Protein AF-0000000072272319 (afdb_homodimer)

Sequence (706 aa):
MRTISFFNNKGGVGKTTLSTNVAHYFALQGKRVLYVDCDPQCNATQLMLTEEQTESIYLDGLNDEVAERNSLAKTVYAIFVPLREGESQIAAEITPMRSERFGVDVLPGHPALSQIEDLMSDSWQSALGRQTGPFRRIHWAGQLAHAMERDDRYDVIFFDVGPSLGPFNRTVLLGCDAFVTPTATDLFSFHAFGNLARWFDAWVTQYAEIHEGNMAEWKKYSADVEAKTRPLRLGGFDGEGLRYLGYTTLEYVKRRANGQEQLVGAFERFRGRFAAEAERISNSLSKHSNSTLLGHVPHMHSMPATAQDVHAPIMELSSSDRVRGAQINQRNAYAEKINSVAANVYKALFPNEMRTISFFNNKGGVGKTTLSTNVAHYFALQGKRVLYVDCDPQCNATQLMLTEEQTESIYLDGLNDEVAERNSLAKTVYAIFVPLREGESQIAAEITPMRSERFGVDVLPGHPALSQIEDLMSDSWQSALGRQTGPFRRIHWAGQLAHAMERDDRYDVIFFDVGPSLGPFNRTVLLGCDAFVTPTATDLFSFHAFGNLARWFDAWVTQYAEIHEGNMAEWKKYSADVEAKTRPLRLGGFDGEGLRYLGYTTLEYVKRRANGQEQLVGAFERFRGRFAAEAERISNSLSKHSNSTLLGHVPHMHSMPATAQDVHAPIMELSSSDRVRGAQINQRNAYAEKINSVAANVYKALFPNE

Secondary structure (DSSP, 8-state):
-EEEEE--SSSSSSHHHHHHHHHHHHHHTT--EEEEE--TT-HHHHHHS-HHHHHHHHS-SSSHHHHHHHHHHTSGGGGGHHHHTT-SS-------EEETTTTEEEE---GGGGGHHHHHHHHHHHHHTT-HHHHHHTTHHHHHHHHHHHTT--SEEEEE--S--SHHHHHHHHT-SEEEEEE-SSHHHHHHHHHHHHHHHHHHHHHHHHHHHHHHHHHHH-S-HHHHHGGGTTTTTSSS--EEEEEEEEE-----BTTB----HHHHHHHHHHHHHHHHHHHHS-S-----EEEEEE--TTHHHHHHHHT--GGG--GGGT--THHHHHHHHHHHHHHHHHHHHHHHH-TT-/-EEEEE--SSSSSSHHHHHHHHHHHHHHTT--EEEEE--TT-HHHHHHS-HHHHHHHHS-SSSHHHHHHHHHHTSGGGGGHHHHTT-SS-------EEETTTTEEEE---GGGGGHHHHHHHHHHHHHTT-HHHHHHTTHHHHHHHHHHHTT--SEEEEE--S--SHHHHHHHHT-SEEEEEE-SSHHHHHHHHHHHHHHHHHHHHHHHHHHHHHHHHHHH-S-HHHHHGGGTTTTTSSS--EEEEEEEEE-----BTTB----HHHHHHHHHHHHHHHHHHHHS-S-----EEEEEE--TTHHHHHHHHT--GGG--GGGT--THHHHHHHHHHHHHHHHHHHHHHHH-TT-

Solvent-accessible surface area (backbone atoms only — not comparable to full-atom values): 35708 Å² total; per-residue (Å²): 100,46,29,34,31,39,50,41,58,49,70,92,33,44,41,62,64,49,47,55,40,34,49,26,51,43,24,76,74,68,42,42,38,37,38,36,28,66,18,39,70,26,60,56,34,54,27,44,40,50,72,68,55,47,42,61,40,56,56,39,52,95,45,72,68,51,5,50,56,44,23,40,62,53,20,49,52,34,34,46,50,41,40,75,72,69,41,45,52,59,45,73,85,74,70,60,42,78,18,74,71,40,52,31,33,32,29,33,30,40,47,66,49,58,60,46,34,58,55,33,41,50,21,49,56,40,13,63,69,41,34,58,51,31,45,39,43,46,25,44,42,10,34,43,51,39,50,37,41,75,66,65,68,39,45,34,39,39,45,40,53,55,34,61,83,47,48,43,52,51,25,48,51,64,32,16,32,31,35,35,29,44,26,44,54,46,73,66,44,48,49,25,43,46,46,47,26,54,48,46,47,53,46,47,55,52,47,51,53,25,51,53,41,25,52,54,50,42,58,72,76,42,92,54,54,62,75,66,41,56,48,35,30,72,30,36,80,80,59,64,31,47,32,59,63,28,28,34,36,39,38,73,81,54,74,65,58,95,80,45,74,51,73,60,72,66,34,66,69,39,52,70,52,50,55,54,34,48,49,47,38,36,65,54,33,58,82,71,75,80,72,46,73,53,41,62,36,69,64,59,81,67,48,63,58,53,21,36,74,67,24,37,39,66,69,70,63,38,62,92,70,76,38,51,75,70,47,45,58,49,36,52,54,52,33,52,37,47,48,51,31,33,50,50,51,46,42,69,76,38,70,91,105,98,46,30,33,31,39,49,38,59,50,72,92,33,45,41,62,63,48,47,56,42,34,50,25,52,43,24,75,72,68,41,42,38,39,38,35,27,66,20,39,71,27,60,57,35,52,27,45,40,48,71,69,56,47,42,60,38,56,57,38,52,96,44,72,68,50,4,49,54,44,23,40,63,53,21,49,53,34,33,44,49,40,41,75,73,69,41,45,54,60,45,71,83,76,74,58,44,76,17,76,70,38,53,31,33,31,31,31,30,40,48,65,49,58,60,47,35,58,55,32,42,52,22,49,57,40,14,62,69,40,33,59,52,32,44,40,44,44,25,44,42,9,35,46,51,40,50,36,42,74,66,64,68,38,45,33,38,40,45,41,53,56,34,62,84,46,48,43,53,50,25,48,51,63,30,15,32,30,33,33,28,44,27,43,54,46,72,67,42,47,48,25,43,46,46,49,26,54,49,46,46,53,47,48,54,52,46,50,52,26,52,54,42,24,50,54,50,42,58,72,75,41,92,54,55,62,74,67,41,56,46,36,30,70,30,34,80,80,59,65,29,46,30,58,63,28,27,32,36,41,37,75,81,54,72,65,57,94,78,46,73,52,75,61,72,69,34,67,69,38,51,70,54,50,56,53,35,47,48,48,38,33,65,53,34,58,77,70,72,80,72,48,71,53,41,62,35,70,66,58,79,67,48,63,59,54,22,36,74,68,24,37,37,66,69,71,64,39,63,91,71,76,38,52,74,73,48,47,58,50,36,52,54,53,32,52,36,49,47,50,32,33,50,49,53,47,43,70,76,38,70,91,106

Nearest PDB structures (foldseek):
  3pg5-assembly5_C  TM=9.741E-01  e=1.433E-45  Corynebacterium diphtheriae
  3pg5-assembly6_D  TM=9.803E-01  e=2.770E-43  Corynebacterium diphtheriae
  3pg5-assembly6_B  TM=9.829E-01  e=1.284E-42  Corynebacterium diphtheriae
  3pg5-assembly5_A  TM=9.838E-01  e=1.101E-42  Corynebacterium diphtheriae
  5k5z-assembly1_D  TM=5.462E-01  e=2.066E-09  Sulfolobus sp. NOB8H2

InterPro domains:
  IPR025669 AAA domain [PF13614] (1-199)
  IPR027417 P-loop containing nucleoside triphosphate hydrolase [G3DSA:3.40.50.300] (2-313)
  IPR027417 P-loop containing nucleoside triphosphate hydrolase [SSF52540] (1-203)
  IPR050678 DNA Partitioning ATPase [PTHR13696] (1-341)

Structure (mmCIF, N/CA/C/O backbone):
data_AF-0000000072272319-model_v1
#
loop_
_entity.id
_entity.type
_entity.pdbx_description
1 polymer 'AAA domain-containing protein'
#
loop_
_atom_site.group_PDB
_atom_site.id
_atom_site.type_symbol
_atom_site.label_atom_id
_atom_site.label_alt_id
_atom_site.label_comp_id
_atom_site.label_asym_id
_atom_site.label_entity_id
_atom_site.label_seq_id
_atom_site.pdbx_PDB_ins_code
_atom_site.Cartn_x
_atom_site.Cartn_y
_atom_site.Cartn_z
_atom_site.occupancy
_atom_site.B_iso_or_equiv
_atom_site.auth_seq_id
_atom_site.auth_comp_id
_atom_site.auth_asym_id
_atom_site.auth_atom_id
_atom_site.pdbx_PDB_model_num
ATOM 1 N N . MET A 1 1 ? -5.359 29.125 6.457 1 93.06 1 MET A N 1
ATOM 2 C CA . MET A 1 1 ? -4.902 27.75 6.641 1 93.06 1 MET A CA 1
ATOM 3 C C . MET A 1 1 ? -4.852 27 5.305 1 93.06 1 MET A C 1
ATOM 5 O O . MET A 1 1 ? -5.758 27.141 4.48 1 93.06 1 MET A O 1
ATOM 9 N N . ARG A 1 2 ? -3.674 26.391 4.988 1 97.06 2 ARG A N 1
ATOM 10 C CA . ARG A 1 2 ? -3.525 25.594 3.77 1 97.06 2 ARG A CA 1
ATOM 11 C C . ARG A 1 2 ? -3.344 24.125 4.098 1 97.06 2 ARG A C 1
ATOM 13 O O . ARG A 1 2 ? -2.846 23.766 5.168 1 97.06 2 ARG A O 1
ATOM 20 N N . THR A 1 3 ? -3.814 23.281 3.207 1 98.19 3 THR A N 1
ATOM 21 C CA . THR A 1 3 ? -3.646 21.844 3.33 1 98.19 3 THR A CA 1
ATOM 22 C C . THR A 1 3 ? -3.01 21.266 2.068 1 98.19 3 THR A C 1
ATOM 24 O O . THR A 1 3 ? -3.316 21.703 0.957 1 98.19 3 THR A O 1
ATOM 27 N N . ILE A 1 4 ? -2.084 20.312 2.24 1 98.31 4 ILE A N 1
ATOM 28 C CA . ILE A 1 4 ? -1.37 19.766 1.088 1 98.31 4 ILE A CA 1
ATOM 29 C C . ILE A 1 4 ? -1.064 18.297 1.315 1 98.31 4 ILE A C 1
ATOM 31 O O . ILE A 1 4 ? -0.945 17.844 2.459 1 98.31 4 ILE A O 1
ATOM 35 N N . SER A 1 5 ? -1.011 17.547 0.231 1 98.38 5 SER A N 1
ATOM 36 C CA . SER A 1 5 ? -0.61 16.141 0.258 1 98.38 5 SER A CA 1
ATOM 37 C C . SER A 1 5 ? 0.368 15.82 -0.868 1 98.38 5 SER A C 1
ATOM 39 O O . SER A 1 5 ? 0.33 16.453 -1.927 1 98.38 5 SER A O 1
ATOM 41 N N . PHE A 1 6 ? 1.292 14.984 -0.605 1 98.25 6 PHE A N 1
ATOM 42 C CA . PHE A 1 6 ? 2.137 14.367 -1.619 1 98.25 6 PHE A CA 1
ATOM 43 C C . PHE A 1 6 ? 1.634 12.969 -1.969 1 98.25 6 PHE A C 1
ATOM 45 O O . PHE A 1 6 ? 1.724 12.047 -1.152 1 98.25 6 PHE A O 1
ATOM 52 N N . PHE A 1 7 ? 1.111 12.859 -3.223 1 96.88 7 PHE A N 1
ATOM 53 C CA . PHE A 1 7 ? 0.347 11.648 -3.51 1 96.88 7 PHE A CA 1
ATOM 54 C C . PHE A 1 7 ? 0.792 11.031 -4.828 1 96.88 7 PHE A C 1
ATOM 56 O O . PHE A 1 7 ? 1.045 11.742 -5.801 1 96.88 7 PHE A O 1
ATOM 63 N N . ASN A 1 8 ? 0.954 9.805 -4.852 1 95.75 8 ASN A N 1
ATOM 64 C CA . ASN A 1 8 ? 1.195 8.922 -5.984 1 95.75 8 ASN A CA 1
ATOM 65 C C . ASN A 1 8 ? 0.782 7.484 -5.68 1 95.75 8 ASN A C 1
ATOM 67 O O . ASN A 1 8 ? 0.855 7.047 -4.527 1 95.75 8 ASN A O 1
ATOM 71 N N . ASN A 1 9 ? 0.321 6.773 -6.676 1 94.62 9 ASN A N 1
ATOM 72 C CA . ASN A 1 9 ? -0.098 5.395 -6.457 1 94.62 9 ASN A CA 1
ATOM 73 C C . ASN A 1 9 ? 1.071 4.426 -6.602 1 94.62 9 ASN A C 1
ATOM 75 O O . ASN A 1 9 ? 0.876 3.207 -6.602 1 94.62 9 ASN A O 1
ATOM 79 N N . LYS A 1 10 ? 2.164 4.953 -6.773 1 93.5 10 LYS A N 1
ATOM 80 C CA . LYS A 1 10 ? 3.381 4.148 -6.727 1 93.5 10 LYS A CA 1
ATOM 81 C C . LYS A 1 10 ? 4.102 4.312 -5.395 1 93.5 10 LYS A C 1
ATOM 83 O O . LYS A 1 10 ? 4.254 5.43 -4.898 1 93.5 10 LYS A O 1
ATOM 88 N N . GLY A 1 11 ? 4.512 3.158 -4.773 1 89.25 11 GLY A N 1
ATOM 89 C CA . GLY A 1 11 ? 5.293 3.188 -3.549 1 89.25 11 GLY A CA 1
ATOM 90 C C . GLY A 1 11 ? 6.773 3.396 -3.791 1 89.25 11 GLY A C 1
ATOM 91 O O . GLY A 1 11 ? 7.262 3.189 -4.906 1 89.25 11 GLY A O 1
ATOM 92 N N . GLY A 1 12 ? 7.477 3.879 -2.85 1 87.5 12 GLY A N 1
ATOM 93 C CA . GLY A 1 12 ? 8.93 3.943 -2.898 1 87.5 12 GLY A CA 1
ATOM 94 C C . GLY A 1 12 ? 9.445 5.082 -3.756 1 87.5 12 GLY A C 1
ATOM 95 O O . GLY A 1 12 ? 10.617 5.094 -4.141 1 87.5 12 GLY A O 1
ATOM 96 N N . VAL A 1 13 ? 8.609 6.047 -4.031 1 90.31 13 VAL A N 1
ATOM 97 C CA . VAL A 1 13 ? 9.016 7.102 -4.949 1 90.31 13 VAL A CA 1
ATOM 98 C C . VAL A 1 13 ? 9.398 8.359 -4.164 1 90.31 13 VAL A C 1
ATOM 100 O O . VAL A 1 13 ? 9.617 9.422 -4.746 1 90.31 13 VAL A O 1
ATOM 103 N N . GLY A 1 14 ? 9.32 8.312 -2.828 1 91.81 14 GLY A N 1
ATOM 104 C CA . GLY A 1 14 ? 9.836 9.398 -2.014 1 91.81 14 GLY A CA 1
ATOM 105 C C . GLY A 1 14 ? 8.742 10.297 -1.452 1 91.81 14 GLY A C 1
ATOM 106 O O . GLY A 1 14 ? 9.008 11.43 -1.062 1 91.81 14 GLY A O 1
ATOM 107 N N . LYS A 1 15 ? 7.52 9.844 -1.415 1 95.81 15 LYS A N 1
ATOM 108 C CA . LYS A 1 15 ? 6.398 10.641 -0.927 1 95.81 15 LYS A CA 1
ATOM 109 C C . LYS A 1 15 ? 6.633 11.102 0.507 1 95.81 15 LYS A C 1
ATOM 111 O O . LYS A 1 15 ? 6.586 12.305 0.793 1 95.81 15 LYS A O 1
ATOM 116 N N . THR A 1 16 ? 6.926 10.156 1.412 1 96.88 16 THR A N 1
ATOM 117 C CA . THR A 1 16 ? 7.07 10.453 2.834 1 96.88 16 THR A CA 1
ATOM 118 C C . THR A 1 16 ? 8.344 11.25 3.094 1 96.88 16 THR A C 1
ATOM 120 O O . THR A 1 16 ? 8.32 12.266 3.801 1 96.88 16 THR A O 1
ATOM 123 N N . THR A 1 17 ? 9.438 10.82 2.436 1 96.06 17 THR A N 1
ATOM 124 C CA . THR A 1 17 ? 10.703 11.508 2.621 1 96.06 17 THR A CA 1
ATOM 125 C C . THR A 1 17 ? 10.602 12.961 2.164 1 96.06 17 THR A C 1
ATOM 127 O O . THR A 1 17 ? 10.977 13.875 2.9 1 96.06 17 THR A O 1
ATOM 130 N N . LEU A 1 18 ? 10.055 13.125 0.986 1 97.38 18 LEU A N 1
ATOM 131 C CA . LEU A 1 18 ? 9.969 14.477 0.442 1 97.38 18 LEU A CA 1
ATOM 132 C C . LEU A 1 18 ? 8.977 15.32 1.235 1 97.38 18 LEU A C 1
ATOM 134 O O . LEU A 1 18 ? 9.281 16.453 1.604 1 97.38 18 LEU A O 1
ATOM 138 N N . SER A 1 19 ? 7.82 14.828 1.537 1 98.56 19 SER A N 1
ATOM 139 C CA . SER A 1 19 ? 6.785 15.602 2.215 1 98.56 19 SER A CA 1
ATOM 140 C C . SER A 1 19 ? 7.238 16.031 3.607 1 98.56 19 SER A C 1
ATOM 142 O O . SER A 1 19 ? 6.977 17.156 4.035 1 98.56 19 SER A O 1
ATOM 144 N N . THR A 1 20 ? 7.953 15.148 4.355 1 98.75 20 THR A N 1
ATOM 145 C CA . THR A 1 20 ? 8.406 15.492 5.699 1 98.75 20 THR A CA 1
ATOM 146 C C . THR A 1 20 ? 9.492 16.562 5.641 1 98.75 20 THR A C 1
ATOM 148 O O . THR A 1 20 ? 9.531 17.453 6.488 1 98.75 20 THR A O 1
ATOM 151 N N . ASN A 1 21 ? 10.344 16.469 4.645 1 98.62 21 ASN A N 1
ATOM 152 C CA . ASN A 1 21 ? 11.383 17.469 4.508 1 98.62 21 ASN A CA 1
ATOM 153 C C . ASN A 1 21 ? 10.82 18.812 4.031 1 98.62 21 ASN A C 1
ATOM 155 O O . ASN A 1 21 ? 11.305 19.875 4.426 1 98.62 21 ASN A O 1
ATOM 159 N N . VAL A 1 22 ? 9.812 18.766 3.197 1 98.75 22 VAL A N 1
ATOM 160 C CA . VAL A 1 22 ? 9.133 19.984 2.783 1 98.75 22 VAL A CA 1
ATOM 161 C C . VAL A 1 22 ? 8.422 20.609 3.979 1 98.75 22 VAL A C 1
ATOM 163 O O . VAL A 1 22 ? 8.445 21.828 4.156 1 98.75 22 VAL A O 1
ATOM 166 N N . ALA A 1 23 ? 7.805 19.812 4.812 1 98.88 23 ALA A N 1
ATOM 167 C CA . ALA A 1 23 ? 7.172 20.297 6.035 1 98.88 23 ALA A CA 1
ATOM 168 C C . ALA A 1 23 ? 8.188 21 6.934 1 98.88 23 ALA A C 1
ATOM 170 O O . ALA A 1 23 ? 7.891 22.047 7.512 1 98.88 23 ALA A O 1
ATOM 171 N N . HIS A 1 24 ? 9.344 20.406 7.043 1 98.88 24 HIS A N 1
ATOM 172 C CA . HIS A 1 24 ? 10.422 21.016 7.805 1 98.88 24 HIS A CA 1
ATOM 173 C C . HIS A 1 24 ? 10.805 22.375 7.227 1 98.88 24 HIS A C 1
ATOM 175 O O . HIS A 1 24 ? 11 23.344 7.969 1 98.88 24 HIS A O 1
ATOM 181 N N . TYR A 1 25 ? 10.914 22.422 5.934 1 98.69 25 TYR A N 1
ATOM 182 C CA . TYR A 1 25 ? 11.219 23.688 5.266 1 98.69 25 TYR A CA 1
ATOM 183 C C . TYR A 1 25 ? 10.172 24.75 5.602 1 98.69 25 TYR A C 1
ATOM 185 O O . TYR A 1 25 ? 10.516 25.891 5.891 1 98.69 25 TYR A O 1
ATOM 193 N N . PHE A 1 26 ? 8.922 24.406 5.586 1 98.81 26 PHE A N 1
ATOM 194 C CA . PHE A 1 26 ? 7.848 25.328 5.918 1 98.81 26 PHE A CA 1
ATOM 195 C C . PHE A 1 26 ? 7.992 25.844 7.348 1 98.81 26 PHE A C 1
ATOM 197 O O . PHE A 1 26 ? 7.785 27.016 7.621 1 98.81 26 PHE A O 1
ATOM 204 N N . ALA A 1 27 ? 8.344 24.922 8.242 1 98.75 27 ALA A N 1
ATOM 205 C CA . ALA A 1 27 ? 8.57 25.297 9.633 1 98.75 27 ALA A CA 1
ATOM 206 C C . ALA A 1 27 ? 9.703 26.312 9.75 1 98.75 27 ALA A C 1
ATOM 208 O O . ALA A 1 27 ? 9.609 27.281 10.523 1 98.75 27 ALA A O 1
ATOM 209 N N . LEU A 1 28 ? 10.75 26.125 9 1 98.12 28 LEU A N 1
ATOM 210 C CA . LEU A 1 28 ? 11.883 27.047 9 1 98.12 28 LEU A CA 1
ATOM 211 C C . LEU A 1 28 ? 11.469 28.422 8.477 1 98.12 28 LEU A C 1
ATOM 213 O O . LEU A 1 28 ? 12.078 29.438 8.828 1 98.12 28 LEU A O 1
ATOM 217 N N . GLN A 1 29 ? 10.469 28.438 7.617 1 97.81 29 GLN A N 1
ATOM 218 C CA . GLN A 1 29 ? 9.953 29.688 7.09 1 97.81 29 GLN A CA 1
ATOM 219 C C . GLN A 1 29 ? 9.016 30.359 8.086 1 97.81 29 GLN A C 1
ATOM 221 O O . GLN A 1 29 ? 8.383 31.375 7.762 1 97.81 29 GLN A O 1
ATOM 226 N N . GLY A 1 30 ? 8.75 29.734 9.234 1 97.81 30 GLY A N 1
ATOM 227 C CA . GLY A 1 30 ? 7.973 30.344 10.305 1 97.81 30 GLY A CA 1
ATOM 228 C C . GLY A 1 30 ? 6.535 29.859 10.336 1 97.81 30 GLY A C 1
ATOM 229 O O . GLY A 1 30 ? 5.719 30.375 11.102 1 97.81 30 GLY A O 1
ATOM 230 N N . LYS A 1 31 ? 6.215 28.891 9.586 1 98.62 31 LYS A N 1
ATOM 231 C CA . LYS A 1 31 ? 4.848 28.391 9.57 1 98.62 31 LYS A CA 1
ATOM 232 C C . LYS A 1 31 ? 4.617 27.406 10.719 1 98.62 31 LYS A C 1
ATOM 234 O O . LYS A 1 31 ? 5.5 26.609 11.047 1 98.62 31 LYS A O 1
ATOM 239 N N . ARG A 1 32 ? 3.453 27.547 11.336 1 98.69 32 ARG A N 1
ATOM 240 C CA . ARG A 1 32 ? 2.99 26.516 12.25 1 98.69 32 ARG A CA 1
ATOM 241 C C . ARG A 1 32 ? 2.4 25.328 11.492 1 98.69 32 ARG A C 1
ATOM 243 O O . ARG A 1 32 ? 1.335 25.453 10.883 1 98.69 32 ARG A O 1
ATOM 250 N N . VAL A 1 33 ? 3.117 24.156 11.555 1 98.88 33 VAL A N 1
ATOM 251 C CA . VAL A 1 33 ? 2.807 23.047 10.672 1 98.88 33 VAL A CA 1
ATOM 252 C C . VAL A 1 33 ? 2.25 21.875 11.492 1 98.88 33 VAL A C 1
ATOM 254 O O . VAL A 1 33 ? 2.84 21.484 12.508 1 98.88 33 VAL A O 1
ATOM 257 N N . LEU A 1 34 ? 1.098 21.359 11.094 1 98.88 34 LEU A N 1
ATOM 258 C CA . LEU A 1 34 ? 0.587 20.062 11.555 1 98.88 34 LEU A CA 1
ATOM 259 C C . LEU A 1 34 ? 0.799 18.984 10.492 1 98.88 34 LEU A C 1
ATOM 261 O O . LEU A 1 34 ? 0.384 19.156 9.344 1 98.88 34 LEU A O 1
ATOM 265 N N . TYR A 1 35 ? 1.531 17.969 10.812 1 98.94 35 TYR A N 1
ATOM 266 C CA . TYR A 1 35 ? 1.748 16.812 9.93 1 98.94 35 TYR A CA 1
ATOM 267 C C . TYR A 1 35 ? 0.886 15.633 10.352 1 98.94 35 TYR A C 1
ATOM 269 O O . TYR A 1 35 ? 1.073 15.078 11.438 1 98.94 35 TYR A O 1
ATOM 277 N N . VAL A 1 36 ? -0.037 15.25 9.5 1 98.88 36 VAL A N 1
ATOM 278 C CA . VAL A 1 36 ? -0.991 14.188 9.805 1 98.88 36 VAL A CA 1
ATOM 279 C C . VAL A 1 36 ? -0.614 12.922 9.047 1 98.88 36 VAL A C 1
ATOM 281 O O . VAL A 1 36 ? -0.661 12.891 7.812 1 98.88 36 VAL A O 1
ATOM 284 N N . ASP A 1 37 ? -0.288 11.859 9.781 1 98.62 37 ASP A N 1
ATOM 285 C CA . ASP A 1 37 ? 0.087 10.578 9.18 1 98.62 37 ASP A CA 1
ATOM 286 C C . ASP A 1 37 ? -1.142 9.703 8.938 1 98.62 37 ASP A C 1
ATOM 288 O O . ASP A 1 37 ? -1.582 8.984 9.836 1 98.62 37 ASP A O 1
ATOM 292 N N . CYS A 1 38 ? -1.594 9.727 7.652 1 97.94 38 CYS A N 1
ATOM 293 C CA . CYS A 1 38 ? -2.799 8.984 7.289 1 97.94 38 CYS A CA 1
ATOM 294 C C . CYS A 1 38 ? -2.447 7.66 6.625 1 97.94 38 CYS A C 1
ATOM 296 O O . CYS A 1 38 ? -3.322 6.98 6.086 1 97.94 38 CYS A O 1
ATOM 298 N N . ASP A 1 39 ? -1.214 7.301 6.605 1 96.69 39 ASP A N 1
ATOM 299 C CA . ASP A 1 39 ? -0.772 6.027 6.039 1 96.69 39 ASP A CA 1
ATOM 300 C C . ASP A 1 39 ? -0.734 4.938 7.109 1 96.69 39 ASP A C 1
ATOM 302 O O . ASP A 1 39 ? 0.031 5.027 8.07 1 96.69 39 ASP A O 1
ATOM 306 N N . PRO A 1 40 ? -1.452 3.838 6.875 1 94.88 40 PRO A N 1
ATOM 307 C CA . PRO A 1 40 ? -1.441 2.752 7.859 1 94.88 40 PRO A CA 1
ATOM 308 C C . PRO A 1 40 ? -0.042 2.191 8.102 1 94.88 40 PRO A C 1
ATOM 310 O O . PRO A 1 40 ? 0.19 1.512 9.102 1 94.88 40 PRO A O 1
ATOM 313 N N . GLN A 1 41 ? 0.9 2.471 7.23 1 94.56 41 GLN A N 1
ATOM 314 C CA . GLN A 1 41 ? 2.273 2.01 7.41 1 94.56 41 GLN A CA 1
ATOM 315 C C . GLN A 1 41 ? 3.004 2.854 8.453 1 94.56 41 GLN A C 1
ATOM 317 O O . GLN A 1 41 ? 4.02 2.424 9 1 94.56 41 GLN A O 1
ATOM 322 N N . CYS A 1 42 ? 2.604 4.043 8.758 1 96.56 42 CYS A N 1
ATOM 323 C CA . CYS A 1 42 ? 3.092 4.941 9.797 1 96.56 42 CYS A CA 1
ATOM 324 C C . CYS A 1 42 ? 4.555 5.297 9.57 1 96.56 42 CYS A C 1
ATOM 326 O O . CYS A 1 42 ? 5.324 5.426 10.523 1 96.56 42 CYS A O 1
ATOM 328 N N . ASN A 1 43 ? 4.957 5.422 8.312 1 95.62 43 ASN A N 1
ATOM 329 C CA . ASN A 1 43 ? 6.359 5.727 8.031 1 95.62 43 ASN A CA 1
ATOM 330 C C . ASN A 1 43 ? 6.734 7.121 8.516 1 95.62 43 ASN A C 1
ATOM 332 O O . ASN A 1 43 ? 7.816 7.316 9.078 1 95.62 43 ASN A O 1
ATOM 336 N N . ALA A 1 44 ? 5.855 8.062 8.328 1 98.25 44 ALA A N 1
ATOM 337 C CA . ALA A 1 44 ? 6.141 9.43 8.773 1 98.25 44 ALA A CA 1
ATOM 338 C C . ALA A 1 44 ? 6.25 9.5 10.289 1 98.25 44 ALA A C 1
ATOM 340 O O . ALA A 1 44 ? 7.133 10.172 10.828 1 98.25 44 ALA A O 1
ATOM 341 N N . THR A 1 45 ? 5.344 8.797 10.961 1 98 45 THR A N 1
ATOM 342 C CA . THR A 1 45 ? 5.375 8.734 12.422 1 98 45 THR A CA 1
ATOM 343 C C . THR A 1 45 ? 6.715 8.18 12.906 1 98 45 THR A C 1
ATOM 345 O O . THR A 1 45 ? 7.344 8.766 13.789 1 98 45 THR A O 1
ATOM 348 N N . GLN A 1 46 ? 7.148 7.129 12.273 1 95.12 46 GLN A N 1
ATOM 349 C CA . GLN A 1 46 ? 8.391 6.473 12.656 1 95.12 46 GLN A CA 1
ATOM 350 C C . GLN A 1 46 ? 9.594 7.367 12.367 1 95.12 46 GLN A C 1
ATOM 352 O O . GLN A 1 46 ? 10.602 7.324 13.078 1 95.12 46 GLN A O 1
ATOM 357 N N . LEU A 1 47 ? 9.484 8.141 11.359 1 97.19 47 LEU A N 1
ATOM 358 C CA . LEU A 1 47 ? 10.57 9.023 10.961 1 97.19 47 LEU A CA 1
ATOM 359 C C . LEU A 1 47 ? 10.641 10.242 11.875 1 97.19 47 LEU A C 1
ATOM 361 O O . LEU A 1 47 ? 11.734 10.656 12.273 1 97.19 47 LEU A O 1
ATOM 365 N N . MET A 1 48 ? 9.516 10.766 12.305 1 98.56 48 MET A N 1
ATOM 366 C CA . MET A 1 48 ? 9.492 12.094 12.906 1 98.56 48 MET A CA 1
ATOM 367 C C . MET A 1 48 ? 9.484 12 14.43 1 98.56 48 MET A C 1
ATOM 369 O O . MET A 1 48 ? 9.844 12.953 15.117 1 98.56 48 MET A O 1
ATOM 373 N N . LEU A 1 49 ? 9.008 10.898 14.969 1 97.88 49 LEU A N 1
ATOM 374 C CA . LEU A 1 49 ? 8.883 10.789 16.422 1 97.88 49 LEU A CA 1
ATOM 375 C C . LEU A 1 49 ? 9.977 9.898 17 1 97.88 49 LEU A C 1
ATOM 377 O O . LEU A 1 49 ? 10.336 8.883 16.406 1 97.88 49 LEU A O 1
ATOM 381 N N . THR A 1 50 ? 10.445 10.242 18.172 1 95.94 50 THR A N 1
ATOM 382 C CA . THR A 1 50 ? 11.477 9.469 18.859 1 95.94 50 THR A CA 1
ATOM 383 C C . THR A 1 50 ? 10.906 8.156 19.375 1 95.94 50 THR A C 1
ATOM 385 O O . THR A 1 50 ? 9.688 7.973 19.422 1 95.94 50 THR A O 1
ATOM 388 N N . GLU A 1 51 ? 11.805 7.316 19.734 1 89.56 51 GLU A N 1
ATOM 389 C CA . GLU A 1 51 ? 11.398 6.035 20.297 1 89.56 51 GLU A CA 1
ATOM 390 C C . GLU A 1 51 ? 10.602 6.23 21.594 1 89.56 51 GLU A C 1
ATOM 392 O O . GLU A 1 51 ? 9.617 5.523 21.828 1 89.56 51 GLU A O 1
ATOM 397 N N . GLU A 1 52 ? 11.016 7.148 22.375 1 92.56 52 GLU A N 1
ATOM 398 C CA . GLU A 1 52 ? 10.32 7.441 23.625 1 92.56 52 GLU A CA 1
ATOM 399 C C . GLU A 1 52 ? 8.906 7.938 23.359 1 92.56 52 GLU A C 1
ATOM 401 O O . GLU A 1 52 ? 7.961 7.508 24.031 1 92.56 52 GLU A O 1
ATOM 406 N N . GLN A 1 53 ? 8.82 8.812 22.422 1 95.44 53 GLN A N 1
ATOM 407 C CA . GLN A 1 53 ? 7.5 9.328 22.062 1 95.44 53 GLN A CA 1
ATOM 408 C C . GLN A 1 53 ? 6.602 8.211 21.531 1 95.44 53 GLN A C 1
ATOM 410 O O . GLN A 1 53 ? 5.434 8.109 21.922 1 95.44 53 GLN A O 1
ATOM 415 N N . THR A 1 54 ? 7.16 7.426 20.688 1 93.31 54 THR A N 1
ATOM 416 C CA . THR A 1 54 ? 6.402 6.324 20.109 1 93.31 54 THR A CA 1
ATOM 417 C C . THR A 1 54 ? 5.938 5.355 21.203 1 93.31 54 THR A C 1
ATOM 419 O O . THR A 1 54 ? 4.793 4.902 21.188 1 93.31 54 THR A O 1
ATOM 422 N N . GLU A 1 55 ? 6.758 5.062 22.125 1 89.5 55 GLU A N 1
ATOM 423 C CA . GLU A 1 55 ? 6.395 4.168 23.219 1 89.5 55 GLU A CA 1
ATOM 424 C C . GLU A 1 55 ? 5.277 4.766 24.062 1 89.5 55 GLU A C 1
ATOM 426 O O . GLU A 1 55 ? 4.379 4.047 24.516 1 89.5 55 GLU A O 1
ATOM 431 N N . SER A 1 56 ? 5.336 6.008 24.25 1 93.44 56 SER A N 1
ATOM 432 C CA . SER A 1 56 ? 4.328 6.676 25.062 1 93.44 56 SER A CA 1
ATOM 433 C C . SER A 1 56 ? 2.961 6.652 24.391 1 93.44 56 SER A C 1
ATOM 435 O O . SER A 1 56 ? 1.931 6.727 25.062 1 93.44 56 SER A O 1
ATOM 437 N N . ILE A 1 57 ? 2.98 6.551 23.125 1 94.19 57 ILE A N 1
ATOM 438 C CA . ILE A 1 57 ? 1.736 6.531 22.359 1 94.19 57 ILE A CA 1
ATOM 439 C C . ILE A 1 57 ? 1.215 5.098 22.266 1 94.19 57 ILE A C 1
ATOM 441 O O . ILE A 1 57 ? 0.048 4.836 22.562 1 94.19 57 ILE A O 1
ATOM 445 N N . TYR A 1 58 ? 2.084 4.16 22 1 91.44 58 TYR A N 1
ATOM 446 C CA . TYR A 1 58 ? 1.62 2.863 21.531 1 91.44 58 TYR A CA 1
ATOM 447 C C . TYR A 1 58 ? 1.713 1.813 22.625 1 91.44 58 TYR A C 1
ATOM 449 O O . TYR A 1 58 ? 1.114 0.741 22.516 1 91.44 58 TYR A O 1
ATOM 457 N N . LEU A 1 59 ? 2.439 2.059 23.672 1 87.12 59 LEU A N 1
ATOM 458 C CA . LEU A 1 59 ? 2.619 1.069 24.734 1 87.12 59 LEU A CA 1
ATOM 459 C C . LEU A 1 59 ? 2.047 1.575 26.047 1 87.12 59 LEU A C 1
ATOM 461 O O . LEU A 1 59 ? 2.326 1.01 27.109 1 87.12 59 LEU A O 1
ATOM 465 N N . ASP A 1 60 ? 1.299 2.564 25.922 1 85.56 60 ASP A N 1
ATOM 466 C CA . ASP A 1 60 ? 0.733 3.154 27.125 1 85.56 60 ASP A CA 1
ATOM 467 C C . ASP A 1 60 ? -0.442 2.328 27.641 1 85.56 60 ASP A C 1
ATOM 469 O O . ASP A 1 60 ? -1.561 2.447 27.141 1 85.56 60 ASP A O 1
ATOM 473 N N . GLY A 1 61 ? -0.246 1.543 28.609 1 81.12 61 GLY A N 1
ATOM 474 C CA . GLY A 1 61 ? -1.325 0.77 29.203 1 81.12 61 GLY A CA 1
ATOM 475 C C . GLY A 1 61 ? -0.834 -0.392 30.047 1 81.12 61 GLY A C 1
ATOM 476 O O . GLY A 1 61 ? 0.301 -0.844 29.891 1 81.12 61 GLY A O 1
ATOM 477 N N . LEU A 1 62 ? -1.726 -0.923 30.891 1 77 62 LEU A N 1
ATOM 478 C CA . LEU A 1 62 ? -1.418 -1.984 31.844 1 77 62 LEU A CA 1
ATOM 479 C C . LEU A 1 62 ? -1.331 -3.336 31.141 1 77 62 LEU A C 1
ATOM 481 O O . LEU A 1 62 ? -0.724 -4.273 31.672 1 77 62 LEU A O 1
ATOM 485 N N . ASN A 1 63 ? -2.012 -3.416 30.109 1 79.81 63 ASN A N 1
ATOM 486 C CA . ASN A 1 63 ? -1.971 -4.602 29.25 1 79.81 63 ASN A CA 1
ATOM 487 C C . ASN A 1 63 ? -2.137 -4.246 27.781 1 79.81 63 ASN A C 1
ATOM 489 O O . ASN A 1 63 ? -2.332 -3.078 27.438 1 79.81 63 ASN A O 1
ATOM 493 N N . ASP A 1 64 ? -2.02 -5.176 26.938 1 77.38 64 ASP A N 1
ATOM 494 C CA . ASP A 1 64 ? -1.984 -4.949 25.5 1 77.38 64 ASP A CA 1
ATOM 495 C C . ASP A 1 64 ? -3.311 -4.379 25 1 77.38 64 ASP A C 1
ATOM 497 O O . ASP A 1 64 ? -3.33 -3.531 24.094 1 77.38 64 ASP A O 1
ATOM 501 N N . GLU A 1 65 ? -4.352 -4.789 25.594 1 82 65 GLU A N 1
ATOM 502 C CA . GLU A 1 65 ? -5.664 -4.328 25.172 1 82 65 GLU A CA 1
ATOM 503 C C . GLU A 1 65 ? -5.867 -2.85 25.5 1 82 65 GLU A C 1
ATOM 505 O O . GLU A 1 65 ? -6.336 -2.08 24.656 1 82 65 GLU A O 1
ATOM 510 N N . VAL A 1 66 ? -5.516 -2.502 26.688 1 86.94 66 VAL A N 1
ATOM 511 C CA . VAL A 1 66 ? -5.641 -1.114 27.125 1 86.94 66 VAL A CA 1
ATOM 512 C C . VAL A 1 66 ? -4.676 -0.236 26.328 1 86.94 66 VAL A C 1
ATOM 514 O O . VAL A 1 66 ? -5.031 0.87 25.922 1 86.94 66 VAL A O 1
ATOM 517 N N . ALA A 1 67 ? -3.508 -0.771 26.109 1 85.31 67 ALA A N 1
ATOM 518 C CA . ALA A 1 67 ? -2.514 -0.033 25.328 1 85.31 67 ALA A CA 1
ATOM 519 C C . ALA A 1 67 ? -3.014 0.232 23.922 1 85.31 67 ALA A C 1
ATOM 521 O O . ALA A 1 67 ? -2.799 1.316 23.375 1 85.31 67 ALA A O 1
ATOM 522 N N . GLU A 1 68 ? -3.672 -0.691 23.375 1 86.06 68 GLU A N 1
ATOM 523 C CA . GLU A 1 68 ? -4.219 -0.535 22.031 1 86.06 68 GLU A CA 1
ATOM 524 C C . GLU A 1 68 ? -5.289 0.552 22 1 86.06 68 GLU A C 1
ATOM 526 O O . GLU A 1 68 ? -5.27 1.419 21.125 1 86.06 68 GLU A O 1
ATOM 531 N N . ARG A 1 69 ? -6.133 0.52 22.938 1 88.94 69 ARG A N 1
ATOM 532 C CA . ARG A 1 69 ? -7.199 1.517 23 1 88.94 69 ARG A CA 1
ATOM 533 C C . ARG A 1 69 ? -6.625 2.914 23.219 1 88.94 69 ARG A C 1
ATOM 535 O O . ARG A 1 69 ? -7.07 3.875 22.578 1 88.94 69 ARG A O 1
ATOM 542 N N . ASN A 1 70 ? -5.699 2.967 24.078 1 91.75 70 ASN A N 1
ATOM 543 C CA . ASN A 1 70 ? -5.059 4.246 24.359 1 91.75 70 ASN A CA 1
ATOM 544 C C . ASN A 1 70 ? -4.336 4.785 23.125 1 91.75 70 ASN A C 1
ATOM 546 O O . ASN A 1 70 ? -4.344 5.988 22.875 1 91.75 70 ASN A O 1
ATOM 550 N N . SER A 1 71 ? -3.709 3.883 22.406 1 92.62 71 SER A N 1
ATOM 551 C CA . SER A 1 71 ? -2.979 4.309 21.219 1 92.62 71 SER A CA 1
ATOM 552 C C . SER A 1 71 ? -3.924 4.859 20.156 1 92.62 71 SER A C 1
ATOM 554 O O . SER A 1 71 ? -3.59 5.82 19.453 1 92.62 71 SER A O 1
ATOM 556 N N . LEU A 1 72 ? -5.094 4.301 20.062 1 93.19 72 LEU A N 1
ATOM 557 C CA . LEU A 1 72 ? -6.086 4.797 19.109 1 93.19 72 LEU A CA 1
ATOM 558 C C . LEU A 1 72 ? -6.512 6.219 19.469 1 93.19 72 LEU A C 1
ATOM 560 O O . LEU A 1 72 ? -6.684 7.059 18.578 1 93.19 72 LEU A O 1
ATOM 564 N N . ALA A 1 73 ? -6.543 6.52 20.719 1 93.5 73 ALA A N 1
ATOM 565 C CA . ALA A 1 73 ? -6.996 7.82 21.203 1 93.5 73 ALA A CA 1
ATOM 566 C C . ALA A 1 73 ? -5.914 8.883 21.016 1 93.5 73 ALA A C 1
ATOM 568 O O . ALA A 1 73 ? -6.203 10.078 21 1 93.5 73 ALA A O 1
ATOM 569 N N . LYS A 1 74 ? -4.707 8.445 20.844 1 95.44 74 LYS A N 1
ATOM 570 C CA . LYS A 1 74 ? -3.584 9.383 20.812 1 95.44 74 LYS A CA 1
ATOM 571 C C . LYS A 1 74 ? -3.1 9.594 19.375 1 95.44 74 LYS A C 1
ATOM 573 O O . LYS A 1 74 ? -2.117 10.297 19.141 1 95.44 74 LYS A O 1
ATOM 578 N N . THR A 1 75 ? -3.781 8.984 18.422 1 97.31 75 THR A N 1
ATOM 579 C CA . THR A 1 75 ? -3.342 9.031 17.031 1 97.31 75 THR A CA 1
ATOM 580 C C . THR A 1 75 ? -4.441 9.602 16.125 1 97.31 75 THR A C 1
ATOM 582 O O . THR A 1 75 ? -5.504 9.992 16.625 1 97.31 75 THR A O 1
ATOM 585 N N . VAL A 1 76 ? -4.148 9.672 14.859 1 97.56 76 VAL A N 1
ATOM 586 C CA . VAL A 1 76 ? -5.09 10.195 13.875 1 97.56 76 VAL A CA 1
ATOM 587 C C . VAL A 1 76 ? -6.383 9.383 13.914 1 97.56 76 VAL A C 1
ATOM 589 O O . VAL A 1 76 ? -7.457 9.898 13.594 1 97.56 76 VAL A O 1
ATOM 592 N N . TYR A 1 77 ? -6.266 8.188 14.406 1 96.69 77 TYR A N 1
ATOM 593 C CA . TYR A 1 77 ? -7.441 7.324 14.453 1 96.69 77 TYR A CA 1
ATOM 594 C C . TYR A 1 77 ? -8.539 7.938 15.312 1 96.69 77 TYR A C 1
ATOM 596 O O . TYR A 1 77 ? -9.727 7.723 15.062 1 96.69 77 TYR A O 1
ATOM 604 N N . ALA A 1 78 ? -8.203 8.711 16.281 1 96.31 78 ALA A N 1
ATOM 605 C CA . ALA A 1 78 ? -9.148 9.305 17.219 1 96.31 78 ALA A CA 1
ATOM 606 C C . ALA A 1 78 ? -10.172 10.172 16.5 1 96.31 78 ALA A C 1
ATOM 608 O O . ALA A 1 78 ? -11.328 10.258 16.922 1 96.31 78 ALA A O 1
ATOM 609 N N . ILE A 1 79 ? -9.758 10.734 15.391 1 96.75 79 ILE A N 1
ATOM 610 C CA . ILE A 1 79 ? -10.609 11.617 14.602 1 96.75 79 ILE A CA 1
ATOM 611 C C . ILE A 1 79 ? -11.797 10.836 14.055 1 96.75 79 ILE A C 1
ATOM 613 O O . ILE A 1 79 ? -12.883 11.391 13.867 1 96.75 79 ILE A O 1
ATOM 617 N N . PHE A 1 80 ? -11.617 9.539 13.898 1 96.81 80 PHE A N 1
ATOM 618 C CA . PHE A 1 80 ? -12.602 8.742 13.172 1 96.81 80 PHE A CA 1
ATOM 619 C C . PHE A 1 80 ? -13.508 7.992 14.141 1 96.81 80 PHE A C 1
ATOM 621 O O . PHE A 1 80 ? -14.508 7.398 13.727 1 96.81 80 PHE A O 1
ATOM 628 N N . VAL A 1 81 ? -13.211 8.039 15.414 1 94.94 81 VAL A N 1
ATOM 629 C CA . VAL A 1 81 ? -13.961 7.254 16.391 1 94.94 81 VAL A CA 1
ATOM 630 C C . VAL A 1 81 ? -15.438 7.645 16.359 1 94.94 81 VAL A C 1
ATOM 632 O O . VAL A 1 81 ? -16.312 6.785 16.219 1 94.94 81 VAL A O 1
ATOM 635 N N . PRO A 1 82 ? -15.797 8.914 16.375 1 95.81 82 PRO A N 1
ATOM 636 C CA . PRO A 1 82 ? -17.219 9.266 16.266 1 95.81 82 PRO A CA 1
ATOM 637 C C . PRO A 1 82 ? -17.844 8.82 14.953 1 95.81 82 PRO A C 1
ATOM 639 O O . PRO A 1 82 ? -19.016 8.453 14.922 1 95.81 82 PRO A O 1
ATOM 642 N N . LEU A 1 83 ? -17.094 8.859 13.859 1 95.38 83 LEU A N 1
ATOM 643 C CA . LEU A 1 83 ? -17.625 8.445 12.57 1 95.38 83 LEU A CA 1
ATOM 644 C C . LEU A 1 83 ? -17.953 6.961 12.57 1 95.38 83 LEU A C 1
ATOM 646 O O . LEU A 1 83 ? -18.953 6.543 11.977 1 95.38 83 LEU A O 1
ATOM 650 N N . ARG A 1 84 ? -17.094 6.223 13.234 1 91.56 84 ARG A N 1
ATOM 651 C CA . ARG A 1 84 ? -17.328 4.785 13.336 1 91.56 84 ARG A CA 1
ATOM 652 C C . ARG A 1 84 ? -18.562 4.488 14.18 1 91.56 84 ARG A C 1
ATOM 654 O O . ARG A 1 84 ? -19.188 3.439 14.023 1 91.56 84 ARG A O 1
ATOM 661 N N . GLU A 1 85 ? -18.922 5.414 15.055 1 92.62 85 GLU A N 1
ATOM 662 C CA . GLU A 1 85 ? -20.078 5.262 15.93 1 92.62 85 GLU A CA 1
ATOM 663 C C . GLU A 1 85 ? -21.344 5.785 15.258 1 92.62 85 GLU A C 1
ATOM 665 O O . GLU A 1 85 ? -22.406 5.84 15.883 1 92.62 85 GLU A O 1
ATOM 670 N N . GLY A 1 86 ? -21.203 6.23 14.031 1 91.62 86 GLY A N 1
ATOM 671 C CA . GLY A 1 86 ? -22.359 6.629 13.258 1 91.62 86 GLY A CA 1
ATOM 672 C C . GLY A 1 86 ? -22.547 8.133 13.195 1 91.62 86 GLY A C 1
ATOM 673 O O . GLY A 1 86 ? -23.484 8.617 12.539 1 91.62 86 GLY A O 1
ATOM 674 N N . GLU A 1 87 ? -21.625 8.852 13.844 1 93.69 87 GLU A N 1
ATOM 675 C CA . GLU A 1 87 ? -21.703 10.312 13.797 1 93.69 87 GLU A CA 1
ATOM 676 C C . GLU A 1 87 ? -21.219 10.844 12.453 1 93.69 87 GLU A C 1
ATOM 678 O O . GLU A 1 87 ? -20.562 10.125 11.688 1 93.69 87 GLU A O 1
ATOM 683 N N . SER A 1 88 ? -21.594 12.086 12.164 1 93.88 88 SER A N 1
ATOM 684 C CA . SER A 1 88 ? -21.203 12.688 10.898 1 93.88 88 SER A CA 1
ATOM 685 C C . SER A 1 88 ? -20.109 13.727 11.109 1 93.88 88 SER A C 1
ATOM 687 O O . SER A 1 88 ? -19.641 14.352 10.148 1 93.88 88 SER A O 1
ATOM 689 N N . GLN A 1 89 ? -19.703 13.906 12.375 1 94.25 89 GLN A N 1
ATOM 690 C CA . GLN A 1 89 ? -18.641 14.852 12.719 1 94.25 89 GLN A CA 1
ATOM 691 C C . GLN A 1 89 ? -17.453 14.141 13.375 1 94.25 89 GLN A C 1
ATOM 693 O O . GLN A 1 89 ? -17.641 13.188 14.133 1 94.25 89 GLN A O 1
ATOM 698 N N . ILE A 1 90 ? -16.281 14.688 13.086 1 96.56 90 ILE A N 1
ATOM 699 C CA . ILE A 1 90 ? -15.078 14.078 13.633 1 96.56 90 ILE A CA 1
ATOM 700 C C . ILE A 1 90 ? -14.844 14.57 15.062 1 96.56 90 ILE A C 1
ATOM 702 O O . ILE A 1 90 ? -15.477 15.539 15.492 1 96.56 90 ILE A O 1
ATOM 706 N N . ALA A 1 91 ? -13.984 13.852 15.797 1 94.38 91 ALA A N 1
ATOM 707 C CA . ALA A 1 91 ? -13.398 14.398 17.016 1 94.38 91 ALA A CA 1
ATOM 708 C C . ALA A 1 91 ? -12.281 15.383 16.703 1 94.38 91 ALA A C 1
ATOM 710 O O . ALA A 1 91 ? -11.141 14.984 16.438 1 94.38 91 ALA A O 1
ATOM 711 N N . ALA A 1 92 ? -12.547 16.656 16.812 1 91.69 92 ALA A N 1
ATOM 712 C CA . ALA A 1 92 ? -11.602 17.656 16.344 1 91.69 92 ALA A CA 1
ATOM 713 C C . ALA A 1 92 ? -10.586 18.016 17.422 1 91.69 92 ALA A C 1
ATOM 715 O O . ALA A 1 92 ? -9.586 18.688 17.156 1 91.69 92 ALA A O 1
ATOM 716 N N . GLU A 1 93 ? -10.797 17.562 18.609 1 94 93 GLU A N 1
ATOM 717 C CA . GLU A 1 93 ? -9.812 17.766 19.672 1 94 93 GLU A CA 1
ATOM 718 C C . GLU A 1 93 ? -8.656 16.781 19.547 1 94 93 GLU A C 1
ATOM 720 O O . GLU A 1 93 ? -8.75 15.648 20.016 1 94 93 GLU A O 1
ATOM 725 N N . ILE A 1 94 ? -7.578 17.281 18.969 1 95.44 94 ILE A N 1
ATOM 726 C CA . ILE A 1 94 ? -6.441 16.406 18.719 1 95.44 94 ILE A CA 1
ATOM 727 C C . ILE A 1 94 ? -5.309 16.75 19.688 1 95.44 94 ILE A C 1
ATOM 729 O O . ILE A 1 94 ? -5.238 17.875 20.188 1 95.44 94 ILE A O 1
ATOM 733 N N . THR A 1 95 ? -4.43 15.781 19.969 1 94.25 95 THR A N 1
ATOM 734 C CA . THR A 1 95 ? -3.244 15.945 20.797 1 94.25 95 THR A CA 1
ATOM 735 C C . THR A 1 95 ? -1.986 15.531 20.047 1 94.25 95 THR A C 1
ATOM 737 O O . THR A 1 95 ? -1.401 14.477 20.328 1 94.25 95 THR A O 1
ATOM 740 N N . PRO A 1 96 ? -1.486 16.422 19.156 1 97.56 96 PRO A N 1
ATOM 741 C CA . PRO A 1 96 ? -0.289 16.094 18.375 1 97.56 96 PRO A CA 1
ATOM 742 C C . PRO A 1 96 ? 0.98 16.062 19.219 1 97.56 96 PRO A C 1
ATOM 744 O O . PRO A 1 96 ? 0.987 16.578 20.344 1 97.56 96 PRO A O 1
ATOM 747 N N . MET A 1 97 ? 1.975 15.43 18.75 1 97.69 97 MET A N 1
ATOM 748 C CA . MET A 1 97 ? 3.295 15.398 19.375 1 97.69 97 MET A CA 1
ATOM 749 C C . MET A 1 97 ? 4.281 16.281 18.609 1 97.69 97 MET A C 1
ATOM 751 O O . MET A 1 97 ? 4.27 16.312 17.375 1 97.69 97 MET A O 1
ATOM 755 N N . ARG A 1 98 ? 5.109 16.891 19.391 1 98.44 98 ARG A N 1
ATOM 756 C CA . ARG A 1 98 ? 6.098 17.781 18.766 1 98.44 98 ARG A CA 1
ATOM 757 C C . ARG A 1 98 ? 7.301 16.984 18.266 1 98.44 98 ARG A C 1
ATOM 759 O O . ARG A 1 98 ? 7.906 16.219 19.031 1 98.44 98 ARG A O 1
ATOM 766 N N . SER A 1 99 ? 7.562 17.062 16.969 1 98.62 99 SER A N 1
ATOM 767 C CA . SER A 1 99 ? 8.852 16.609 16.438 1 98.62 99 SER A CA 1
ATOM 768 C C . SER A 1 99 ? 9.891 17.719 16.516 1 98.62 99 SER A C 1
ATOM 770 O O . SER A 1 99 ? 9.883 18.641 15.695 1 98.62 99 SER A O 1
ATOM 772 N N . GLU A 1 100 ? 10.805 17.594 17.406 1 97.19 100 GLU A N 1
ATOM 773 C CA . GLU A 1 100 ? 11.719 18.688 17.703 1 97.19 100 GLU A CA 1
ATOM 774 C C . GLU A 1 100 ? 12.641 18.969 16.516 1 97.19 100 GLU A C 1
ATOM 776 O O . GLU A 1 100 ? 12.797 20.125 16.109 1 97.19 100 GLU A O 1
ATOM 781 N N . ARG A 1 101 ? 13.156 18 15.953 1 97.69 101 ARG A N 1
ATOM 782 C CA . ARG A 1 101 ? 14.164 18.234 14.914 1 97.69 101 ARG A CA 1
ATOM 783 C C . ARG A 1 101 ? 13.508 18.688 13.609 1 97.69 101 ARG A C 1
ATOM 785 O O . ARG A 1 101 ? 14.125 19.391 12.82 1 97.69 101 ARG A O 1
ATOM 792 N N . PHE A 1 102 ? 12.281 18.297 13.398 1 98.69 102 PHE A N 1
ATOM 793 C CA . PHE A 1 102 ? 11.578 18.719 12.203 1 98.69 102 PHE A CA 1
ATOM 794 C C . PHE A 1 102 ? 10.914 20.078 12.422 1 98.69 102 PHE A C 1
ATOM 796 O O . PHE A 1 102 ? 10.555 20.766 11.461 1 98.69 102 PHE A O 1
ATOM 803 N N . GLY A 1 103 ? 10.656 20.438 13.633 1 98.62 103 GLY A N 1
ATOM 804 C CA . GLY A 1 103 ? 9.992 21.688 13.961 1 98.62 103 GLY A CA 1
ATOM 805 C C . GLY A 1 103 ? 8.516 21.703 13.609 1 98.62 103 GLY A C 1
ATOM 806 O O . GLY A 1 103 ? 7.969 22.734 13.234 1 98.62 103 GLY A O 1
ATOM 807 N N . VAL A 1 104 ? 7.859 20.5 13.664 1 98.75 104 VAL A N 1
ATOM 808 C CA . VAL A 1 104 ? 6.449 20.391 13.305 1 98.75 104 VAL A CA 1
ATOM 809 C C . VAL A 1 104 ? 5.707 19.594 14.367 1 98.75 104 VAL A C 1
ATOM 811 O O . VAL A 1 104 ? 6.324 18.859 15.148 1 98.75 104 VAL A O 1
ATOM 814 N N . ASP A 1 105 ? 4.418 19.812 14.469 1 98.88 105 ASP A N 1
ATOM 815 C CA . ASP A 1 105 ? 3.559 18.938 15.258 1 98.88 105 ASP A CA 1
ATOM 816 C C . ASP A 1 105 ? 3.068 17.75 14.43 1 98.88 105 ASP A C 1
ATOM 818 O O . ASP A 1 105 ? 2.699 17.922 13.258 1 98.88 105 ASP A O 1
ATOM 822 N N . VAL A 1 106 ? 3.131 16.578 15.055 1 98.88 106 VAL A N 1
ATOM 823 C CA . VAL A 1 106 ? 2.789 15.359 14.336 1 98.88 106 VAL A CA 1
ATOM 824 C C . VAL A 1 106 ? 1.558 14.719 14.969 1 98.88 106 VAL A C 1
ATOM 826 O O . VAL A 1 106 ? 1.51 14.516 16.188 1 98.88 106 VAL A O 1
ATOM 829 N N . LEU A 1 107 ? 0.545 14.586 14.203 1 98.69 107 LEU A N 1
ATOM 830 C CA . LEU A 1 107 ? -0.525 13.664 14.562 1 98.69 107 LEU A CA 1
ATOM 831 C C . LEU A 1 107 ? -0.218 12.258 14.055 1 98.69 107 LEU A C 1
ATOM 833 O O . LEU A 1 107 ? -0.376 11.969 12.867 1 98.69 107 LEU A O 1
ATOM 837 N N . PRO A 1 108 ? 0.212 11.344 14.984 1 98.44 108 PRO A N 1
ATOM 838 C CA . PRO A 1 108 ? 0.764 10.047 14.578 1 98.44 108 PRO A CA 1
ATOM 839 C C . PRO A 1 108 ? -0.274 9.148 13.914 1 98.44 108 PRO A C 1
ATOM 841 O O . PRO A 1 108 ? -1.471 9.273 14.188 1 98.44 108 PRO A O 1
ATOM 844 N N . GLY A 1 109 ? 0.254 8.305 13.023 1 97.62 109 GLY A N 1
ATOM 845 C CA . GLY A 1 109 ? -0.594 7.305 12.391 1 97.62 109 GLY A CA 1
ATOM 846 C C . GLY A 1 109 ? -0.813 6.082 13.258 1 97.62 109 GLY A C 1
ATOM 847 O O . GLY A 1 109 ? -0.288 6 14.375 1 97.62 109 GLY A O 1
ATOM 848 N N . HIS A 1 110 ? -1.602 5.238 12.75 1 96.31 110 HIS A N 1
ATOM 849 C CA . HIS A 1 110 ? -1.869 3.957 13.391 1 96.31 110 HIS A CA 1
ATOM 850 C C . HIS A 1 110 ? -2.168 2.877 12.359 1 96.31 110 HIS A C 1
ATOM 852 O O . HIS A 1 110 ? -2.891 3.121 11.391 1 96.31 110 HIS A O 1
ATOM 858 N N . PRO A 1 111 ? -1.619 1.649 12.594 1 93 111 PRO A N 1
ATOM 859 C CA . PRO A 1 111 ? -1.899 0.57 11.648 1 93 111 PRO A CA 1
ATOM 860 C C . PRO A 1 111 ? -3.391 0.271 11.516 1 93 111 PRO A C 1
ATOM 862 O O . PRO A 1 111 ? -3.846 -0.186 10.461 1 93 111 PRO A O 1
ATOM 865 N N . ALA A 1 112 ? -4.164 0.612 12.461 1 92.69 112 ALA A N 1
ATOM 866 C CA . ALA A 1 112 ? -5.602 0.359 12.469 1 92.69 112 ALA A CA 1
ATOM 867 C C . ALA A 1 112 ? -6.316 1.242 11.445 1 92.69 112 ALA A C 1
ATOM 869 O O . ALA A 1 112 ? -7.488 1.021 11.141 1 92.69 112 ALA A O 1
ATOM 870 N N . LEU A 1 113 ? -5.625 2.191 10.844 1 94.5 113 LEU A N 1
ATOM 871 C CA . LEU A 1 113 ? -6.211 3.037 9.812 1 94.5 113 LEU A CA 1
ATOM 872 C C . LEU A 1 113 ? -6.645 2.205 8.609 1 94.5 113 LEU A C 1
ATOM 874 O O . LEU A 1 113 ? -7.457 2.654 7.797 1 94.5 113 LEU A O 1
ATOM 878 N N . SER A 1 114 ? -6.086 1.033 8.492 1 89 114 SER A N 1
ATOM 879 C CA . SER A 1 114 ? -6.48 0.126 7.422 1 89 114 SER A CA 1
ATOM 880 C C . SER A 1 114 ? -7.973 -0.186 7.477 1 89 114 SER A C 1
ATOM 882 O O . SER A 1 114 ? -8.594 -0.465 6.449 1 89 114 SER A O 1
ATOM 884 N N . GLN A 1 115 ? -8.562 -0.08 8.625 1 86 115 GLN A N 1
ATOM 885 C CA . GLN A 1 115 ? -9.977 -0.383 8.82 1 86 115 GLN A CA 1
ATOM 886 C C . GLN A 1 115 ? -10.852 0.808 8.438 1 86 115 GLN A C 1
ATOM 888 O O . GLN A 1 115 ? -12.062 0.66 8.234 1 86 115 GLN A O 1
ATOM 893 N N . ILE A 1 116 ? -10.234 1.947 8.375 1 91 116 ILE A N 1
ATOM 894 C CA . ILE A 1 116 ? -10.977 3.15 8.023 1 91 116 ILE A CA 1
ATOM 895 C C . ILE A 1 116 ? -11.344 3.117 6.543 1 91 116 ILE A C 1
ATOM 897 O O . ILE A 1 116 ? -12.297 3.775 6.117 1 91 116 ILE A O 1
ATOM 901 N N . GLU A 1 117 ? -10.641 2.295 5.809 1 85.56 117 GLU A N 1
ATOM 902 C CA . GLU A 1 117 ? -10.922 2.119 4.387 1 85.56 117 GLU A CA 1
ATOM 903 C C . GLU A 1 117 ? -12.352 1.645 4.16 1 85.56 117 GLU A C 1
ATOM 905 O O . GLU A 1 117 ? -13.047 2.146 3.277 1 85.56 117 GLU A O 1
ATOM 910 N N . ASP A 1 118 ? -12.766 0.716 4.938 1 83.38 118 ASP A N 1
ATOM 911 C CA . ASP A 1 118 ? -14.125 0.193 4.801 1 83.38 118 ASP A CA 1
ATOM 912 C C . ASP A 1 118 ? -15.164 1.259 5.145 1 83.38 118 ASP A C 1
ATOM 914 O O . ASP A 1 118 ? -16.188 1.371 4.477 1 83.38 118 ASP A O 1
ATOM 918 N N . LEU A 1 119 ? -14.859 1.988 6.176 1 90.25 119 LEU A N 1
ATOM 919 C CA . LEU A 1 119 ? -15.758 3.057 6.59 1 90.25 119 LEU A CA 1
ATOM 920 C C . LEU A 1 119 ? -15.914 4.102 5.488 1 90.25 119 LEU A C 1
ATOM 922 O O . LEU A 1 119 ? -17.031 4.523 5.176 1 90.25 119 LEU A O 1
ATOM 926 N N . MET A 1 120 ? -14.836 4.461 4.867 1 93.31 120 MET A N 1
ATOM 927 C CA . MET A 1 120 ? -14.859 5.5 3.838 1 93.31 120 MET A CA 1
ATOM 928 C C . MET A 1 120 ? -15.492 4.969 2.553 1 93.31 120 MET A C 1
ATOM 930 O O . MET A 1 120 ? -16.156 5.715 1.831 1 93.31 120 MET A O 1
ATOM 934 N N . SER A 1 121 ? -15.227 3.729 2.305 1 88.62 121 SER A N 1
ATOM 935 C CA . SER A 1 121 ? -15.867 3.107 1.149 1 88.62 121 SER A CA 1
ATOM 936 C C . SER A 1 121 ? -17.391 3.139 1.275 1 88.62 121 SER A C 1
ATOM 938 O O . SER A 1 121 ? -18.078 3.551 0.346 1 88.62 121 SER A O 1
ATOM 940 N N . ASP A 1 122 ? -17.875 2.785 2.426 1 89 122 ASP A N 1
ATOM 941 C CA . ASP A 1 122 ? -19.312 2.787 2.691 1 89 122 ASP A CA 1
ATOM 942 C C . ASP A 1 122 ? -19.875 4.203 2.629 1 89 122 ASP A C 1
ATOM 944 O O . ASP A 1 122 ? -20.938 4.426 2.055 1 89 122 ASP A O 1
ATOM 948 N N . SER A 1 123 ? -19.172 5.098 3.219 1 94.56 123 SER A N 1
ATOM 949 C CA . SER A 1 123 ? -19.641 6.484 3.248 1 94.56 123 SER A CA 1
ATOM 950 C C . SER A 1 123 ? -19.672 7.082 1.846 1 94.56 123 SER A C 1
ATOM 952 O O . SER A 1 123 ? -20.578 7.844 1.513 1 94.56 123 SER A O 1
ATOM 954 N N . TRP A 1 124 ? -18.719 6.711 1.062 1 93.19 124 TRP A N 1
ATOM 955 C CA . TRP A 1 124 ? -18.641 7.207 -0.309 1 93.19 124 TRP A CA 1
ATOM 956 C C . TRP A 1 124 ? -19.844 6.727 -1.123 1 93.19 124 TRP A C 1
ATOM 958 O O . TRP A 1 124 ? -20.484 7.516 -1.815 1 93.19 124 TRP A O 1
ATOM 968 N N . GLN A 1 125 ? -20.141 5.492 -0.984 1 89.44 125 GLN A N 1
ATOM 969 C CA . GLN A 1 125 ? -21.266 4.918 -1.712 1 89.44 125 GLN A CA 1
ATOM 970 C C . GLN A 1 125 ? -22.594 5.52 -1.237 1 89.44 125 GLN A C 1
ATOM 972 O O . GLN A 1 125 ? -23.469 5.832 -2.049 1 89.44 125 GLN A O 1
ATOM 977 N N . SER A 1 126 ? -22.719 5.699 0.035 1 93.88 126 SER A N 1
ATOM 978 C CA . SER A 1 126 ? -23.922 6.273 0.602 1 93.88 126 SER A CA 1
ATOM 979 C C . SER A 1 126 ? -24.078 7.738 0.201 1 93.88 126 SER A C 1
ATOM 981 O O . SER A 1 126 ? -25.203 8.211 -0.01 1 93.88 126 SER A O 1
ATOM 983 N N . ALA A 1 127 ? -22.984 8.375 0.121 1 95.06 127 ALA A N 1
ATOM 984 C CA . ALA A 1 127 ? -23.016 9.766 -0.332 1 95.06 127 ALA A CA 1
ATOM 985 C C . ALA A 1 127 ? -23.469 9.859 -1.785 1 95.06 127 ALA A C 1
ATOM 987 O O . ALA A 1 127 ? -24.172 10.805 -2.168 1 95.06 127 ALA A O 1
ATOM 988 N N . LEU A 1 128 ? -23.078 8.914 -2.559 1 92.88 128 LEU A N 1
ATOM 989 C CA . LEU A 1 128 ? -23.562 8.836 -3.934 1 92.88 128 LEU A CA 1
ATOM 990 C C . LEU A 1 128 ? -25.078 8.664 -3.973 1 92.88 128 LEU A C 1
ATOM 992 O O . LEU A 1 128 ? -25.734 9.133 -4.902 1 92.88 128 LEU A O 1
ATOM 996 N N . GLY A 1 129 ? -25.609 8.078 -2.922 1 93.44 129 GLY A N 1
ATOM 997 C CA . GLY A 1 129 ? -27.047 7.91 -2.77 1 93.44 129 GLY A CA 1
ATOM 998 C C . GLY A 1 129 ? -27.719 9.117 -2.162 1 93.44 129 GLY A C 1
ATOM 999 O O . GLY A 1 129 ? -28.859 9.031 -1.687 1 93.44 129 GLY A O 1
ATOM 1000 N N . ARG A 1 130 ? -27.031 10.18 -1.996 1 94.31 130 ARG A N 1
ATOM 1001 C CA . ARG A 1 130 ? -27.547 11.469 -1.56 1 94.31 130 ARG A CA 1
ATOM 1002 C C . ARG A 1 130 ? -27.906 11.445 -0.08 1 94.31 130 ARG A C 1
ATOM 1004 O O . ARG A 1 130 ? -28.953 11.969 0.317 1 94.31 130 ARG A O 1
ATOM 1011 N N . GLN A 1 131 ? -27.094 10.766 0.647 1 94.75 131 GLN A N 1
ATOM 1012 C CA . GLN A 1 131 ? -27.219 10.789 2.102 1 94.75 131 GLN A CA 1
ATOM 1013 C C . GLN A 1 131 ? -26.266 11.797 2.723 1 94.75 131 GLN A C 1
ATOM 1015 O O . GLN A 1 131 ? -25.047 11.594 2.717 1 94.75 131 GLN A O 1
ATOM 1020 N N . THR A 1 132 ? -26.766 12.797 3.375 1 93.62 132 THR A N 1
ATOM 1021 C CA . THR A 1 132 ? -25.969 13.961 3.775 1 93.62 132 THR A CA 1
ATOM 1022 C C . THR A 1 132 ? -25.062 13.617 4.953 1 93.62 132 THR A C 1
ATOM 1024 O O . THR A 1 132 ? -24.031 14.258 5.152 1 93.62 132 THR A O 1
ATOM 1027 N N . GLY A 1 133 ? -25.438 12.633 5.816 1 94.19 133 GLY A N 1
ATOM 1028 C CA . GLY A 1 133 ? -24.562 12.18 6.883 1 94.19 133 GLY A CA 1
ATOM 1029 C C . GLY A 1 133 ? -23.25 11.633 6.379 1 94.19 133 GLY A C 1
ATOM 1030 O O . GLY A 1 133 ? -22.188 12.18 6.688 1 94.19 133 GLY A O 1
ATOM 1031 N N . PRO A 1 134 ? -23.391 10.609 5.496 1 96.19 134 PRO A N 1
ATOM 1032 C CA . PRO A 1 134 ? -22.188 10.062 4.863 1 96.19 134 PRO A CA 1
ATOM 1033 C C . PRO A 1 134 ? -21.406 11.102 4.055 1 96.19 134 PRO A C 1
ATOM 1035 O O . PRO A 1 134 ? -20.188 11.062 4.004 1 96.19 134 PRO A O 1
ATOM 1038 N N . PHE A 1 135 ? -22.125 12.039 3.52 1 96.56 135 PHE A N 1
ATOM 1039 C CA . PHE A 1 135 ? -21.469 13.125 2.791 1 96.56 135 PHE A CA 1
ATOM 1040 C C . PHE A 1 135 ? -20.578 13.938 3.715 1 96.56 135 PHE A C 1
ATOM 1042 O O . PHE A 1 135 ? -19.469 14.32 3.33 1 96.56 135 PHE A O 1
ATOM 1049 N N . ARG A 1 136 ? -21.016 14.172 4.906 1 96.06 136 ARG A N 1
ATOM 1050 C CA . ARG A 1 136 ? -20.219 14.891 5.891 1 96.06 136 ARG A CA 1
ATOM 1051 C C . ARG A 1 136 ? -19.031 14.039 6.352 1 96.06 136 ARG A C 1
ATOM 1053 O O . ARG A 1 136 ? -17.938 14.555 6.586 1 96.06 136 ARG A O 1
ATOM 1060 N N . ARG A 1 137 ? -19.234 12.75 6.398 1 97 137 ARG A N 1
ATOM 1061 C CA . ARG A 1 137 ? -18.188 11.844 6.863 1 97 137 ARG A CA 1
ATOM 1062 C C . ARG A 1 137 ? -17 11.844 5.902 1 97 137 ARG A C 1
ATOM 1064 O O . ARG A 1 137 ? -15.844 11.852 6.336 1 97 137 ARG A O 1
ATOM 1071 N N . ILE A 1 138 ? -17.281 11.828 4.598 1 96.81 138 ILE A N 1
ATOM 1072 C CA . ILE A 1 138 ? -16.188 11.727 3.631 1 96.81 138 ILE A CA 1
ATOM 1073 C C . ILE A 1 138 ? -15.414 13.039 3.584 1 96.81 138 ILE A C 1
ATOM 1075 O O . ILE A 1 138 ? -14.344 13.117 2.969 1 96.81 138 ILE A O 1
ATOM 1079 N N . HIS A 1 139 ? -15.883 14.102 4.262 1 97.5 139 HIS A N 1
ATOM 1080 C CA . HIS A 1 139 ? -15.203 15.391 4.312 1 97.5 139 HIS A CA 1
ATOM 1081 C C . HIS A 1 139 ? -14.508 15.594 5.656 1 97.5 139 HIS A C 1
ATOM 1083 O O . HIS A 1 139 ? -14.359 16.734 6.121 1 97.5 139 HIS A O 1
ATOM 1089 N N . TRP A 1 140 ? -14.062 14.516 6.262 1 97.75 140 TRP A N 1
ATOM 1090 C CA . TRP A 1 140 ? -13.438 14.547 7.578 1 97.75 140 TRP A CA 1
ATOM 1091 C C . TRP A 1 140 ? -12.188 15.422 7.566 1 97.75 140 TRP A C 1
ATOM 1093 O O . TRP A 1 140 ? -11.922 16.141 8.531 1 97.75 140 TRP A O 1
ATOM 1103 N N . ALA A 1 141 ? -11.375 15.383 6.527 1 97.88 141 ALA A N 1
ATOM 1104 C CA . ALA A 1 141 ? -10.148 16.172 6.461 1 97.88 141 ALA A CA 1
ATOM 1105 C C . ALA A 1 141 ? -10.445 17.656 6.422 1 97.88 141 ALA A C 1
ATOM 1107 O O . ALA A 1 141 ? -9.727 18.469 7.016 1 97.88 141 ALA A O 1
ATOM 1108 N N . GLY A 1 142 ? -11.492 18.016 5.68 1 97.19 142 GLY A N 1
ATOM 1109 C CA . GLY A 1 142 ? -11.961 19.391 5.703 1 97.19 142 GLY A CA 1
ATOM 1110 C C . GLY A 1 142 ? -12.414 19.844 7.074 1 97.19 142 GLY A C 1
ATOM 1111 O O . GLY A 1 142 ? -12.164 20.984 7.473 1 97.19 142 GLY A O 1
ATOM 1112 N N . GLN A 1 143 ? -13.086 18.953 7.762 1 97.44 143 GLN A N 1
ATOM 1113 C CA . GLN A 1 143 ? -13.523 19.234 9.125 1 97.44 143 GLN A CA 1
ATOM 1114 C C . GLN A 1 143 ? -12.336 19.5 10.039 1 97.44 143 GLN A C 1
ATOM 1116 O O . GLN A 1 143 ? -12.359 20.422 10.859 1 97.44 143 GLN A O 1
ATOM 1121 N N . LEU A 1 144 ? -11.305 18.688 9.898 1 97.94 144 LEU A N 1
ATOM 1122 C CA . LEU A 1 144 ? -10.102 18.891 10.703 1 97.94 144 LEU A CA 1
ATOM 1123 C C . LEU A 1 144 ? -9.453 20.234 10.398 1 97.94 144 LEU A C 1
ATOM 1125 O O . LEU A 1 144 ? -9.117 20.984 11.32 1 97.94 144 LEU A O 1
ATOM 1129 N N . ALA A 1 145 ? -9.305 20.516 9.125 1 97.44 145 ALA A N 1
ATOM 1130 C CA . ALA A 1 145 ? -8.695 21.781 8.711 1 97.44 145 ALA A CA 1
ATOM 1131 C C . ALA A 1 145 ? -9.484 22.969 9.242 1 97.44 145 ALA A C 1
ATOM 1133 O O . ALA A 1 145 ? -8.898 23.938 9.742 1 97.44 145 ALA A O 1
ATOM 1134 N N . HIS A 1 146 ? -10.758 22.875 9.156 1 96.31 146 HIS A N 1
ATOM 1135 C CA . HIS A 1 146 ? -11.625 23.938 9.633 1 96.31 146 HIS A CA 1
ATOM 1136 C C . HIS A 1 146 ? -11.461 24.141 11.141 1 96.31 146 HIS A C 1
ATOM 1138 O O . HIS A 1 146 ? -11.359 25.281 11.602 1 96.31 146 HIS A O 1
ATOM 1144 N N . ALA A 1 147 ? -11.453 23.094 11.844 1 96.75 147 ALA A N 1
ATOM 1145 C CA . ALA A 1 147 ? -11.305 23.188 13.289 1 96.75 147 ALA A CA 1
ATOM 1146 C C . ALA A 1 147 ? -9.977 23.828 13.672 1 96.75 147 ALA A C 1
ATOM 1148 O O . ALA A 1 147 ? -9.93 24.672 14.57 1 96.75 147 ALA A O 1
ATOM 1149 N N . MET A 1 148 ? -8.922 23.391 13.008 1 97.19 148 MET A N 1
ATOM 1150 C CA . MET A 1 148 ? -7.605 23.953 13.297 1 97.19 148 MET A CA 1
ATOM 1151 C C . MET A 1 148 ? -7.559 25.438 12.922 1 97.19 148 MET A C 1
ATOM 1153 O O . MET A 1 148 ? -6.914 26.234 13.609 1 97.19 148 MET A O 1
ATOM 1157 N N . GLU A 1 149 ? -8.172 25.781 11.836 1 95.31 149 GLU A N 1
ATOM 1158 C CA . GLU A 1 149 ? -8.227 27.172 11.375 1 95.31 149 GLU A CA 1
ATOM 1159 C C . GLU A 1 149 ? -9.023 28.047 12.344 1 95.31 149 GLU A C 1
ATOM 1161 O O . GLU A 1 149 ? -8.594 29.141 12.695 1 95.31 149 GLU A O 1
ATOM 1166 N N . ARG A 1 150 ? -10.148 27.562 12.734 1 94 150 ARG A N 1
ATOM 1167 C CA . ARG A 1 150 ? -11.008 28.297 13.664 1 94 150 ARG A CA 1
ATOM 1168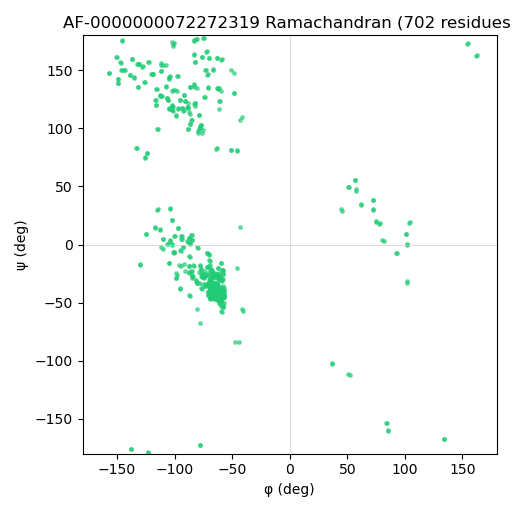 C C . ARG A 1 150 ? -10.281 28.609 14.961 1 94 150 ARG A C 1
ATOM 1170 O O . ARG A 1 150 ? -10.406 29.703 15.5 1 94 150 ARG A O 1
ATOM 1177 N N . ASP A 1 151 ? -9.539 27.656 15.383 1 96.06 151 ASP A N 1
ATOM 1178 C CA . ASP A 1 151 ? -8.82 27.812 16.641 1 96.06 151 ASP A CA 1
ATOM 1179 C C . ASP A 1 151 ? -7.469 28.5 16.422 1 96.06 151 ASP A C 1
ATOM 1181 O O . ASP A 1 151 ? -6.699 28.688 17.375 1 96.06 151 ASP A O 1
ATOM 1185 N N . ASP A 1 152 ? -7.148 28.844 15.242 1 97.25 152 ASP A N 1
ATOM 1186 C CA . ASP A 1 152 ? -5.898 29.5 14.859 1 97.25 152 ASP A CA 1
ATOM 1187 C C . ASP A 1 152 ? -4.695 28.734 15.398 1 97.25 152 ASP A C 1
ATOM 1189 O O . ASP A 1 152 ? -3.803 29.312 16.016 1 97.25 152 ASP A O 1
ATOM 1193 N N . ARG A 1 153 ? -4.664 27.453 15.172 1 97.38 153 ARG A N 1
ATOM 1194 C CA . ARG A 1 153 ? -3.641 26.594 15.758 1 97.38 153 ARG A CA 1
ATOM 1195 C C . ARG A 1 153 ? -2.479 26.391 14.789 1 97.38 153 ARG A C 1
ATOM 1197 O O . ARG A 1 153 ? -1.328 26.25 15.211 1 97.38 153 ARG A O 1
ATOM 1204 N N . TYR A 1 154 ? -2.775 26.266 13.531 1 98.31 154 TYR A N 1
ATOM 1205 C CA . TYR A 1 154 ? -1.767 25.969 12.523 1 98.31 154 TYR A CA 1
ATOM 1206 C C . TYR A 1 154 ? -1.967 26.828 11.281 1 98.31 154 TYR A C 1
ATOM 1208 O O . TYR A 1 154 ? -3.057 27.359 11.055 1 98.31 154 TYR A O 1
ATOM 1216 N N . ASP A 1 155 ? -0.907 26.969 10.461 1 98.06 155 ASP A N 1
ATOM 1217 C CA . ASP A 1 155 ? -0.954 27.672 9.188 1 98.06 155 ASP A CA 1
ATOM 1218 C C . ASP A 1 155 ? -1.099 26.703 8.023 1 98.06 155 ASP A C 1
ATOM 1220 O O . ASP A 1 155 ? -1.627 27.047 6.969 1 98.06 155 ASP A O 1
ATOM 1224 N N . VAL A 1 156 ? -0.584 25.516 8.25 1 98.56 156 VAL A N 1
ATOM 1225 C CA . VAL A 1 156 ? -0.605 24.531 7.172 1 98.56 156 VAL A CA 1
ATOM 1226 C C . VAL A 1 156 ? -0.719 23.125 7.754 1 98.56 156 VAL A C 1
ATOM 1228 O O . VAL A 1 156 ? -0.139 22.828 8.805 1 98.56 156 VAL A O 1
ATOM 1231 N N . ILE A 1 157 ? -1.501 22.25 7.055 1 98.75 157 ILE A N 1
ATOM 1232 C CA . ILE A 1 157 ? -1.604 20.844 7.391 1 98.75 157 ILE A CA 1
ATOM 1233 C C . ILE A 1 157 ? -1.065 20 6.238 1 98.75 157 ILE A C 1
ATOM 1235 O O . ILE A 1 157 ? -1.434 20.203 5.078 1 98.75 157 ILE A O 1
ATOM 1239 N N . PHE A 1 158 ? -0.096 19.141 6.539 1 98.94 158 PHE A N 1
ATOM 1240 C CA . PHE A 1 158 ? 0.356 18.094 5.617 1 98.94 158 PHE A CA 1
ATOM 1241 C C . PHE A 1 158 ? -0.344 16.781 5.906 1 98.94 158 PHE A C 1
ATOM 1243 O O . PHE A 1 158 ? -0.32 16.297 7.035 1 98.94 158 PHE A O 1
ATOM 1250 N N . PHE A 1 159 ? -0.993 16.219 4.914 1 98.81 159 PHE A N 1
ATOM 1251 C CA . PHE A 1 159 ? -1.557 14.875 5.023 1 98.81 159 PHE A CA 1
ATOM 1252 C C . PHE A 1 159 ? -0.69 13.859 4.289 1 98.81 159 PHE A C 1
ATOM 1254 O O . PHE A 1 159 ? -0.543 13.93 3.066 1 98.81 159 PHE A O 1
ATOM 1261 N N . ASP A 1 160 ? -0.127 12.914 5.02 1 98.38 160 ASP A N 1
ATOM 1262 C CA . ASP A 1 160 ? 0.643 11.836 4.406 1 98.38 160 ASP A CA 1
ATOM 1263 C C . ASP A 1 160 ? -0.241 10.625 4.117 1 98.38 160 ASP A C 1
ATOM 1265 O O . ASP A 1 160 ? -0.947 10.141 5.004 1 98.38 160 ASP A O 1
ATOM 1269 N N . VAL A 1 161 ? -0.188 10.148 2.9 1 96.94 161 VAL A N 1
ATOM 1270 C CA . VAL A 1 161 ? -1.046 9.039 2.5 1 96.94 161 VAL A CA 1
ATOM 1271 C C . VAL A 1 161 ? -0.213 7.965 1.802 1 96.94 161 VAL A C 1
ATOM 1273 O O . VAL A 1 161 ? 0.871 8.25 1.288 1 96.94 161 VAL A O 1
ATOM 1276 N N . GLY A 1 162 ? -0.707 6.719 1.828 1 94.38 162 GLY A N 1
ATOM 1277 C CA . GLY A 1 162 ? -0.063 5.633 1.108 1 94.38 162 GLY A CA 1
ATOM 1278 C C . GLY A 1 162 ? -0.36 5.645 -0.38 1 94.38 162 GLY A C 1
ATOM 1279 O O . GLY A 1 162 ? -0.952 6.594 -0.893 1 94.38 162 GLY A O 1
ATOM 1280 N N . PRO A 1 163 ? 0.046 4.641 -1.062 1 93.19 163 PRO A N 1
ATOM 1281 C CA . PRO A 1 163 ? -0.081 4.598 -2.521 1 93.19 163 PRO A CA 1
ATOM 1282 C C . PRO A 1 163 ? -1.447 4.094 -2.98 1 93.19 163 PRO A C 1
ATOM 1284 O O . PRO A 1 163 ? -1.706 4.012 -4.184 1 93.19 163 PRO A O 1
ATOM 1287 N N . SER A 1 164 ? -2.295 3.865 -2.119 1 89.94 164 SER A N 1
ATOM 1288 C CA . SER A 1 164 ? -3.59 3.285 -2.465 1 89.94 164 SER A CA 1
ATOM 1289 C C . SER A 1 164 ? -4.465 4.293 -3.205 1 89.94 164 SER A C 1
ATOM 1291 O O . SER A 1 164 ? -4.395 5.492 -2.941 1 89.94 164 SER A O 1
ATOM 1293 N N . LEU A 1 165 ? -5.281 3.775 -4.133 1 90.62 165 LEU A N 1
ATOM 1294 C CA . LEU A 1 165 ? -6.277 4.609 -4.797 1 90.62 165 LEU A CA 1
ATOM 1295 C C . LEU A 1 165 ? -7.668 4.359 -4.219 1 90.62 165 LEU A C 1
ATOM 1297 O O . LEU A 1 165 ? -8.672 4.609 -4.887 1 90.62 165 LEU A O 1
ATOM 1301 N N . GLY A 1 166 ? -7.668 3.836 -3.041 1 86.44 166 GLY A N 1
ATOM 1302 C CA . GLY A 1 166 ? -8.922 3.502 -2.377 1 86.44 166 GLY A CA 1
ATOM 1303 C C . GLY A 1 166 ? -9.656 4.719 -1.846 1 86.44 166 GLY A C 1
ATOM 1304 O O . GLY A 1 166 ? -9.164 5.844 -1.957 1 86.44 166 GLY A O 1
ATOM 1305 N N . PRO A 1 167 ? -10.789 4.492 -1.297 1 88.69 167 PRO A N 1
ATOM 1306 C CA . PRO A 1 167 ? -11.656 5.598 -0.875 1 88.69 167 PRO A CA 1
ATOM 1307 C C . PRO A 1 167 ? -11.031 6.449 0.227 1 88.69 167 PRO A C 1
ATOM 1309 O O . PRO A 1 167 ? -11.234 7.664 0.266 1 88.69 167 PRO A O 1
ATOM 1312 N N . PHE A 1 168 ? -10.305 5.84 1.088 1 93.12 168 PHE A N 1
ATOM 1313 C CA . PHE A 1 168 ? -9.727 6.602 2.189 1 93.12 168 PHE A CA 1
ATOM 1314 C C . PHE A 1 168 ? -8.844 7.727 1.666 1 93.12 168 PHE A C 1
ATOM 1316 O O . PHE A 1 168 ? -9.016 8.891 2.051 1 93.12 168 PHE A O 1
ATOM 1323 N N . ASN A 1 169 ? -7.945 7.406 0.763 1 94.31 169 ASN A N 1
ATOM 1324 C CA . ASN A 1 169 ? -7.062 8.422 0.201 1 94.31 169 ASN A CA 1
ATOM 1325 C C . ASN A 1 169 ? -7.844 9.477 -0.572 1 94.31 169 ASN A C 1
ATOM 1327 O O . ASN A 1 169 ? -7.484 10.656 -0.555 1 94.31 169 ASN A O 1
ATOM 1331 N N . ARG A 1 170 ? -8.891 9.086 -1.172 1 93.12 170 ARG A N 1
ATOM 1332 C CA . ARG A 1 170 ? -9.75 10.031 -1.867 1 93.12 170 ARG A CA 1
ATOM 1333 C C . ARG A 1 170 ? -10.289 11.094 -0.907 1 93.12 170 ARG A C 1
ATOM 1335 O O . ARG A 1 170 ? -10.312 12.281 -1.232 1 93.12 170 ARG A O 1
ATOM 1342 N N . THR A 1 171 ? -10.672 10.625 0.22 1 96.19 171 THR A N 1
ATOM 1343 C CA . THR A 1 171 ? -11.305 11.523 1.176 1 96.19 171 THR A CA 1
ATOM 1344 C C . THR A 1 171 ? -10.266 12.453 1.807 1 96.19 171 THR A C 1
ATOM 1346 O O . THR A 1 171 ? -10.594 13.57 2.207 1 96.19 171 THR A O 1
ATOM 1349 N N . VAL A 1 172 ? -9.023 12.031 1.89 1 97.19 172 VAL A N 1
ATOM 1350 C CA . VAL A 1 172 ? -7.961 12.922 2.334 1 97.19 172 VAL A CA 1
ATOM 1351 C C . VAL A 1 172 ? -7.781 14.055 1.324 1 97.19 172 VAL A C 1
ATOM 1353 O O . VAL A 1 172 ? -7.762 15.227 1.698 1 97.19 172 VAL A O 1
ATOM 1356 N N . LEU A 1 173 ? -7.746 13.672 0.092 1 95.38 173 LEU A N 1
ATOM 1357 C CA . LEU A 1 173 ? -7.492 14.641 -0.968 1 95.38 173 LEU A CA 1
ATOM 1358 C C . LEU A 1 173 ? -8.648 15.625 -1.088 1 95.38 173 LEU A C 1
ATOM 1360 O O . LEU A 1 173 ? -8.445 16.781 -1.467 1 95.38 173 LEU A O 1
ATOM 1364 N N . LEU A 1 174 ? -9.828 15.195 -0.722 1 94.75 174 LEU A N 1
ATOM 1365 C CA . LEU A 1 174 ? -10.984 16.078 -0.729 1 94.75 174 LEU A CA 1
ATOM 1366 C C . LEU A 1 174 ? -10.781 17.25 0.224 1 94.75 174 LEU A C 1
ATOM 1368 O O . LEU A 1 174 ? -11.344 18.328 0.018 1 94.75 174 LEU A O 1
ATOM 1372 N N . GLY A 1 175 ? -10.016 17.016 1.268 1 95.5 175 GLY A N 1
ATOM 1373 C CA . GLY A 1 175 ? -9.781 18.047 2.264 1 95.5 175 GLY A CA 1
ATOM 1374 C C . GLY A 1 175 ? -8.516 18.844 2.008 1 95.5 175 GLY A C 1
ATOM 1375 O O . GLY A 1 175 ? -8.156 19.719 2.801 1 95.5 175 GLY A O 1
ATOM 1376 N N . CYS A 1 176 ? -7.863 18.578 0.908 1 96.5 176 CYS A N 1
ATOM 1377 C CA . CYS A 1 176 ? -6.617 19.266 0.594 1 96.5 176 CYS A CA 1
ATOM 1378 C C . CYS A 1 176 ? -6.863 20.438 -0.36 1 96.5 176 CYS A C 1
ATOM 1380 O O . CYS A 1 176 ? -7.719 20.344 -1.243 1 96.5 176 CYS A O 1
ATOM 1382 N N . ASP A 1 177 ? -6.086 21.469 -0.151 1 95.94 177 ASP A N 1
ATOM 1383 C CA . ASP A 1 177 ? -6.082 22.594 -1.086 1 95.94 177 ASP A CA 1
ATOM 1384 C C . ASP A 1 177 ? -5.219 22.281 -2.309 1 95.94 177 ASP A C 1
ATOM 1386 O O . ASP A 1 177 ? -5.488 22.781 -3.404 1 95.94 177 ASP A O 1
ATOM 1390 N N . ALA A 1 178 ? -4.176 21.531 -2.08 1 94.94 178 ALA A N 1
ATOM 1391 C CA . ALA A 1 178 ? -3.248 21.219 -3.164 1 94.94 178 ALA A CA 1
ATOM 1392 C C . ALA A 1 178 ? -2.588 19.859 -2.947 1 94.94 178 ALA A C 1
ATOM 1394 O O . ALA A 1 178 ? -2.611 19.312 -1.838 1 94.94 178 ALA A O 1
ATOM 1395 N N . PHE A 1 179 ? -2.037 19.312 -4.074 1 95.75 179 PHE A N 1
ATOM 1396 C CA . PHE A 1 179 ? -1.208 18.125 -3.918 1 95.75 179 PHE A CA 1
ATOM 1397 C C . PHE A 1 179 ? -0.086 18.109 -4.949 1 95.75 179 PHE A C 1
ATOM 1399 O O . PHE A 1 179 ? -0.141 18.828 -5.945 1 95.75 179 PHE A O 1
ATOM 1406 N N . VAL A 1 180 ? 0.98 17.391 -4.613 1 96.44 180 VAL A N 1
ATOM 1407 C CA . VAL A 1 180 ? 2.172 17.172 -5.43 1 96.44 180 VAL A CA 1
ATOM 1408 C C . VAL A 1 180 ? 2.35 15.68 -5.699 1 96.44 180 VAL A C 1
ATOM 1410 O O . VAL A 1 180 ? 2.021 14.844 -4.852 1 96.44 180 VAL A O 1
ATOM 1413 N N . THR A 1 181 ? 2.877 15.367 -6.883 1 96.38 181 THR A N 1
ATOM 1414 C CA . THR A 1 181 ? 3.092 13.961 -7.199 1 96.38 181 THR A CA 1
ATOM 1415 C C . THR A 1 181 ? 4.582 13.656 -7.34 1 96.38 181 THR A C 1
ATOM 1417 O O . THR A 1 181 ? 5.164 13.875 -8.406 1 96.38 181 THR A O 1
ATOM 1420 N N . PRO A 1 182 ? 5.172 13.117 -6.316 1 96.19 182 PRO A N 1
ATOM 1421 C CA . PRO A 1 182 ? 6.523 12.586 -6.496 1 96.19 182 PRO A CA 1
ATOM 1422 C C . PRO A 1 182 ? 6.547 11.312 -7.34 1 96.19 182 PRO A C 1
ATOM 1424 O O . PRO A 1 182 ? 5.715 10.422 -7.141 1 96.19 182 PRO A O 1
ATOM 1427 N N . THR A 1 183 ? 7.512 11.227 -8.312 1 93.12 183 THR A N 1
ATOM 1428 C CA . THR A 1 183 ? 7.566 10.047 -9.172 1 93.12 183 THR A CA 1
ATOM 1429 C C . THR A 1 183 ? 9.008 9.672 -9.492 1 93.12 183 THR A C 1
ATOM 1431 O O . THR A 1 183 ? 9.891 10.539 -9.492 1 93.12 183 THR A O 1
ATOM 1434 N N . ALA A 1 184 ? 9.164 8.383 -9.688 1 89.62 184 ALA A N 1
ATOM 1435 C CA . ALA A 1 184 ? 10.398 7.949 -10.344 1 89.62 184 ALA A CA 1
ATOM 1436 C C . ALA A 1 184 ? 10.281 8.07 -11.859 1 89.62 184 ALA A C 1
ATOM 1438 O O . ALA A 1 184 ? 9.273 8.562 -12.375 1 89.62 184 ALA A O 1
ATOM 1439 N N . THR A 1 185 ? 11.336 7.797 -12.57 1 83.5 185 THR A N 1
ATOM 1440 C CA . THR A 1 185 ? 11.336 8.023 -14.016 1 83.5 185 THR A CA 1
ATOM 1441 C C . THR A 1 185 ? 11.469 6.711 -14.773 1 83.5 185 THR A C 1
ATOM 1443 O O . THR A 1 185 ? 11.984 6.684 -15.891 1 83.5 185 THR A O 1
ATOM 1446 N N . ASP A 1 186 ? 10.969 5.688 -14.141 1 82.88 186 ASP A N 1
ATOM 1447 C CA . ASP A 1 186 ? 11.008 4.387 -14.797 1 82.88 186 ASP A CA 1
ATOM 1448 C C . ASP A 1 186 ? 9.656 4.039 -15.414 1 82.88 186 ASP A C 1
ATOM 1450 O O . ASP A 1 186 ? 8.68 4.773 -15.242 1 82.88 186 ASP A O 1
ATOM 1454 N N . LEU A 1 187 ? 9.664 2.949 -16.141 1 83 187 LEU A N 1
ATOM 1455 C CA . LEU A 1 187 ? 8.5 2.51 -16.906 1 83 187 LEU A CA 1
ATOM 1456 C C . LEU A 1 187 ? 7.297 2.293 -16 1 83 187 LEU A C 1
ATOM 1458 O O . LEU A 1 187 ? 6.18 2.699 -16.328 1 83 187 LEU A O 1
ATOM 1462 N N . PHE A 1 188 ? 7.445 1.652 -14.883 1 86.5 188 PHE A N 1
ATOM 1463 C CA . PHE A 1 188 ? 6.344 1.348 -13.969 1 86.5 188 PHE A CA 1
ATOM 1464 C C . PHE A 1 188 ? 5.805 2.621 -13.336 1 86.5 188 PHE A C 1
ATOM 1466 O O . PHE A 1 188 ? 4.598 2.744 -13.109 1 86.5 188 PHE A O 1
ATOM 1473 N N . SER A 1 189 ? 6.707 3.523 -13.023 1 89.94 189 SER A N 1
ATOM 1474 C CA . SER A 1 189 ? 6.273 4.824 -12.523 1 89.94 189 SER A CA 1
ATOM 1475 C C . SER A 1 189 ? 5.453 5.57 -13.57 1 89.94 189 SER A C 1
ATOM 1477 O O . SER A 1 189 ? 4.488 6.262 -13.234 1 89.94 189 SER A O 1
ATOM 1479 N N . PHE A 1 190 ? 5.871 5.398 -14.805 1 87.62 190 PHE A N 1
ATOM 1480 C CA . PHE A 1 190 ? 5.105 6.027 -15.875 1 87.62 190 PHE A CA 1
ATOM 1481 C C . PHE A 1 190 ? 3.695 5.453 -15.938 1 87.62 190 PHE A C 1
ATOM 1483 O O . PHE A 1 190 ? 2.719 6.199 -16.031 1 87.62 190 PHE A O 1
ATOM 1490 N N . HIS A 1 191 ? 3.539 4.168 -15.883 1 88.5 191 HIS A N 1
ATOM 1491 C CA . HIS A 1 191 ? 2.227 3.531 -15.914 1 88.5 191 HIS A CA 1
ATOM 1492 C C . HIS A 1 191 ? 1.402 3.908 -14.688 1 88.5 191 HIS A C 1
ATOM 1494 O O . HIS A 1 191 ? 0.191 4.117 -14.789 1 88.5 191 HIS A O 1
ATOM 1500 N N . ALA A 1 192 ? 2.078 3.984 -13.594 1 91.81 192 ALA A N 1
ATOM 1501 C CA . ALA A 1 192 ? 1.393 4.406 -12.375 1 91.81 192 ALA A CA 1
ATOM 1502 C C . ALA A 1 192 ? 0.868 5.832 -12.508 1 91.81 192 ALA A C 1
ATOM 1504 O O . ALA A 1 192 ? -0.231 6.145 -12.039 1 91.81 192 ALA A O 1
ATOM 1505 N N . PHE A 1 193 ? 1.671 6.625 -13.141 1 92 193 PHE A N 1
ATOM 1506 C CA . PHE A 1 193 ? 1.274 8.008 -13.359 1 92 193 PHE A CA 1
ATOM 1507 C C . PHE A 1 193 ? 0.054 8.086 -14.266 1 92 193 PHE A C 1
ATOM 1509 O O . PHE A 1 193 ? -0.863 8.875 -14.023 1 92 193 PHE A O 1
ATOM 1516 N N . GLY A 1 194 ? 0.084 7.336 -15.32 1 90.12 194 GLY A N 1
ATOM 1517 C CA . GLY A 1 194 ? -1.08 7.262 -16.188 1 90.12 194 GLY A CA 1
ATOM 1518 C C . GLY A 1 194 ? -2.328 6.777 -15.477 1 90.12 194 GLY A C 1
ATOM 1519 O O . GLY A 1 194 ? -3.418 7.309 -15.688 1 90.12 194 GLY A O 1
ATOM 1520 N N . ASN A 1 195 ? -2.137 5.805 -14.672 1 90.88 195 ASN A N 1
ATOM 1521 C CA . ASN A 1 195 ? -3.236 5.293 -13.859 1 90.88 195 ASN A CA 1
ATOM 1522 C C . ASN A 1 195 ? -3.805 6.367 -12.938 1 90.88 195 ASN A C 1
ATOM 1524 O O . ASN A 1 195 ? -5.02 6.457 -12.758 1 90.88 195 ASN A O 1
ATOM 1528 N N . LEU A 1 196 ? -2.951 7.086 -12.375 1 93.75 196 LEU A N 1
ATOM 1529 C CA . LEU A 1 196 ? -3.352 8.18 -11.5 1 93.75 196 LEU A CA 1
ATOM 1530 C C . LEU A 1 196 ? -4.199 9.203 -12.25 1 93.75 196 LEU A C 1
ATOM 1532 O O . LEU A 1 196 ? -5.227 9.656 -11.742 1 93.75 196 LEU A O 1
ATOM 1536 N N . ALA A 1 197 ? -3.791 9.531 -13.414 1 92.25 197 ALA A N 1
ATOM 1537 C CA . ALA A 1 197 ? -4.523 10.484 -14.234 1 92.25 197 ALA A CA 1
ATOM 1538 C C . ALA A 1 197 ? -5.934 9.984 -14.539 1 92.25 197 ALA A C 1
ATOM 1540 O O . ALA A 1 197 ? -6.906 10.734 -14.414 1 92.25 197 ALA A O 1
ATOM 1541 N N . ARG A 1 198 ? -6.012 8.766 -14.898 1 90.06 198 ARG A N 1
ATOM 1542 C CA . ARG A 1 198 ? -7.316 8.172 -15.18 1 90.06 198 ARG A CA 1
ATOM 1543 C C . ARG A 1 198 ? -8.18 8.133 -13.922 1 90.06 198 ARG A C 1
ATOM 1545 O O . ARG A 1 198 ? -9.391 8.352 -13.992 1 90.06 198 ARG A O 1
ATOM 1552 N N . TRP A 1 199 ? -7.543 7.844 -12.875 1 91.56 199 TRP A N 1
ATOM 1553 C CA . TRP A 1 199 ? -8.227 7.785 -11.594 1 91.56 199 TRP A CA 1
ATOM 1554 C C . TRP A 1 199 ? -8.828 9.141 -11.227 1 91.56 199 TRP A C 1
ATOM 1556 O O . TRP A 1 199 ? -9.977 9.219 -10.797 1 91.56 199 TRP A O 1
ATOM 1566 N N . PHE A 1 200 ? -8.109 10.188 -11.422 1 93 200 PHE A N 1
ATOM 1567 C CA . PHE A 1 200 ? -8.594 11.523 -11.102 1 93 200 PHE A CA 1
ATOM 1568 C C . PHE A 1 200 ? -9.766 11.898 -12.008 1 93 200 PHE A C 1
ATOM 1570 O O . PHE A 1 200 ? -10.703 12.562 -11.57 1 93 200 PHE A O 1
ATOM 1577 N N . ASP A 1 201 ? -9.727 11.461 -13.258 1 91.44 201 ASP A N 1
ATOM 1578 C CA . ASP A 1 201 ? -10.828 11.727 -14.18 1 91.44 201 ASP A CA 1
ATOM 1579 C C . ASP A 1 201 ? -12.141 11.133 -13.656 1 91.44 201 ASP A C 1
ATOM 1581 O O . ASP A 1 201 ? -13.156 11.82 -13.602 1 91.44 201 ASP A O 1
ATOM 1585 N N . ALA A 1 202 ? -12.008 9.961 -13.258 1 89.56 202 ALA A N 1
ATOM 1586 C CA . ALA A 1 202 ? -13.195 9.266 -12.75 1 89.56 202 ALA A CA 1
ATOM 1587 C C . ALA A 1 202 ? -13.648 9.844 -11.422 1 89.56 202 ALA A C 1
ATOM 1589 O O . ALA A 1 202 ? -14.852 10.023 -11.188 1 89.56 202 ALA A O 1
ATOM 1590 N N . TRP A 1 203 ? -12.742 10.156 -10.625 1 89.94 203 TRP A N 1
ATOM 1591 C CA . TRP A 1 203 ? -13.016 10.656 -9.289 1 89.94 203 TRP A CA 1
ATOM 1592 C C . TRP A 1 203 ? -13.711 12.008 -9.344 1 89.94 203 TRP A C 1
ATOM 1594 O O . TRP A 1 203 ? -14.672 12.25 -8.609 1 89.94 203 TRP A O 1
ATOM 1604 N N . VAL A 1 204 ? -13.234 12.883 -10.172 1 90.81 204 VAL A N 1
ATOM 1605 C CA . VAL A 1 204 ? -13.781 14.234 -10.273 1 90.81 204 VAL A CA 1
ATOM 1606 C C . VAL A 1 204 ? -15.234 14.156 -10.742 1 90.81 204 VAL A C 1
ATOM 1608 O O . VAL A 1 204 ? -16.109 14.852 -10.203 1 90.81 204 VAL A O 1
ATOM 1611 N N . THR A 1 205 ? -15.508 13.281 -11.641 1 92.12 205 THR A N 1
ATOM 1612 C CA . THR A 1 205 ? -16.859 13.109 -12.156 1 92.12 205 THR A CA 1
ATOM 1613 C C . THR A 1 205 ? -17.781 12.562 -11.07 1 92.12 205 THR A C 1
ATOM 1615 O O . THR A 1 205 ? -18.875 13.094 -10.859 1 92.12 205 THR A O 1
ATOM 1618 N N . GLN A 1 206 ? -17.297 11.609 -10.43 1 92.44 206 GLN A N 1
ATOM 1619 C CA . GLN A 1 206 ? -18.109 10.984 -9.383 1 92.44 206 GLN A CA 1
ATOM 1620 C C . GLN A 1 206 ? -18.375 11.961 -8.234 1 92.44 206 GLN A C 1
ATOM 1622 O O . GLN A 1 206 ? -19.484 12.031 -7.723 1 92.44 206 GLN A O 1
ATOM 1627 N N . TYR A 1 207 ? -17.344 12.672 -7.855 1 94 207 TYR A N 1
ATOM 1628 C CA . TYR A 1 207 ? -17.516 13.609 -6.746 1 94 207 TYR A CA 1
ATOM 1629 C C . TYR A 1 207 ? -18.469 14.734 -7.117 1 94 207 TYR A C 1
ATOM 1631 O O . TYR A 1 207 ? -19.234 15.211 -6.277 1 94 207 TYR A O 1
ATOM 1639 N N . ALA A 1 208 ? -18.422 15.188 -8.344 1 93.5 208 ALA A N 1
ATOM 1640 C CA . ALA A 1 208 ? -19.359 16.219 -8.789 1 93.5 208 ALA A CA 1
ATOM 1641 C C . ALA A 1 208 ? -20.797 15.75 -8.586 1 93.5 208 ALA A C 1
ATOM 1643 O O . ALA A 1 208 ? -21.641 16.516 -8.125 1 93.5 208 ALA A O 1
ATOM 1644 N N . GLU A 1 209 ? -21.016 14.531 -8.867 1 95.5 209 GLU A N 1
ATOM 1645 C CA . GLU A 1 209 ? -22.344 13.953 -8.672 1 95.5 209 GLU A CA 1
ATOM 1646 C C . GLU A 1 209 ? -22.703 13.906 -7.188 1 95.5 209 GLU A C 1
ATOM 1648 O O . GLU A 1 209 ? -23.828 14.242 -6.809 1 95.5 209 GLU A O 1
ATOM 1653 N N . ILE A 1 210 ? -21.781 13.492 -6.41 1 96.06 210 ILE A N 1
ATOM 1654 C CA . ILE A 1 210 ? -22 13.406 -4.969 1 96.06 210 ILE A CA 1
ATOM 1655 C C . ILE A 1 210 ? -22.312 14.781 -4.406 1 96.06 210 ILE A C 1
ATOM 1657 O O . ILE A 1 210 ? -23.297 14.953 -3.67 1 96.06 210 ILE A O 1
ATOM 1661 N N . HIS A 1 211 ? -21.5 15.711 -4.773 1 94.94 211 HIS A N 1
ATOM 1662 C CA . HIS A 1 211 ? -21.641 17.078 -4.273 1 94.94 211 HIS A CA 1
ATOM 1663 C C . HIS A 1 211 ? -22.984 17.672 -4.672 1 94.94 211 HIS A C 1
ATOM 1665 O O . HIS A 1 211 ? -23.734 18.172 -3.822 1 94.94 211 HIS A O 1
ATOM 1671 N N . GLU A 1 212 ? -23.328 17.578 -5.934 1 95.38 212 GLU A N 1
ATOM 1672 C CA . GLU A 1 212 ? -24.562 18.141 -6.441 1 95.38 212 GLU A CA 1
ATOM 1673 C C . GLU A 1 212 ? -25.781 17.469 -5.797 1 95.38 212 GLU A C 1
ATOM 1675 O O . GLU A 1 212 ? -26.719 18.156 -5.371 1 95.38 212 GLU A O 1
ATOM 1680 N N . GLY A 1 213 ? -25.688 16.234 -5.695 1 96 213 GLY A N 1
ATOM 1681 C CA . GLY A 1 213 ? -26.797 15.484 -5.125 1 96 213 GLY A CA 1
ATOM 1682 C C . GLY A 1 213 ? -27.047 15.797 -3.66 1 96 213 GLY A C 1
ATOM 1683 O O . GLY A 1 213 ? -28.188 16.016 -3.25 1 96 213 GLY A O 1
ATOM 1684 N N . ASN A 1 214 ? -26.031 15.828 -2.904 1 95.19 214 ASN A N 1
ATOM 1685 C CA . ASN A 1 214 ? -26.172 16.062 -1.469 1 95.19 214 ASN A CA 1
ATOM 1686 C C . ASN A 1 214 ? -26.531 17.516 -1.162 1 95.19 214 ASN A C 1
ATOM 1688 O O . ASN A 1 214 ? -27.312 17.781 -0.241 1 95.19 214 ASN A O 1
ATOM 1692 N N . MET A 1 215 ? -26.016 18.406 -1.941 1 94.19 215 MET A N 1
ATOM 1693 C CA . MET A 1 215 ? -26.406 19.797 -1.777 1 94.19 215 MET A CA 1
ATOM 1694 C C . MET A 1 215 ? -27.891 20 -2.074 1 94.19 215 MET A C 1
ATOM 1696 O O . MET A 1 215 ? -28.578 20.734 -1.361 1 94.19 215 MET A O 1
ATOM 1700 N N . ALA A 1 216 ? -28.328 19.359 -3.105 1 94.25 216 ALA A N 1
ATOM 1701 C CA . ALA A 1 216 ? -29.734 19.438 -3.453 1 94.25 216 ALA A CA 1
ATOM 1702 C C . ALA A 1 216 ? -30.609 18.859 -2.34 1 94.25 216 ALA A C 1
ATOM 1704 O O . ALA A 1 216 ? -31.656 19.422 -2.008 1 94.25 216 ALA A O 1
ATOM 1705 N N . GLU A 1 217 ? -30.141 17.797 -1.859 1 92.69 217 GLU A N 1
ATOM 1706 C CA . GLU A 1 217 ? -30.875 17.172 -0.77 1 92.69 217 GLU A CA 1
ATOM 1707 C C . GLU A 1 217 ? -30.922 18.062 0.46 1 92.69 217 GLU A C 1
ATOM 1709 O O . GLU A 1 217 ? -31.969 18.203 1.095 1 92.69 217 GLU A O 1
ATOM 1714 N N . TRP A 1 218 ? -29.812 18.641 0.812 1 91.06 218 TRP A N 1
ATOM 1715 C CA . TRP A 1 218 ? -29.719 19.531 1.969 1 91.06 218 TRP A CA 1
ATOM 1716 C C . TRP A 1 218 ? -30.656 20.719 1.812 1 91.06 218 TRP A C 1
ATOM 1718 O O . TRP A 1 218 ? -31.281 21.156 2.779 1 91.06 218 TRP A O 1
ATOM 1728 N N . LYS A 1 219 ? -30.781 21.203 0.661 1 90.75 219 LYS A N 1
ATOM 1729 C CA . LYS A 1 219 ? -31.594 22.391 0.393 1 90.75 219 LYS A CA 1
ATOM 1730 C C . LYS A 1 219 ? -33.062 22.109 0.577 1 90.75 219 LYS A C 1
ATOM 1732 O O . LYS A 1 219 ? -33.875 23.016 0.828 1 90.75 219 LYS A O 1
ATOM 1737 N N . LYS A 1 220 ? -33.375 20.891 0.475 1 91.44 220 LYS A N 1
ATOM 1738 C CA . LYS A 1 220 ? -34.781 20.516 0.614 1 91.44 220 LYS A CA 1
ATOM 1739 C C . LYS A 1 220 ? -35.25 20.703 2.049 1 91.44 220 LYS A C 1
ATOM 1741 O O . LYS A 1 220 ? -36.438 20.953 2.283 1 91.44 220 LYS A O 1
ATOM 1746 N N . TYR A 1 221 ? -34.375 20.562 2.988 1 87.31 221 TYR A N 1
ATOM 1747 C CA . TYR A 1 221 ? -34.906 20.484 4.348 1 87.31 221 TYR A CA 1
ATOM 1748 C C . TYR A 1 221 ? -34.188 21.453 5.273 1 87.31 221 TYR A C 1
ATOM 1750 O O . TYR A 1 221 ? -34.625 21.703 6.395 1 87.31 221 TYR A O 1
ATOM 1758 N N . SER A 1 222 ? -33.031 21.906 4.82 1 86 222 SER A N 1
ATOM 1759 C CA . SER A 1 222 ? -32.281 22.766 5.711 1 86 222 SER A CA 1
ATOM 1760 C C . SER A 1 222 ? -32.469 24.234 5.371 1 86 222 SER A C 1
ATOM 1762 O O . SER A 1 222 ? -32.438 24.625 4.199 1 86 222 SER A O 1
ATOM 1764 N N . ALA A 1 223 ? -32.719 25 6.379 1 86.38 223 ALA A N 1
ATOM 1765 C CA . ALA A 1 223 ? -32.906 26.438 6.211 1 86.38 223 ALA A CA 1
ATOM 1766 C C . ALA A 1 223 ? -31.562 27.156 6.055 1 86.38 223 ALA A C 1
ATOM 1768 O O . ALA A 1 223 ? -31.5 28.25 5.492 1 86.38 223 ALA A O 1
ATOM 1769 N N . ASP A 1 224 ? -30.531 26.531 6.562 1 89.31 224 ASP A N 1
ATOM 1770 C CA . ASP A 1 224 ? -29.203 27.141 6.508 1 89.31 224 ASP A CA 1
ATOM 1771 C C . ASP A 1 224 ? -28.156 26.141 6.039 1 89.31 224 ASP A C 1
ATOM 1773 O O . ASP A 1 224 ? -27.375 25.641 6.844 1 89.31 224 ASP A O 1
ATOM 1777 N N . VAL A 1 225 ? -28.047 25.984 4.824 1 87.56 225 VAL A N 1
ATOM 1778 C CA . VAL A 1 225 ? -27.141 25.031 4.203 1 87.56 225 VAL A CA 1
ATOM 1779 C C . VAL A 1 225 ? -25.688 25.469 4.398 1 87.56 225 VAL A C 1
ATOM 1781 O O . VAL A 1 225 ? -24.797 24.641 4.605 1 87.56 225 VAL A O 1
ATOM 1784 N N . GLU A 1 226 ? -25.516 26.75 4.469 1 85.62 226 GLU A N 1
ATOM 1785 C CA . GLU A 1 226 ? -24.172 27.297 4.617 1 85.62 226 GLU A CA 1
ATOM 1786 C C . GLU A 1 226 ? -23.594 26.953 5.984 1 85.62 226 GLU A C 1
ATOM 1788 O O . GLU A 1 226 ? -22.406 26.609 6.09 1 85.62 226 GLU A O 1
ATOM 1793 N N . ALA A 1 227 ? -24.375 27.062 6.949 1 86.5 227 ALA A N 1
ATOM 1794 C CA . ALA A 1 227 ? -23.922 26.734 8.297 1 86.5 227 ALA A CA 1
ATOM 1795 C C . ALA A 1 227 ? -23.5 25.281 8.398 1 86.5 227 ALA A C 1
ATOM 1797 O O . ALA A 1 227 ? -22.578 24.938 9.133 1 86.5 227 ALA A O 1
ATOM 1798 N N . LYS A 1 228 ? -24.094 24.453 7.59 1 85 228 LYS A N 1
ATOM 1799 C CA . LYS A 1 228 ? -23.828 23.031 7.625 1 85 228 LYS A CA 1
ATOM 1800 C C . LYS A 1 228 ? -22.594 22.672 6.797 1 85 228 LYS A C 1
ATOM 1802 O O . LYS A 1 228 ? -21.875 21.734 7.117 1 85 228 LYS A O 1
ATOM 1807 N N . THR A 1 229 ? -22.344 23.453 5.801 1 89.75 229 THR A N 1
ATOM 1808 C CA . THR A 1 229 ? -21.297 23.094 4.863 1 89.75 229 THR A CA 1
ATOM 1809 C C . THR A 1 229 ? -19.969 23.766 5.238 1 89.75 229 THR A C 1
ATOM 1811 O O . THR A 1 229 ? -18.906 23.328 4.82 1 89.75 229 THR A O 1
ATOM 1814 N N . ARG A 1 230 ? -20.031 24.781 6.039 1 88.88 230 ARG A N 1
ATOM 1815 C CA . ARG A 1 230 ? -18.844 25.547 6.398 1 88.88 230 ARG A CA 1
ATOM 1816 C C . ARG A 1 230 ? -17.781 24.656 7.02 1 88.88 230 ARG A C 1
ATOM 1818 O O . ARG A 1 230 ? -16.609 24.719 6.629 1 88.88 230 ARG A O 1
ATOM 1825 N N . PRO A 1 231 ? -18.172 23.766 7.891 1 91.38 231 PRO A N 1
ATOM 1826 C CA . PRO A 1 231 ? -17.156 22.938 8.531 1 91.38 231 PRO A CA 1
ATOM 1827 C C . PRO A 1 231 ? -16.531 21.938 7.566 1 91.38 231 PRO A C 1
ATOM 1829 O O . PRO A 1 231 ? -15.477 21.359 7.867 1 91.38 231 PRO A O 1
ATOM 1832 N N . LEU A 1 232 ? -17.125 21.75 6.441 1 93.81 232 LEU A N 1
ATOM 1833 C CA . LEU A 1 232 ? -16.656 20.734 5.496 1 93.81 232 LEU A CA 1
ATOM 1834 C C . LEU A 1 232 ? -15.594 21.312 4.574 1 93.81 232 LEU A C 1
ATOM 1836 O O . LEU A 1 232 ? -14.883 20.562 3.893 1 93.81 232 LEU A O 1
ATOM 1840 N N . ARG A 1 233 ? -15.547 22.625 4.508 1 91.62 233 ARG A N 1
ATOM 1841 C CA . ARG A 1 233 ? -14.555 23.312 3.688 1 91.62 233 ARG A CA 1
ATOM 1842 C C . ARG A 1 233 ? -14.648 22.891 2.229 1 91.62 233 ARG A C 1
ATOM 1844 O O . ARG A 1 233 ? -13.648 22.516 1.62 1 91.62 233 ARG A O 1
ATOM 1851 N N . LEU A 1 234 ? -15.891 22.891 1.836 1 90.56 234 LEU A N 1
ATOM 1852 C CA . LEU A 1 234 ? -16.125 22.5 0.45 1 90.56 234 LEU A CA 1
ATOM 1853 C C . LEU A 1 234 ? -15.414 23.438 -0.51 1 90.56 234 LEU A C 1
ATOM 1855 O O . LEU A 1 234 ? -15.5 24.656 -0.37 1 90.56 234 LEU A O 1
ATOM 1859 N N . GLY A 1 235 ? -14.617 23.047 -1.327 1 84.44 235 GLY A N 1
ATOM 1860 C CA . GLY A 1 235 ? -13.906 23.859 -2.297 1 84.44 235 GLY A CA 1
ATOM 1861 C C . GLY A 1 235 ? -12.547 24.312 -1.8 1 84.44 235 GLY A C 1
ATOM 1862 O O . GLY A 1 235 ? -11.82 25 -2.521 1 84.44 235 GLY A O 1
ATOM 1863 N N . GLY A 1 236 ? -12.266 24.062 -0.561 1 86 236 GLY A N 1
ATOM 1864 C CA . GLY A 1 236 ? -10.953 24.391 -0.021 1 86 236 GLY A CA 1
ATOM 1865 C C . GLY A 1 236 ? -10.836 25.828 0.423 1 86 236 GLY A C 1
ATOM 1866 O O . GLY A 1 236 ? -11.828 26.469 0.79 1 86 236 GLY A O 1
ATOM 1867 N N . PHE A 1 237 ? -9.586 26.328 0.385 1 83.19 237 PHE A N 1
ATOM 1868 C CA . PHE A 1 237 ? -9.273 27.625 0.979 1 83.19 237 PHE A CA 1
ATOM 1869 C C . PHE A 1 237 ? -9.789 28.766 0.104 1 83.19 237 PHE A C 1
ATOM 1871 O O . PHE A 1 237 ? -10.164 29.812 0.61 1 83.19 237 PHE A O 1
ATOM 1878 N N . ASP A 1 238 ? -9.922 28.484 -1.203 1 80.56 238 ASP A N 1
ATOM 1879 C CA . ASP A 1 238 ? -10.297 29.594 -2.078 1 80.56 238 ASP A CA 1
ATOM 1880 C C . ASP A 1 238 ? -11.547 29.266 -2.881 1 80.56 238 ASP A C 1
ATOM 1882 O O . ASP A 1 238 ? -11.883 29.969 -3.84 1 80.56 238 ASP A O 1
ATOM 1886 N N . GLY A 1 239 ? -12.125 28.188 -2.516 1 83.25 239 GLY A N 1
ATOM 1887 C CA . GLY A 1 239 ? -13.367 27.828 -3.176 1 83.25 239 GLY A CA 1
ATOM 1888 C C . GLY A 1 239 ? -13.156 27.141 -4.508 1 83.25 239 GLY A C 1
ATOM 1889 O O . GLY A 1 239 ? -14.117 26.781 -5.199 1 83.25 239 GLY A O 1
ATOM 1890 N N . GLU A 1 240 ? -11.898 26.891 -4.895 1 82.69 240 GLU A N 1
ATOM 1891 C CA . GLU A 1 240 ? -11.602 26.328 -6.207 1 82.69 240 GLU A CA 1
ATOM 1892 C C . GLU A 1 240 ? -11.336 24.828 -6.117 1 82.69 240 GLU A C 1
ATOM 1894 O O . GLU A 1 240 ? -11.227 24.141 -7.137 1 82.69 240 GLU A O 1
ATOM 1899 N N . GLY A 1 241 ? -11.281 24.359 -4.918 1 87.25 241 GLY A N 1
ATOM 1900 C CA . GLY A 1 241 ? -11.102 22.922 -4.758 1 87.25 241 GLY A CA 1
ATOM 1901 C C . GLY A 1 241 ? -9.641 22.5 -4.812 1 87.25 241 GLY A C 1
ATOM 1902 O O . GLY A 1 241 ? -8.742 23.328 -4.594 1 87.25 241 GLY A O 1
ATOM 1903 N N . LEU A 1 242 ? -9.383 21.281 -5.078 1 92.06 242 LEU A N 1
ATOM 1904 C CA . LEU A 1 242 ? -8.062 20.672 -5.051 1 92.06 242 LEU A CA 1
ATOM 1905 C C . LEU A 1 242 ? -7.238 21.109 -6.258 1 92.06 242 LEU A C 1
ATOM 1907 O O . LEU A 1 242 ? -7.676 20.953 -7.402 1 92.06 242 LEU A O 1
ATOM 1911 N N . ARG A 1 243 ? -6.082 21.609 -5.953 1 91.94 243 ARG A N 1
ATOM 1912 C CA . ARG A 1 243 ? -5.176 22.047 -7.012 1 91.94 243 ARG A CA 1
ATOM 1913 C C . ARG A 1 243 ? -4 21.094 -7.152 1 91.94 243 ARG A C 1
ATOM 1915 O O . ARG A 1 243 ? -3.434 20.641 -6.156 1 91.94 243 ARG A O 1
ATOM 1922 N N . TYR A 1 244 ? -3.744 20.828 -8.422 1 94.25 244 TYR A N 1
ATOM 1923 C CA . TYR A 1 244 ? -2.535 20.062 -8.703 1 94.25 244 TYR A CA 1
ATOM 1924 C C . TYR A 1 244 ? -1.337 20.984 -8.891 1 94.25 244 TYR A C 1
ATOM 1926 O O . TYR A 1 244 ? -1.302 21.781 -9.828 1 94.25 244 TYR A O 1
ATOM 1934 N N . LEU A 1 245 ? -0.3 20.875 -8.031 1 93.88 245 LEU A N 1
ATOM 1935 C CA . LEU A 1 245 ? 0.837 21.781 -8.102 1 93.88 245 LEU A CA 1
ATOM 1936 C C . LEU A 1 245 ? 1.866 21.297 -9.117 1 93.88 245 LEU A C 1
ATOM 1938 O O . LEU A 1 245 ? 2.666 22.078 -9.625 1 93.88 245 LEU A O 1
ATOM 1942 N N . GLY A 1 246 ? 1.889 20 -9.328 1 94.19 246 GLY A N 1
ATOM 1943 C CA . GLY A 1 246 ? 2.857 19.406 -10.242 1 94.19 246 GLY A CA 1
ATOM 1944 C C . GLY A 1 246 ? 3.525 18.172 -9.68 1 94.19 246 GLY A C 1
ATOM 1945 O O . GLY A 1 246 ? 3.016 17.547 -8.742 1 94.19 246 GLY A O 1
ATOM 1946 N N . TYR A 1 247 ? 4.645 17.734 -10.398 1 94.62 247 TYR A N 1
ATOM 1947 C CA . TYR A 1 247 ? 5.312 16.5 -9.992 1 94.62 247 TYR A CA 1
ATOM 1948 C C . TYR A 1 247 ? 6.805 16.734 -9.797 1 94.62 247 TYR A C 1
ATOM 1950 O O . TYR A 1 247 ? 7.348 17.75 -10.242 1 94.62 247 TYR A O 1
ATOM 1958 N N . THR A 1 248 ? 7.387 15.945 -8.977 1 94.88 248 THR A N 1
ATOM 1959 C CA . THR A 1 248 ? 8.836 15.875 -8.812 1 94.88 248 THR A CA 1
ATOM 1960 C C . THR A 1 248 ? 9.367 14.531 -9.32 1 94.88 248 THR A C 1
ATOM 1962 O O . THR A 1 248 ? 8.625 13.555 -9.414 1 94.88 248 THR A O 1
ATOM 1965 N N . THR A 1 249 ? 10.641 14.523 -9.711 1 90.94 249 THR A N 1
ATOM 1966 C CA . THR A 1 249 ? 11.242 13.273 -10.156 1 90.94 249 THR A CA 1
ATOM 1967 C C . THR A 1 249 ? 12.367 12.852 -9.219 1 90.94 249 THR A C 1
ATOM 1969 O O . THR A 1 249 ? 13.125 13.688 -8.734 1 90.94 249 THR A O 1
ATOM 1972 N N . LEU A 1 250 ? 12.25 11.586 -8.93 1 87.12 250 LEU A N 1
ATOM 1973 C CA . LEU A 1 250 ? 13.359 10.977 -8.211 1 87.12 250 LEU A CA 1
ATOM 1974 C C . LEU A 1 250 ? 14.422 10.469 -9.188 1 87.12 250 LEU A C 1
ATOM 1976 O O . LEU A 1 250 ? 14.148 9.586 -10 1 87.12 250 LEU A O 1
ATOM 1980 N N . GLU A 1 251 ? 15.602 11.047 -9.188 1 76.06 251 GLU A N 1
ATOM 1981 C CA . GLU A 1 251 ? 16.594 10.742 -10.211 1 76.06 251 GLU A CA 1
ATOM 1982 C C . GLU A 1 251 ? 17.797 10.008 -9.609 1 76.06 251 GLU A C 1
ATOM 1984 O O . GLU A 1 251 ? 18.219 10.305 -8.484 1 76.06 251 GLU A O 1
ATOM 1989 N N . TYR A 1 252 ? 18.094 8.836 -10.328 1 62.69 252 TYR A N 1
ATOM 1990 C CA . TYR A 1 252 ? 19.359 8.195 -9.992 1 62.69 252 TYR A CA 1
ATOM 1991 C C . TYR A 1 252 ? 20.516 8.906 -10.664 1 62.69 252 TYR A C 1
ATOM 1993 O O . TYR A 1 252 ? 20.484 9.18 -11.867 1 62.69 252 TYR A O 1
ATOM 2001 N N . VAL A 1 253 ? 21.172 9.758 -9.992 1 50.91 253 VAL A N 1
ATOM 2002 C CA . VAL A 1 253 ? 22.312 10.43 -10.609 1 50.91 253 VAL A CA 1
ATOM 2003 C C . VAL A 1 253 ? 23.391 9.414 -10.938 1 50.91 253 VAL A C 1
ATOM 2005 O O . VAL A 1 253 ? 23.938 8.758 -10.039 1 50.91 253 VAL A O 1
ATOM 2008 N N . LYS A 1 254 ? 23.359 8.625 -12.109 1 49.25 254 LYS A N 1
ATOM 2009 C CA . LYS A 1 254 ? 24.516 7.809 -12.469 1 49.25 254 LYS A CA 1
ATOM 2010 C C . LYS A 1 254 ? 25.766 8.68 -12.672 1 49.25 254 LYS A C 1
ATOM 2012 O O . LYS A 1 254 ? 25.641 9.859 -12.992 1 49.25 254 LYS A O 1
ATOM 2017 N N . ARG A 1 255 ? 26.859 7.973 -12.555 1 46.56 255 ARG A N 1
ATOM 2018 C CA . ARG A 1 255 ? 28.234 8.484 -12.633 1 46.56 255 ARG A CA 1
ATOM 2019 C C . ARG A 1 255 ? 28.406 9.383 -13.852 1 46.56 255 ARG A C 1
ATOM 2021 O O . ARG A 1 255 ? 27.844 9.109 -14.922 1 46.56 255 ARG A O 1
ATOM 2028 N N . ARG A 1 256 ? 28.953 10.484 -13.57 1 39.66 256 ARG A N 1
ATOM 2029 C CA . ARG A 1 256 ? 29.469 11.445 -14.555 1 39.66 256 ARG A CA 1
ATOM 2030 C C . ARG A 1 256 ? 30.391 10.773 -15.555 1 39.66 256 ARG A C 1
ATOM 2032 O O . ARG A 1 256 ? 31.375 10.133 -15.164 1 39.66 256 ARG A O 1
ATOM 2039 N N . ALA A 1 257 ? 29.828 10.133 -16.562 1 37.38 257 ALA A N 1
ATOM 2040 C CA . ALA A 1 257 ? 30.828 9.852 -17.578 1 37.38 257 ALA A CA 1
ATOM 2041 C C . ALA A 1 257 ? 31.094 11.07 -18.453 1 37.38 257 ALA A C 1
ATOM 2043 O O . ALA A 1 257 ? 30.156 11.664 -19 1 37.38 257 ALA A O 1
ATOM 2044 N N . ASN A 1 258 ? 32.312 11.555 -18.844 1 42.88 258 ASN A N 1
ATOM 2045 C CA . ASN A 1 258 ? 32.969 12.641 -19.531 1 42.88 258 ASN A CA 1
ATOM 2046 C C . ASN A 1 258 ? 32.438 14.008 -19.109 1 42.88 258 ASN A C 1
ATOM 2048 O O . ASN A 1 258 ? 32.312 14.914 -19.938 1 42.88 258 ASN A O 1
ATOM 2052 N N . GLY A 1 259 ? 31.969 14.242 -17.984 1 40.62 259 GLY A N 1
ATOM 2053 C CA . GLY A 1 259 ? 31.594 15.531 -17.438 1 40.62 259 GLY A CA 1
ATOM 2054 C C . GLY A 1 259 ? 30.094 15.789 -17.469 1 40.62 259 GLY A C 1
ATOM 2055 O O . GLY A 1 259 ? 29.625 16.797 -16.938 1 40.62 259 GLY A O 1
ATOM 2056 N N . GLN A 1 260 ? 29.391 15.211 -18.516 1 39.12 260 GLN A N 1
ATOM 2057 C CA . GLN A 1 260 ? 27.969 15.516 -18.672 1 39.12 260 GLN A CA 1
ATOM 2058 C C . GLN A 1 260 ? 27.094 14.484 -17.969 1 39.12 260 GLN A C 1
ATOM 2060 O O . GLN A 1 260 ? 27.391 13.281 -18 1 39.12 260 GLN A O 1
ATOM 2065 N N . GLU A 1 261 ? 26.359 14.883 -17.031 1 41.28 261 GLU A N 1
ATOM 2066 C CA . GLU A 1 261 ? 25.328 14.102 -16.344 1 41.28 261 GLU A CA 1
ATOM 2067 C C . GLU A 1 261 ? 24.453 13.344 -17.344 1 41.28 261 GLU A C 1
ATOM 2069 O O . GLU A 1 261 ? 23.906 13.93 -18.266 1 41.28 261 GLU A O 1
ATOM 2074 N N . GLN A 1 262 ? 24.859 12.188 -17.859 1 39.56 262 GLN A N 1
ATOM 2075 C CA . GLN A 1 262 ? 24 11.477 -18.781 1 39.56 262 GLN A CA 1
ATOM 2076 C C . GLN A 1 262 ? 22.859 10.773 -18.047 1 39.56 262 GLN A C 1
ATOM 2078 O O . GLN A 1 262 ? 23.094 10.031 -17.094 1 39.56 262 GLN A O 1
ATOM 2083 N N . LEU A 1 263 ? 21.75 11.336 -17.953 1 43.72 263 LEU A N 1
ATOM 2084 C CA . LEU A 1 263 ? 20.531 10.641 -17.562 1 43.72 263 LEU A CA 1
ATOM 2085 C C . LEU A 1 263 ? 20.453 9.273 -18.234 1 43.72 263 LEU A C 1
ATOM 2087 O O . LEU A 1 263 ? 20.766 9.133 -19.406 1 43.72 263 LEU A O 1
ATOM 2091 N N . VAL A 1 264 ? 20.562 8.25 -17.719 1 46.31 264 VAL A N 1
ATOM 2092 C CA . VAL A 1 264 ? 20.516 6.934 -18.344 1 46.31 264 VAL A CA 1
ATOM 2093 C C . VAL A 1 264 ? 19.266 6.824 -19.219 1 46.31 264 VAL A C 1
ATOM 2095 O O . VAL A 1 264 ? 18.281 7.551 -19 1 46.31 264 VAL A O 1
ATOM 2098 N N . GLY A 1 265 ? 19.281 6.016 -20.344 1 44.06 265 GLY A N 1
ATOM 2099 C CA . GLY A 1 265 ? 18.484 5.734 -21.531 1 44.06 265 GLY A CA 1
ATOM 2100 C C . GLY A 1 265 ? 17 5.695 -21.25 1 44.06 265 GLY A C 1
ATOM 2101 O O . GLY A 1 265 ? 16.203 6.336 -21.953 1 44.06 265 GLY A O 1
ATOM 2102 N N . ALA A 1 266 ? 16.531 4.914 -20.391 1 50.22 266 ALA A N 1
ATOM 2103 C CA . ALA A 1 266 ? 15.094 4.711 -20.281 1 50.22 266 ALA A CA 1
ATOM 2104 C C . ALA A 1 266 ? 14.398 5.969 -19.781 1 50.22 266 ALA A C 1
ATOM 2106 O O . ALA A 1 266 ? 13.289 6.289 -20.219 1 50.22 266 ALA A O 1
ATOM 2107 N N . PHE A 1 267 ? 15.117 6.777 -19 1 53.66 267 PHE A N 1
ATOM 2108 C CA . PHE A 1 267 ? 14.531 7.992 -18.438 1 53.66 267 PHE A CA 1
ATOM 2109 C C . PHE A 1 267 ? 14.234 9 -19.531 1 53.66 267 PHE A C 1
ATOM 2111 O O . PHE A 1 267 ? 13.164 9.625 -19.531 1 53.66 267 PHE A O 1
ATOM 2118 N N . GLU A 1 268 ? 15.117 9.047 -20.406 1 59.12 268 GLU A N 1
ATOM 2119 C CA . GLU A 1 268 ? 14.93 10.062 -21.422 1 59.12 268 GLU A CA 1
ATOM 2120 C C . GLU A 1 268 ? 13.711 9.75 -22.297 1 59.12 268 GLU A C 1
ATOM 2122 O O . GLU A 1 268 ? 13.008 10.664 -22.734 1 59.12 268 GLU A O 1
ATOM 2127 N N . ARG A 1 269 ? 13.5 8.484 -22.25 1 65.12 269 ARG 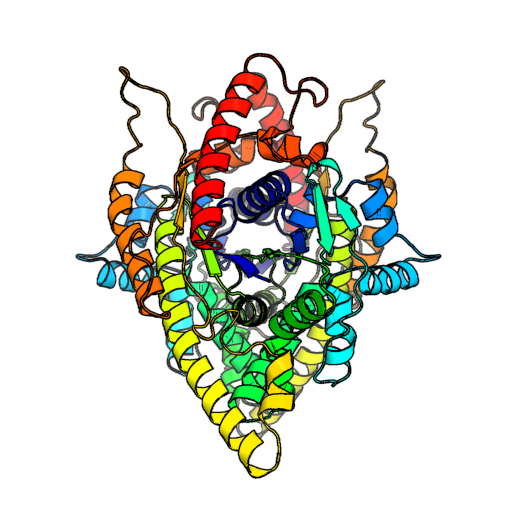A N 1
ATOM 2128 C CA . ARG A 1 269 ? 12.391 8.039 -23.078 1 65.12 269 ARG A CA 1
ATOM 2129 C C . ARG A 1 269 ? 11.055 8.422 -22.453 1 65.12 269 ARG A C 1
ATOM 2131 O O . ARG A 1 269 ? 10.07 8.648 -23.156 1 65.12 269 ARG A O 1
ATOM 2138 N N . PHE A 1 270 ? 11.117 8.617 -21.141 1 74.31 270 PHE A N 1
ATOM 2139 C CA . PHE A 1 270 ? 9.805 8.766 -20.516 1 74.31 270 PHE A CA 1
ATOM 2140 C C . PHE A 1 270 ? 9.609 10.195 -20.016 1 74.31 270 PHE A C 1
ATOM 2142 O O . PHE A 1 270 ? 8.516 10.555 -19.562 1 74.31 270 PHE A O 1
ATOM 2149 N N . ARG A 1 271 ? 10.633 10.984 -20.188 1 71.38 271 ARG A N 1
ATOM 2150 C CA . ARG A 1 271 ? 10.539 12.328 -19.641 1 71.38 271 ARG A CA 1
ATOM 2151 C C . ARG A 1 271 ? 9.344 13.078 -20.219 1 71.38 271 ARG A C 1
ATOM 2153 O O . ARG A 1 271 ? 8.539 13.648 -19.469 1 71.38 271 ARG A O 1
ATOM 2160 N N . GLY A 1 272 ? 9.25 13.133 -21.516 1 76.56 272 GLY A N 1
ATOM 2161 C CA . GLY A 1 272 ? 8.133 13.812 -22.156 1 76.56 272 GLY A CA 1
ATOM 2162 C C . GLY A 1 272 ? 6.789 13.195 -21.828 1 76.56 272 GLY A C 1
ATOM 2163 O O . GLY A 1 272 ? 5.785 13.898 -21.734 1 76.56 272 GLY A O 1
ATOM 2164 N N . ARG A 1 273 ? 6.82 12.031 -21.5 1 82.5 273 ARG A N 1
ATOM 2165 C CA . ARG A 1 273 ? 5.582 11.297 -21.25 1 82.5 273 ARG A CA 1
ATOM 2166 C C . ARG A 1 273 ? 5.023 11.633 -19.875 1 82.5 273 ARG A C 1
ATOM 2168 O O . ARG A 1 273 ? 3.807 11.742 -19.703 1 82.5 273 ARG A O 1
ATOM 2175 N N . PHE A 1 274 ? 5.855 11.891 -18.938 1 87.81 274 PHE A N 1
ATOM 2176 C CA . PHE A 1 274 ? 5.414 12.258 -17.609 1 87.81 274 PHE A CA 1
ATOM 2177 C C . PHE A 1 274 ? 4.715 13.617 -17.625 1 87.81 274 PHE A C 1
ATOM 2179 O O . PHE A 1 274 ? 3.697 13.797 -16.953 1 87.81 274 PHE A O 1
ATOM 2186 N N . ALA A 1 275 ? 5.23 14.555 -18.391 1 88.12 275 ALA A N 1
ATOM 2187 C CA . ALA A 1 275 ? 4.617 15.875 -18.5 1 88.12 275 ALA A CA 1
ATOM 2188 C C . ALA A 1 275 ? 3.201 15.773 -19.062 1 88.12 275 ALA A C 1
ATOM 2190 O O . ALA A 1 275 ? 2.305 16.5 -18.625 1 88.12 275 ALA A O 1
ATOM 2191 N N . ALA A 1 276 ? 3.041 14.898 -19.969 1 88.06 276 ALA A N 1
ATOM 2192 C CA . ALA A 1 276 ? 1.724 14.719 -20.578 1 88.06 276 ALA A CA 1
ATOM 2193 C C . ALA A 1 276 ? 0.719 14.195 -19.562 1 88.06 276 ALA A C 1
ATOM 2195 O O . ALA A 1 276 ? -0.429 14.641 -19.516 1 88.06 276 ALA A O 1
ATOM 2196 N N . GLU A 1 277 ? 1.154 13.242 -18.781 1 90 277 GLU A N 1
ATOM 2197 C CA . GLU A 1 277 ? 0.269 12.695 -17.766 1 90 277 GLU A CA 1
ATOM 2198 C C . GLU A 1 277 ? -0.046 13.734 -16.688 1 90 277 GLU A C 1
ATOM 2200 O O . GLU A 1 277 ? -1.17 13.797 -16.188 1 90 277 GLU A O 1
ATOM 2205 N N . ALA A 1 278 ? 0.957 14.5 -16.344 1 91.75 278 ALA A N 1
ATOM 2206 C CA . ALA A 1 278 ? 0.744 15.578 -15.383 1 91.75 278 ALA A CA 1
ATOM 2207 C C . ALA A 1 278 ? -0.29 16.578 -15.898 1 91.75 278 ALA A C 1
ATOM 2209 O O . ALA A 1 278 ? -1.138 17.047 -15.141 1 91.75 278 ALA A O 1
ATOM 2210 N N . GLU A 1 279 ? -0.244 16.875 -17.125 1 90.75 279 GLU A N 1
ATOM 2211 C CA . GLU A 1 279 ? -1.201 17.781 -17.75 1 90.75 279 GLU A CA 1
ATOM 2212 C C . GLU A 1 279 ? -2.613 17.203 -17.719 1 90.75 279 GLU A C 1
ATOM 2214 O O . GLU A 1 279 ? -3.586 17.938 -17.531 1 90.75 279 GLU A O 1
ATOM 2219 N N . ARG A 1 280 ? -2.697 15.953 -17.891 1 90.38 280 ARG A N 1
ATOM 2220 C CA . ARG A 1 280 ? -4 15.305 -17.828 1 90.38 280 ARG A CA 1
ATOM 2221 C C . ARG A 1 280 ? -4.625 15.438 -16.453 1 90.38 280 ARG A C 1
ATOM 2223 O O . ARG A 1 280 ? -5.824 15.695 -16.328 1 90.38 280 ARG A O 1
ATOM 2230 N N . ILE A 1 281 ? -3.795 15.25 -15.477 1 92.56 281 ILE A N 1
ATOM 2231 C CA . ILE A 1 281 ? -4.277 15.398 -14.109 1 92.56 281 ILE A CA 1
ATOM 2232 C C . ILE A 1 281 ? -4.73 16.844 -13.875 1 92.56 281 ILE A C 1
ATOM 2234 O O . ILE A 1 281 ? -5.816 17.078 -13.336 1 92.56 281 ILE A O 1
ATOM 2238 N N . SER A 1 282 ? -3.91 17.75 -14.281 1 91.25 282 SER A N 1
ATOM 2239 C CA . SER A 1 282 ? -4.23 19.156 -14.117 1 91.25 282 SER A CA 1
ATOM 2240 C C . SER A 1 282 ? -5.543 19.516 -14.812 1 91.25 282 SER A C 1
ATOM 2242 O O . SER A 1 282 ? -6.359 20.266 -14.273 1 91.25 282 SER A O 1
ATOM 2244 N N . ASN A 1 283 ? -5.754 18.938 -15.945 1 88.69 283 ASN A N 1
ATOM 2245 C CA . ASN A 1 283 ? -6.949 19.219 -16.734 1 88.69 283 ASN A CA 1
ATOM 2246 C C . ASN A 1 283 ? -8.203 18.656 -16.078 1 88.69 283 ASN A C 1
ATOM 2248 O O . ASN A 1 283 ? -9.297 19.188 -16.234 1 88.69 283 ASN A O 1
ATOM 2252 N N . SER A 1 284 ? -7.984 17.547 -15.422 1 87.75 284 SER A N 1
ATOM 2253 C CA . SER A 1 284 ? -9.125 16.922 -14.75 1 87.75 284 SER A CA 1
ATOM 2254 C C . SER A 1 284 ? -9.562 17.734 -13.539 1 87.75 284 SER A C 1
ATOM 2256 O O . SER A 1 284 ? -10.719 17.656 -13.117 1 87.75 284 SER A O 1
ATOM 2258 N N . LEU A 1 285 ? -8.555 18.406 -13.078 1 85.88 285 LEU A N 1
ATOM 2259 C CA . LEU A 1 285 ? -8.836 19.203 -11.891 1 85.88 285 LEU A CA 1
ATOM 2260 C C . LEU A 1 285 ? -9.031 20.672 -12.25 1 85.88 285 LEU A C 1
ATOM 2262 O O . LEU A 1 285 ? -8.977 21.047 -13.43 1 85.88 285 LEU A O 1
ATOM 2266 N N . SER A 1 286 ? -9.453 21.516 -11.383 1 64.31 286 SER A N 1
ATOM 2267 C CA . SER A 1 286 ? -9.711 22.922 -11.672 1 64.31 286 SER A CA 1
ATOM 2268 C C . SER A 1 286 ? -8.453 23.625 -12.156 1 64.31 286 SER A C 1
ATOM 2270 O O . SER A 1 286 ? -7.34 23.234 -11.812 1 64.31 286 SER A O 1
ATOM 2272 N N . LYS A 1 287 ? -8.406 24.547 -13.43 1 57.5 287 LYS A N 1
ATOM 2273 C CA . LYS A 1 287 ? -7.711 25.109 -14.578 1 57.5 287 LYS A CA 1
ATOM 2274 C C . LYS A 1 287 ? -6.309 25.578 -14.195 1 57.5 287 LYS A C 1
ATOM 2276 O O . LYS A 1 287 ? -5.566 26.078 -15.039 1 57.5 287 LYS A O 1
ATOM 2281 N N . HIS A 1 288 ? -5.793 25.875 -13.047 1 53.09 288 HIS A N 1
ATOM 2282 C CA . HIS A 1 288 ? -4.832 26.969 -13.156 1 53.09 288 HIS A CA 1
ATOM 2283 C C . HIS A 1 288 ? -3.48 26.469 -13.656 1 53.09 288 HIS A C 1
ATOM 2285 O O . HIS A 1 288 ? -2.611 27.266 -14.016 1 53.09 288 HIS A O 1
ATOM 2291 N N . SER A 1 289 ? -2.777 25.453 -13.016 1 53.53 289 SER A N 1
ATOM 2292 C CA . SER A 1 289 ? -1.353 25.719 -12.828 1 53.53 289 SER A CA 1
ATOM 2293 C C . SER A 1 289 ? -0.543 25.25 -14.031 1 53.53 289 SER A C 1
ATOM 2295 O O . SER A 1 289 ? -0.878 24.234 -14.656 1 53.53 289 SER A O 1
ATOM 2297 N N . ASN A 1 290 ? 0.115 26.188 -14.68 1 52.16 290 ASN A N 1
ATOM 2298 C CA . ASN A 1 290 ? 1.032 26.078 -15.812 1 52.16 290 ASN A CA 1
ATOM 2299 C C . ASN A 1 290 ? 2.016 24.922 -15.625 1 52.16 290 ASN A C 1
ATOM 2301 O O . ASN A 1 290 ? 2.248 24.141 -16.547 1 52.16 290 ASN A O 1
ATOM 2305 N N . SER A 1 291 ? 3.25 25.25 -14.781 1 56.88 291 SER A N 1
ATOM 2306 C CA . SER A 1 291 ? 4.473 24.453 -14.875 1 56.88 291 SER A CA 1
ATOM 2307 C C . SER A 1 291 ? 4.371 23.188 -14.023 1 56.88 291 SER A C 1
ATOM 2309 O O . SER A 1 291 ? 4.066 23.25 -12.836 1 56.88 291 SER A O 1
ATOM 2311 N N . THR A 1 292 ? 4.52 21.891 -14.664 1 76.69 292 THR A N 1
ATOM 2312 C CA . THR A 1 292 ? 4.129 20.609 -14.109 1 76.69 292 THR A CA 1
ATOM 2313 C C . THR A 1 292 ? 5.285 19.969 -13.336 1 76.69 292 THR A C 1
ATOM 2315 O O . THR A 1 292 ? 5.066 19.281 -12.344 1 76.69 292 THR A O 1
ATOM 2318 N N . LEU A 1 293 ? 6.602 20.422 -13.688 1 88.69 293 LEU A N 1
ATOM 2319 C CA . LEU A 1 293 ? 7.711 19.812 -12.969 1 88.69 293 LEU A CA 1
ATOM 2320 C C . LEU A 1 293 ? 8.227 20.734 -11.875 1 88.69 293 LEU A C 1
ATOM 2322 O O . LEU A 1 293 ? 8.758 21.812 -12.156 1 88.69 293 LEU A O 1
ATOM 2326 N N . LEU A 1 294 ? 8.195 20.406 -10.648 1 93.5 294 LEU A N 1
ATOM 2327 C CA . LEU A 1 294 ? 8.547 21.203 -9.477 1 93.5 294 LEU A CA 1
ATOM 2328 C C . LEU A 1 294 ? 10.031 21.094 -9.172 1 93.5 294 LEU A C 1
ATOM 2330 O O . LEU A 1 294 ? 10.594 21.953 -8.484 1 93.5 294 LEU A O 1
ATOM 2334 N N . GLY A 1 295 ? 10.672 20.016 -9.602 1 91.56 295 GLY A N 1
ATOM 2335 C CA . GLY A 1 295 ? 12.094 19.844 -9.398 1 91.56 295 GLY A CA 1
ATOM 2336 C C . GLY A 1 295 ? 12.523 18.375 -9.383 1 91.56 295 GLY A C 1
ATOM 2337 O O . GLY A 1 295 ? 11.688 17.484 -9.508 1 91.56 295 GLY A O 1
ATOM 2338 N N . HIS A 1 296 ? 13.852 18.219 -9.344 1 90.5 296 HIS A N 1
ATOM 2339 C CA . HIS A 1 296 ? 14.461 16.891 -9.297 1 90.5 296 HIS A CA 1
ATOM 2340 C C . HIS A 1 296 ? 15.023 16.594 -7.906 1 90.5 296 HIS A C 1
ATOM 2342 O O . HIS A 1 296 ? 15.75 17.422 -7.336 1 90.5 296 HIS A O 1
ATOM 2348 N N . VAL A 1 297 ? 14.578 15.477 -7.41 1 91.31 297 VAL A N 1
ATOM 2349 C CA . VAL A 1 297 ? 15.094 15.031 -6.125 1 91.31 297 VAL A CA 1
ATOM 2350 C C . VAL A 1 297 ? 16.062 13.859 -6.336 1 91.31 297 VAL A C 1
ATOM 2352 O O . VAL A 1 297 ? 15.719 12.875 -6.992 1 91.31 297 VAL A O 1
ATOM 2355 N N . PRO A 1 298 ? 17.25 14.008 -5.855 1 86.75 298 PRO A N 1
ATOM 2356 C CA . PRO A 1 298 ? 18.203 12.922 -6.066 1 86.75 298 PRO A CA 1
ATOM 2357 C C . PRO A 1 298 ? 17.922 11.695 -5.203 1 86.75 298 PRO A C 1
ATOM 2359 O O . PRO A 1 298 ? 17.328 11.82 -4.125 1 86.75 298 PRO A O 1
ATOM 2362 N N . HIS A 1 299 ? 18.281 10.594 -5.742 1 85.81 299 HIS A N 1
ATOM 2363 C CA . HIS A 1 299 ? 18.312 9.414 -4.879 1 85.81 299 HIS A CA 1
ATOM 2364 C C . HIS A 1 299 ? 19.328 9.586 -3.752 1 85.81 299 HIS A C 1
ATOM 2366 O O . HIS A 1 299 ? 20.469 9.977 -3.992 1 85.81 299 HIS A O 1
ATOM 2372 N N . MET A 1 300 ? 18.953 9.273 -2.572 1 87.88 300 MET A N 1
ATOM 2373 C CA . MET A 1 300 ? 19.781 9.648 -1.421 1 87.88 300 MET A CA 1
ATOM 2374 C C . MET A 1 300 ? 20.375 8.414 -0.759 1 87.88 300 MET A C 1
ATOM 2376 O O . MET A 1 300 ? 20.828 8.477 0.385 1 87.88 300 MET A O 1
ATOM 2380 N N . HIS A 1 301 ? 20.297 7.336 -1.41 1 80.5 301 HIS A N 1
ATOM 2381 C CA . HIS A 1 301 ? 20.922 6.082 -0.999 1 80.5 301 HIS A CA 1
ATOM 2382 C C . HIS A 1 301 ? 20.547 5.73 0.439 1 80.5 301 HIS A C 1
ATOM 2384 O O . HIS A 1 301 ? 19.375 5.59 0.765 1 80.5 301 HIS A O 1
ATOM 2390 N N . SER A 1 302 ? 21.578 5.777 1.396 1 81.38 302 SER A N 1
ATOM 2391 C CA . SER A 1 302 ? 21.344 5.301 2.756 1 81.38 302 SER A CA 1
ATOM 2392 C C . SER A 1 302 ? 20.906 6.438 3.674 1 81.38 302 SER A C 1
ATOM 2394 O O . SER A 1 302 ? 20.547 6.207 4.832 1 81.38 302 SER A O 1
ATOM 2396 N N . MET A 1 303 ? 20.844 7.566 3.203 1 89.38 303 MET A N 1
ATOM 2397 C CA . MET A 1 303 ? 20.656 8.734 4.062 1 89.38 303 MET A CA 1
ATOM 2398 C C . MET A 1 303 ? 19.234 8.742 4.645 1 89.38 303 MET A C 1
ATOM 2400 O O . MET A 1 303 ? 19.047 9.109 5.805 1 89.38 303 MET A O 1
ATOM 2404 N N . PRO A 1 304 ? 18.219 8.383 3.838 1 90.81 304 PRO A N 1
ATOM 2405 C CA . PRO A 1 304 ? 16.875 8.32 4.438 1 90.81 304 PRO A CA 1
ATOM 2406 C C . PRO A 1 304 ? 16.812 7.363 5.625 1 90.81 304 PRO A C 1
ATOM 2408 O O . PRO A 1 304 ? 16.109 7.637 6.602 1 90.81 304 PRO A O 1
ATOM 2411 N N . ALA A 1 305 ? 17.5 6.301 5.52 1 85.56 305 ALA A N 1
ATOM 2412 C CA . ALA A 1 305 ? 17.547 5.359 6.633 1 85.56 305 ALA A CA 1
ATOM 2413 C C . ALA A 1 305 ? 18.219 5.98 7.855 1 85.56 305 ALA A C 1
ATOM 2415 O O . ALA A 1 305 ? 17.75 5.82 8.984 1 85.56 305 ALA A O 1
ATOM 2416 N N . THR A 1 306 ? 19.344 6.668 7.633 1 90.06 306 THR A N 1
ATOM 2417 C CA . THR A 1 306 ? 20.031 7.375 8.711 1 90.06 306 THR A CA 1
ATOM 2418 C C . THR A 1 306 ? 19.125 8.43 9.336 1 90.06 306 THR A C 1
ATOM 2420 O O . THR A 1 306 ? 19.062 8.562 10.555 1 90.06 306 THR A O 1
ATOM 2423 N N . ALA A 1 307 ? 18.422 9.141 8.477 1 95.38 307 ALA A N 1
ATOM 2424 C CA . ALA A 1 307 ? 17.484 10.156 8.945 1 95.38 307 ALA A CA 1
ATOM 2425 C C . ALA A 1 307 ? 16.422 9.539 9.844 1 95.38 307 ALA A C 1
ATOM 2427 O O . ALA A 1 307 ? 16.047 10.125 10.867 1 95.38 307 ALA A O 1
ATOM 2428 N N . GLN A 1 308 ? 15.898 8.445 9.477 1 92.12 308 GLN A N 1
ATOM 2429 C CA . GLN A 1 308 ? 14.883 7.754 10.258 1 92.12 308 GLN A CA 1
ATOM 2430 C C . GLN A 1 308 ? 15.445 7.301 11.602 1 92.12 308 GLN A C 1
ATOM 2432 O O . GLN A 1 308 ? 14.766 7.402 12.633 1 92.12 308 GLN A O 1
ATOM 2437 N N . ASP A 1 309 ? 16.672 6.852 11.641 1 89.56 309 ASP A N 1
ATOM 2438 C CA . ASP A 1 309 ? 17.297 6.344 12.852 1 89.56 309 ASP A CA 1
ATOM 2439 C C . ASP A 1 309 ? 17.422 7.441 13.906 1 89.56 309 ASP A C 1
ATOM 2441 O O . ASP A 1 309 ? 17.297 7.176 15.109 1 89.56 309 ASP A O 1
ATOM 2445 N N . VAL A 1 310 ? 17.656 8.594 13.422 1 94.75 310 VAL A N 1
ATOM 2446 C CA . VAL A 1 310 ? 17.922 9.664 14.375 1 94.75 310 VAL A CA 1
ATOM 2447 C C . VAL A 1 310 ? 16.766 10.648 14.391 1 94.75 310 VAL A C 1
ATOM 2449 O O . VAL A 1 310 ? 16.828 11.695 15.039 1 94.75 310 VAL A O 1
ATOM 2452 N N . HIS A 1 311 ? 15.68 10.391 13.664 1 96.94 311 HIS A N 1
ATOM 2453 C CA . HIS A 1 311 ? 14.445 11.164 13.633 1 96.94 311 HIS A CA 1
ATOM 2454 C C . HIS A 1 311 ? 14.719 12.617 13.258 1 96.94 311 HIS A C 1
ATOM 2456 O O . HIS A 1 311 ? 14.305 13.531 13.977 1 96.94 311 HIS A O 1
ATOM 2462 N N . ALA A 1 312 ? 15.391 12.758 12.055 1 97.81 312 ALA A N 1
ATOM 2463 C CA . ALA A 1 312 ? 15.789 14.094 11.617 1 97.81 312 ALA A CA 1
ATOM 2464 C C . ALA A 1 312 ? 15.555 14.273 10.125 1 97.81 312 ALA A C 1
ATOM 2466 O O . ALA A 1 312 ? 15.586 13.305 9.359 1 97.81 312 ALA A O 1
ATOM 2467 N N . PRO A 1 313 ? 15.18 15.555 9.727 1 98.19 313 PRO A N 1
ATOM 2468 C CA . PRO A 1 313 ? 15.219 15.82 8.289 1 98.19 313 PRO A CA 1
ATOM 2469 C C . PRO A 1 313 ? 16.625 15.711 7.703 1 98.19 313 PRO A C 1
ATOM 2471 O O . PRO A 1 313 ? 17.609 15.859 8.43 1 98.19 313 PRO A O 1
ATOM 2474 N N . ILE A 1 314 ? 16.703 15.547 6.43 1 97.19 314 ILE A N 1
ATOM 2475 C CA . ILE A 1 314 ? 17.953 15.297 5.738 1 97.19 314 ILE A CA 1
ATOM 2476 C C . ILE A 1 314 ? 18.922 16.453 5.996 1 97.19 314 ILE A C 1
ATOM 2478 O O . ILE A 1 314 ? 20.094 16.234 6.324 1 97.19 314 ILE A O 1
ATOM 2482 N N . MET A 1 315 ? 18.484 17.656 5.953 1 96.06 315 MET A N 1
ATOM 2483 C CA . MET A 1 315 ? 19.328 18.844 6.047 1 96.06 315 MET A CA 1
ATOM 2484 C C . MET A 1 315 ? 19.938 18.969 7.434 1 96.06 315 MET A C 1
ATOM 2486 O O . MET A 1 315 ? 20.984 19.609 7.602 1 96.06 315 MET A O 1
ATOM 2490 N N . GLU A 1 316 ? 19.328 18.344 8.422 1 96.31 316 GLU A N 1
ATOM 2491 C CA . GLU A 1 316 ? 19.781 18.516 9.797 1 96.31 316 GLU A CA 1
ATOM 2492 C C . GLU A 1 316 ? 20.75 17.422 10.211 1 96.31 316 GLU A C 1
ATOM 2494 O O . GLU A 1 316 ? 21.297 17.453 11.312 1 96.31 316 GLU A O 1
ATOM 2499 N N . LEU A 1 317 ? 20.938 16.438 9.32 1 95.75 317 LEU A N 1
ATOM 2500 C CA . LEU A 1 317 ? 21.906 15.391 9.641 1 95.75 317 LEU A CA 1
ATOM 2501 C C . LEU A 1 317 ? 23.297 15.969 9.797 1 95.75 317 LEU A C 1
ATOM 2503 O O . LEU A 1 317 ? 23.703 16.828 9.023 1 95.75 317 LEU A O 1
ATOM 2507 N N . SER A 1 318 ? 23.984 15.531 10.852 1 93.75 318 SER A N 1
ATOM 2508 C CA . SER A 1 318 ? 25.297 16.078 11.18 1 93.75 318 SER A CA 1
ATOM 2509 C C . SER A 1 318 ? 26.266 14.969 11.586 1 93.75 318 SER A C 1
ATOM 2511 O O . SER A 1 318 ? 25.906 13.781 11.547 1 93.75 318 SER A O 1
ATOM 2513 N N . SER A 1 319 ? 27.453 15.383 11.984 1 91.94 319 SER A N 1
ATOM 2514 C CA . SER A 1 319 ? 28.484 14.438 12.406 1 91.94 319 SER A CA 1
ATOM 2515 C C . SER A 1 319 ? 28.062 13.688 13.664 1 91.94 319 SER A C 1
ATOM 2517 O O . SER A 1 319 ? 28.438 12.531 13.859 1 91.94 319 SER A O 1
ATOM 2519 N N . SER A 1 320 ? 27.266 14.281 14.422 1 91.31 320 SER A N 1
ATOM 2520 C CA . SER A 1 320 ? 26.781 13.641 15.633 1 91.31 320 SER A CA 1
ATOM 2521 C C . SER A 1 320 ? 25.844 12.484 15.305 1 91.31 320 SER A C 1
ATOM 2523 O O . SER A 1 320 ? 25.578 11.625 16.156 1 91.31 320 SER A O 1
ATOM 2525 N N . ASP A 1 321 ? 25.344 12.484 14.086 1 90.81 321 ASP A N 1
ATOM 2526 C CA . ASP A 1 321 ? 24.453 11.438 13.625 1 90.81 321 ASP A CA 1
ATOM 2527 C C . ASP A 1 321 ? 25.203 10.367 12.844 1 90.81 321 ASP A C 1
ATOM 2529 O O . ASP A 1 321 ? 24.609 9.633 12.047 1 90.81 321 ASP A O 1
ATOM 2533 N N . ARG A 1 322 ? 26.453 10.305 12.883 1 83.56 322 ARG A N 1
ATOM 2534 C CA . ARG A 1 322 ? 27.344 9.328 12.242 1 83.56 322 ARG A CA 1
ATOM 2535 C C . ARG A 1 322 ? 27.453 9.594 10.742 1 83.56 322 ARG A C 1
ATOM 2537 O O . ARG A 1 322 ? 27.672 8.672 9.961 1 83.56 322 ARG A O 1
ATOM 2544 N N . VAL A 1 323 ? 27.109 10.797 10.352 1 86.5 323 VAL A N 1
ATOM 2545 C CA . VAL A 1 323 ? 27.344 11.234 8.984 1 86.5 323 VAL A CA 1
ATOM 2546 C C . VAL A 1 323 ? 28.703 11.922 8.883 1 86.5 323 VAL A C 1
ATOM 2548 O O . VAL A 1 323 ? 28.953 12.922 9.562 1 86.5 323 VAL A O 1
ATOM 2551 N N . ARG A 1 324 ? 29.594 11.281 8.094 1 84.5 324 ARG A N 1
ATOM 2552 C CA . ARG A 1 324 ? 30.969 11.781 8.125 1 84.5 324 ARG A CA 1
ATOM 2553 C C . ARG A 1 324 ? 31.438 12.18 6.734 1 84.5 324 ARG A C 1
ATOM 2555 O O . ARG A 1 324 ? 30.844 11.781 5.73 1 84.5 324 ARG A O 1
ATOM 2562 N N . GLY A 1 325 ? 32.5 13.109 6.715 1 82.5 325 GLY A N 1
ATOM 2563 C CA . GLY A 1 325 ? 33.281 13.57 5.57 1 82.5 325 GLY A CA 1
ATOM 2564 C C . GLY A 1 325 ? 32.438 13.719 4.309 1 82.5 325 GLY A C 1
ATOM 2565 O O . GLY A 1 325 ? 31.641 14.641 4.195 1 82.5 325 GLY A O 1
ATOM 2566 N N . ALA A 1 326 ? 32.625 12.719 3.484 1 86.06 326 ALA A N 1
ATOM 2567 C CA . ALA A 1 326 ? 32 12.703 2.154 1 86.06 326 ALA A CA 1
ATOM 2568 C C . ALA A 1 326 ? 30.484 12.672 2.244 1 86.06 326 ALA A C 1
ATOM 2570 O O . ALA A 1 326 ? 29.797 13.234 1.395 1 86.06 326 ALA A O 1
ATOM 2571 N N . GLN A 1 327 ? 30.031 12.172 3.299 1 89.62 327 GLN A N 1
ATOM 2572 C CA . GLN A 1 327 ? 28.578 12.062 3.477 1 89.62 327 GLN A CA 1
ATOM 2573 C C . GLN A 1 327 ? 27.969 13.422 3.795 1 89.62 327 GLN A C 1
ATOM 2575 O O . GLN A 1 327 ? 26.797 13.672 3.469 1 89.62 327 GLN A O 1
ATOM 2580 N N . ILE A 1 328 ? 28.75 14.266 4.387 1 91.88 328 ILE A N 1
ATOM 2581 C CA . ILE A 1 328 ? 28.25 15.602 4.719 1 91.88 328 ILE A CA 1
ATOM 2582 C C . ILE A 1 328 ? 28.078 16.422 3.439 1 91.88 328 ILE A C 1
ATOM 2584 O O . ILE A 1 328 ? 27.094 17.156 3.297 1 91.88 328 ILE A O 1
ATOM 2588 N N . ASN A 1 329 ? 29.016 16.281 2.561 1 91.75 329 ASN A N 1
ATOM 2589 C CA . ASN A 1 329 ? 28.891 16.969 1.277 1 91.75 329 ASN A CA 1
ATOM 2590 C C . ASN A 1 329 ? 27.688 16.453 0.483 1 91.75 329 ASN A C 1
ATOM 2592 O O . ASN A 1 329 ? 26.984 17.25 -0.147 1 91.75 329 ASN A O 1
ATOM 2596 N N . GLN A 1 330 ? 27.5 15.219 0.534 1 91.69 330 GLN A N 1
ATOM 2597 C CA . GLN A 1 330 ? 26.344 14.633 -0.125 1 91.69 330 GLN A CA 1
ATOM 2598 C C . GLN A 1 330 ? 25.047 15.148 0.498 1 91.69 330 GLN A C 1
ATOM 2600 O O . GLN A 1 330 ? 24.109 15.516 -0.217 1 91.69 330 GLN A O 1
ATOM 2605 N N . ARG A 1 331 ? 25.078 15.133 1.769 1 93.62 331 ARG A N 1
ATOM 2606 C CA . ARG A 1 331 ? 23.922 15.625 2.502 1 93.62 331 ARG A CA 1
ATOM 2607 C C . ARG A 1 331 ? 23.594 17.062 2.107 1 93.62 331 ARG A C 1
ATOM 2609 O O . ARG A 1 331 ? 22.422 17.406 1.89 1 93.62 331 ARG A O 1
ATOM 2616 N N . ASN A 1 332 ? 24.578 17.938 2.023 1 94.56 332 ASN A N 1
ATOM 2617 C CA . ASN A 1 332 ? 24.375 19.328 1.621 1 94.56 332 ASN A CA 1
ATOM 2618 C C . ASN A 1 332 ? 23.781 19.422 0.223 1 94.56 332 ASN A C 1
ATOM 2620 O O . ASN A 1 332 ? 22.875 20.234 -0.016 1 94.56 332 ASN A O 1
ATOM 2624 N N . ALA A 1 333 ? 24.266 18.609 -0.63 1 93 333 ALA A N 1
ATOM 2625 C CA . ALA A 1 333 ? 23.766 18.594 -2 1 93 333 ALA A CA 1
ATOM 2626 C C . ALA A 1 333 ? 22.297 18.141 -2.043 1 93 333 ALA A C 1
ATOM 2628 O O . ALA A 1 333 ? 21.484 18.734 -2.748 1 93 333 ALA A O 1
ATOM 2629 N N . TYR A 1 334 ? 22.016 17.094 -1.283 1 94.25 334 TYR A N 1
ATOM 2630 C CA . TYR A 1 334 ? 20.641 16.609 -1.205 1 94.25 334 TYR A CA 1
ATOM 2631 C C . TYR A 1 334 ? 19.719 17.688 -0.635 1 94.25 334 TYR A C 1
ATOM 2633 O O . TYR A 1 334 ? 18.625 17.922 -1.177 1 94.25 334 TYR A O 1
ATOM 2641 N N . ALA A 1 335 ? 20.188 18.312 0.427 1 95.75 335 ALA A N 1
ATOM 2642 C CA . ALA A 1 335 ? 19.391 19.328 1.1 1 95.75 335 ALA A CA 1
ATOM 2643 C C . ALA A 1 335 ? 19.094 20.5 0.161 1 95.75 335 ALA A C 1
ATOM 2645 O O . ALA A 1 335 ? 17.984 21.047 0.176 1 95.75 335 ALA A O 1
ATOM 2646 N N . GLU A 1 336 ? 20.047 20.828 -0.607 1 96.31 336 GLU A N 1
ATOM 2647 C CA . GLU A 1 336 ? 19.875 21.938 -1.551 1 96.31 336 GLU A CA 1
ATOM 2648 C C . GLU A 1 336 ? 18.766 21.625 -2.559 1 96.31 336 GLU A C 1
ATOM 2650 O O . GLU A 1 336 ? 17.922 22.469 -2.85 1 96.31 336 GLU A O 1
ATOM 2655 N N . LYS A 1 337 ? 18.75 20.484 -3.088 1 95.12 337 LYS A N 1
ATOM 2656 C CA . LYS A 1 337 ? 17.75 20.078 -4.07 1 95.12 337 LYS A CA 1
ATOM 2657 C C . LYS A 1 337 ? 16.375 19.984 -3.436 1 95.12 337 LYS A C 1
ATOM 2659 O O . LYS A 1 337 ? 15.383 20.453 -4.012 1 95.12 337 LYS A O 1
ATOM 2664 N N . ILE A 1 338 ? 16.297 19.438 -2.275 1 96.69 338 ILE A N 1
ATOM 2665 C CA . ILE A 1 338 ? 15.031 19.312 -1.556 1 96.69 338 ILE A CA 1
ATOM 2666 C C . ILE A 1 338 ? 14.484 20.703 -1.244 1 96.69 338 ILE A C 1
ATOM 2668 O O . ILE A 1 338 ? 13.289 20.953 -1.427 1 96.69 338 ILE A O 1
ATOM 2672 N N . ASN A 1 339 ? 15.375 21.578 -0.812 1 97.38 339 ASN A N 1
ATOM 2673 C CA . ASN A 1 339 ? 14.953 22.938 -0.474 1 97.38 339 ASN A CA 1
ATOM 2674 C C . ASN A 1 339 ? 14.453 23.688 -1.702 1 97.38 339 ASN A C 1
ATOM 2676 O O . ASN A 1 339 ? 13.539 24.5 -1.602 1 97.38 339 ASN A O 1
ATOM 2680 N N . SER A 1 340 ? 15.086 23.391 -2.777 1 96.88 340 SER A N 1
ATOM 2681 C CA . SER A 1 340 ? 14.625 24.016 -4.012 1 96.88 340 SER A CA 1
ATOM 2682 C C . SER A 1 340 ? 13.195 23.594 -4.34 1 96.88 340 SER A C 1
ATOM 2684 O O . SER A 1 340 ? 12.352 24.438 -4.676 1 96.88 340 SER A O 1
ATOM 2686 N N . VAL A 1 341 ? 12.906 22.359 -4.238 1 96.62 341 VAL A N 1
ATOM 2687 C CA . VAL A 1 341 ? 11.555 21.844 -4.465 1 96.62 341 VAL A CA 1
ATOM 2688 C C . VAL A 1 341 ? 10.602 22.422 -3.43 1 96.62 341 VAL A C 1
ATOM 2690 O O . VAL A 1 341 ? 9.5 22.859 -3.771 1 96.62 341 VAL A O 1
ATOM 2693 N N . ALA A 1 342 ? 11.031 22.453 -2.186 1 98.19 342 ALA A N 1
ATOM 2694 C CA . ALA A 1 342 ? 10.211 22.969 -1.1 1 98.19 342 ALA A CA 1
ATOM 2695 C C . ALA A 1 342 ? 9.852 24.438 -1.335 1 98.19 342 ALA A C 1
ATOM 2697 O O . ALA A 1 342 ? 8.719 24.844 -1.08 1 98.19 342 ALA A O 1
ATOM 2698 N N . ALA A 1 343 ? 10.812 25.172 -1.802 1 97.62 343 ALA A N 1
ATOM 2699 C CA . ALA A 1 343 ? 10.578 26.594 -2.088 1 97.62 343 ALA A CA 1
ATOM 2700 C C . ALA A 1 343 ? 9.523 26.766 -3.174 1 97.62 343 ALA A C 1
ATOM 2702 O O . ALA A 1 343 ? 8.672 27.656 -3.084 1 97.62 343 ALA A O 1
ATOM 2703 N N . ASN A 1 344 ? 9.609 25.938 -4.184 1 96.12 344 ASN A N 1
ATOM 2704 C CA . ASN A 1 344 ? 8.617 25.984 -5.254 1 96.12 344 ASN A CA 1
ATOM 2705 C C . ASN A 1 344 ? 7.223 25.641 -4.746 1 96.12 344 ASN A C 1
ATOM 2707 O O . ASN A 1 344 ? 6.242 26.297 -5.113 1 96.12 344 ASN A O 1
ATOM 2711 N N . VAL A 1 345 ? 7.105 24.656 -3.893 1 96.88 345 VAL A N 1
ATOM 2712 C CA . VAL A 1 345 ? 5.828 24.25 -3.311 1 96.88 345 VAL A CA 1
ATOM 2713 C C . VAL A 1 345 ? 5.301 25.375 -2.41 1 96.88 345 VAL A C 1
ATOM 2715 O O . VAL A 1 345 ? 4.113 25.703 -2.449 1 96.88 345 VAL A O 1
ATOM 2718 N N . TYR A 1 346 ? 6.215 25.953 -1.647 1 97.5 346 TYR A N 1
ATOM 2719 C CA . TYR A 1 346 ? 5.863 27.047 -0.74 1 97.5 346 TYR A CA 1
ATOM 2720 C C . TYR A 1 346 ? 5.285 28.219 -1.506 1 97.5 346 TYR A C 1
ATOM 2722 O O . TYR A 1 346 ? 4.227 28.75 -1.148 1 97.5 346 TYR A O 1
ATOM 2730 N N . LYS A 1 347 ? 5.93 28.609 -2.557 1 95.19 347 LYS A N 1
ATOM 2731 C CA . LYS A 1 347 ? 5.492 29.75 -3.365 1 95.19 347 LYS A CA 1
ATOM 2732 C C . LYS A 1 347 ? 4.137 29.469 -4.012 1 95.19 347 LYS A C 1
ATOM 2734 O O . LYS A 1 347 ? 3.303 30.375 -4.125 1 95.19 347 LYS A O 1
ATOM 2739 N N . ALA A 1 348 ? 3.961 28.25 -4.395 1 92.06 348 ALA A N 1
ATOM 2740 C CA . ALA A 1 348 ? 2.703 27.891 -5.039 1 92.06 348 ALA A CA 1
ATOM 2741 C C . ALA A 1 348 ? 1.55 27.906 -4.039 1 92.06 348 ALA A C 1
ATOM 2743 O O . ALA A 1 348 ? 0.423 28.266 -4.387 1 92.06 348 ALA A O 1
ATOM 2744 N N . LEU A 1 349 ? 1.834 27.484 -2.797 1 93.25 349 LEU A N 1
ATOM 2745 C CA . LEU A 1 349 ? 0.794 27.375 -1.779 1 93.25 349 LEU A CA 1
ATOM 2746 C C . LEU A 1 349 ? 0.508 28.734 -1.151 1 93.25 349 LEU A C 1
ATOM 2748 O O . LEU A 1 349 ? -0.611 28.984 -0.702 1 93.25 349 LEU A O 1
ATOM 2752 N N . PHE A 1 350 ? 1.59 29.562 -1.115 1 93.56 350 PHE A N 1
ATOM 2753 C CA . PHE A 1 350 ? 1.481 30.891 -0.537 1 93.56 350 PHE A CA 1
ATOM 2754 C C . PHE A 1 350 ? 1.955 31.953 -1.525 1 93.56 350 PHE A C 1
ATOM 2756 O O . PHE A 1 350 ? 2.955 32.625 -1.284 1 93.56 350 PHE A O 1
ATOM 2763 N N . PRO A 1 351 ? 1.184 32.219 -2.494 1 87.06 351 PRO A N 1
ATOM 2764 C CA . PRO A 1 351 ? 1.627 33.125 -3.566 1 87.06 351 PRO A CA 1
ATOM 2765 C C . PRO A 1 351 ? 1.826 34.562 -3.094 1 87.06 351 PRO A C 1
ATOM 2767 O O . PRO A 1 351 ? 2.588 35.312 -3.703 1 87.06 351 PRO A O 1
ATOM 2770 N N . ASN A 1 352 ? 1.189 35.031 -2.057 1 85.38 352 ASN A N 1
ATOM 2771 C CA . ASN A 1 352 ? 1.268 36.438 -1.616 1 85.38 352 ASN A CA 1
ATOM 2772 C C . ASN A 1 352 ? 2.338 36.625 -0.545 1 85.38 352 ASN A C 1
ATOM 2774 O O . ASN A 1 352 ? 2.432 37.688 0.063 1 85.38 352 ASN A O 1
ATOM 2778 N N . GLU A 1 353 ? 3.059 35.688 -0.287 1 83.44 353 GLU A N 1
ATOM 2779 C CA . GLU A 1 353 ? 4.117 35.781 0.714 1 83.44 353 GLU A CA 1
ATOM 2780 C C . GLU A 1 353 ? 5.496 35.656 0.069 1 83.44 353 GLU A C 1
ATOM 2782 O O . GLU A 1 353 ? 5.656 35.031 -0.975 1 83.44 353 GLU A O 1
ATOM 2787 N N . MET B 1 1 ? -2.283 -29.547 -7.18 1 93 1 MET B N 1
ATOM 2788 C CA . MET B 1 1 ? -1.915 -28.141 -7.305 1 93 1 MET B CA 1
ATOM 2789 C C . MET B 1 1 ? -2.09 -27.406 -5.977 1 93 1 MET B C 1
ATOM 2791 O O . MET B 1 1 ? -3.08 -27.625 -5.273 1 93 1 MET B O 1
ATOM 2795 N N . ARG B 1 2 ? -1.01 -26.719 -5.512 1 97.06 2 ARG B N 1
ATOM 2796 C CA . ARG B 1 2 ? -1.076 -25.922 -4.289 1 97.06 2 ARG B CA 1
ATOM 2797 C C . ARG B 1 2 ? -0.966 -24.438 -4.598 1 97.06 2 ARG B C 1
ATOM 2799 O O . ARG B 1 2 ? -0.368 -24.047 -5.602 1 97.06 2 ARG B O 1
ATOM 2806 N N . THR B 1 3 ? -1.599 -23.641 -3.777 1 98.19 3 THR B N 1
ATOM 2807 C CA . THR B 1 3 ? -1.524 -22.188 -3.885 1 98.19 3 THR B CA 1
ATOM 2808 C C . THR B 1 3 ? -1.098 -21.562 -2.557 1 98.19 3 THR B C 1
ATOM 2810 O O . THR B 1 3 ? -1.509 -22.031 -1.49 1 98.19 3 THR B O 1
ATOM 2813 N N . ILE B 1 4 ? -0.235 -20.547 -2.609 1 98.25 4 ILE B N 1
ATOM 2814 C CA . ILE B 1 4 ? 0.285 -19.953 -1.378 1 98.25 4 ILE B CA 1
ATOM 2815 C C . ILE B 1 4 ? 0.503 -18.453 -1.57 1 98.25 4 ILE B C 1
ATOM 2817 O O . ILE B 1 4 ? 0.73 -18 -2.691 1 98.25 4 ILE B O 1
ATOM 2821 N N . SER B 1 5 ? 0.371 -17.719 -0.492 1 98.38 5 SER B N 1
ATOM 2822 C CA . SER B 1 5 ? 0.664 -16.281 -0.476 1 98.38 5 SER B CA 1
ATOM 2823 C C . SER B 1 5 ? 1.466 -15.898 0.763 1 98.38 5 SER B C 1
ATOM 2825 O O . SER B 1 5 ? 1.344 -16.531 1.812 1 98.38 5 SER B O 1
ATOM 2827 N N . PHE B 1 6 ? 2.344 -14.984 0.611 1 98.19 6 PHE B N 1
ATOM 2828 C CA . PHE B 1 6 ? 3.008 -14.312 1.721 1 98.19 6 PHE B CA 1
ATOM 2829 C C . PHE B 1 6 ? 2.357 -12.961 2 1 98.19 6 PHE B C 1
ATOM 2831 O O . PHE B 1 6 ? 2.475 -12.031 1.197 1 98.19 6 PHE B O 1
ATOM 2838 N N . PHE B 1 7 ? 1.679 -12.898 3.174 1 96.94 7 PHE B N 1
ATOM 2839 C CA . PHE B 1 7 ? 0.792 -11.758 3.363 1 96.94 7 PHE B CA 1
ATOM 2840 C C . PHE B 1 7 ? 1.022 -11.117 4.727 1 96.94 7 PHE B C 1
ATOM 2842 O O . PHE B 1 7 ? 1.206 -11.812 5.723 1 96.94 7 PHE B O 1
ATOM 2849 N N . ASN B 1 8 ? 1.087 -9.883 4.762 1 95.88 8 ASN B N 1
ATOM 2850 C CA . ASN B 1 8 ? 1.122 -8.992 5.914 1 95.88 8 ASN B CA 1
ATOM 2851 C C . ASN B 1 8 ? 0.645 -7.586 5.551 1 95.88 8 ASN B C 1
ATOM 2853 O O . ASN B 1 8 ? 0.827 -7.141 4.414 1 95.88 8 ASN B O 1
ATOM 2857 N N . ASN B 1 9 ? 0.014 -6.918 6.48 1 94.75 9 ASN B N 1
ATOM 2858 C CA . ASN B 1 9 ? -0.478 -5.57 6.203 1 94.75 9 ASN B CA 1
ATOM 2859 C C . ASN B 1 9 ? 0.586 -4.516 6.488 1 94.75 9 ASN B C 1
ATOM 2861 O O . ASN B 1 9 ? 0.298 -3.316 6.469 1 94.75 9 ASN B O 1
ATOM 2865 N N . LYS B 1 10 ? 1.689 -4.961 6.793 1 93.5 10 LYS B N 1
ATOM 2866 C CA . LYS B 1 10 ? 2.836 -4.062 6.902 1 93.5 10 LYS B CA 1
ATOM 2867 C C . LYS B 1 10 ? 3.73 -4.164 5.668 1 93.5 10 LYS B C 1
ATOM 2869 O O . LYS B 1 10 ? 4.035 -5.262 5.203 1 93.5 10 LYS B O 1
ATOM 2874 N N . GLY B 1 11 ? 4.113 -2.977 5.102 1 89.31 11 GLY B N 1
ATOM 2875 C CA . GLY B 1 11 ? 5.043 -2.938 3.982 1 89.31 11 GLY B CA 1
ATOM 2876 C C . GLY B 1 11 ? 6.496 -3.033 4.41 1 89.31 11 GLY B C 1
ATOM 2877 O O . GLY B 1 11 ? 6.824 -2.793 5.574 1 89.31 11 GLY B O 1
ATOM 2878 N N . GLY B 1 12 ? 7.348 -3.447 3.564 1 87.56 12 GLY B N 1
ATOM 2879 C CA . GLY B 1 12 ? 8.781 -3.4 3.795 1 87.56 12 GLY B CA 1
ATOM 2880 C C . GLY B 1 12 ? 9.273 -4.5 4.711 1 87.56 12 GLY B C 1
ATOM 2881 O O . GLY B 1 12 ? 10.391 -4.43 5.234 1 87.56 12 GLY B O 1
ATOM 2882 N N . VAL B 1 13 ? 8.492 -5.535 4.891 1 90.38 13 VAL B N 1
ATOM 2883 C CA . VAL B 1 13 ? 8.859 -6.562 5.859 1 90.38 13 VAL B CA 1
ATOM 2884 C C . VAL B 1 13 ? 9.43 -7.777 5.129 1 90.38 13 VAL B C 1
ATOM 2886 O O . VAL B 1 13 ? 9.656 -8.82 5.742 1 90.38 13 VAL B O 1
ATOM 2889 N N . GLY B 1 14 ? 9.508 -7.742 3.797 1 91.75 14 GLY B N 1
ATOM 2890 C CA . GLY B 1 14 ? 10.203 -8.781 3.057 1 91.75 14 GLY B CA 1
ATOM 2891 C C . GLY B 1 14 ? 9.258 -9.758 2.371 1 91.75 14 GLY B C 1
ATOM 2892 O O . GLY B 1 14 ? 9.656 -10.867 2.025 1 91.75 14 GLY B O 1
ATOM 2893 N N . LYS B 1 15 ? 8.023 -9.406 2.174 1 95.75 15 LYS B N 1
ATOM 2894 C CA . LYS B 1 15 ? 7.031 -10.281 1.555 1 95.75 15 LYS B CA 1
ATOM 2895 C C . LYS B 1 15 ? 7.477 -10.719 0.162 1 95.75 15 LYS B C 1
ATOM 2897 O O . LYS B 1 15 ? 7.559 -11.914 -0.122 1 95.75 15 LYS B O 1
ATOM 2902 N N . THR B 1 16 ? 7.812 -9.742 -0.7 1 96.88 16 THR B N 1
ATOM 2903 C CA . THR B 1 16 ? 8.156 -10.016 -2.092 1 96.88 16 THR B CA 1
ATOM 2904 C C . THR B 1 16 ? 9.508 -10.711 -2.188 1 96.88 16 THR B C 1
ATOM 2906 O O . THR B 1 16 ? 9.648 -11.719 -2.887 1 96.88 16 THR B O 1
ATOM 2909 N N . THR B 1 17 ? 10.477 -10.203 -1.398 1 96.06 17 THR B N 1
ATOM 2910 C CA . THR B 1 17 ? 11.805 -10.797 -1.42 1 96.06 17 THR B CA 1
ATOM 2911 C C . THR B 1 17 ? 11.758 -12.258 -0.972 1 96.06 17 THR B C 1
ATOM 2913 O O . THR B 1 17 ? 12.289 -13.133 -1.651 1 96.06 17 THR B O 1
ATOM 2916 N N . LEU B 1 18 ? 11.07 -12.469 0.127 1 97.38 18 LEU B N 1
ATOM 2917 C CA . LEU B 1 18 ? 11.023 -13.828 0.663 1 97.38 18 LEU B CA 1
ATOM 2918 C C . LEU B 1 18 ? 10.203 -14.742 -0.246 1 97.38 18 LEU B C 1
ATOM 2920 O O . LEU B 1 18 ? 10.641 -15.852 -0.57 1 97.38 18 LEU B O 1
ATOM 2924 N N . SER B 1 19 ? 9.055 -14.344 -0.688 1 98.56 19 SER B N 1
ATOM 2925 C CA . SER B 1 19 ? 8.18 -15.188 -1.486 1 98.56 19 SER B CA 1
ATOM 2926 C C . SER B 1 19 ? 8.836 -15.57 -2.811 1 98.56 19 SER B C 1
ATOM 2928 O O . SER B 1 19 ? 8.711 -16.719 -3.264 1 98.56 19 SER B O 1
ATOM 2930 N N . THR B 1 20 ? 9.57 -14.625 -3.465 1 98.75 20 THR B N 1
ATOM 2931 C CA . THR B 1 20 ? 10.211 -14.93 -4.738 1 98.75 20 THR B CA 1
ATOM 2932 C C . THR B 1 20 ? 11.359 -15.922 -4.539 1 98.75 20 THR B C 1
ATOM 2934 O O . THR B 1 20 ? 11.578 -16.797 -5.375 1 98.75 20 THR B O 1
ATOM 2937 N N . ASN B 1 21 ? 12.07 -15.758 -3.445 1 98.62 21 ASN B N 1
ATOM 2938 C CA . ASN B 1 21 ? 13.164 -16.688 -3.18 1 98.62 21 ASN B CA 1
ATOM 2939 C C . ASN B 1 21 ? 12.641 -18.062 -2.771 1 98.62 21 ASN B C 1
ATOM 2941 O O . ASN B 1 21 ? 13.258 -19.078 -3.098 1 98.62 21 ASN B O 1
ATOM 2945 N N . VAL B 1 22 ? 11.539 -18.094 -2.07 1 98.75 22 VAL B N 1
ATOM 2946 C CA . VAL B 1 22 ? 10.914 -19.375 -1.737 1 98.75 22 VAL B CA 1
ATOM 2947 C C . VAL B 1 22 ? 10.406 -20.047 -3.012 1 98.75 22 VAL B C 1
ATOM 2949 O O . VAL B 1 22 ? 10.547 -21.25 -3.176 1 98.75 22 VAL B O 1
ATOM 2952 N N . ALA B 1 23 ? 9.836 -19.281 -3.92 1 98.88 23 ALA B N 1
ATOM 2953 C CA . ALA B 1 23 ? 9.398 -19.812 -5.207 1 98.88 23 ALA B CA 1
ATOM 2954 C C . ALA B 1 23 ? 10.57 -20.438 -5.969 1 98.88 23 ALA B C 1
ATOM 2956 O O . ALA B 1 23 ? 10.43 -21.5 -6.57 1 98.88 23 ALA B O 1
ATOM 2957 N N . HIS B 1 24 ? 11.688 -19.75 -5.934 1 98.88 24 HIS B N 1
ATOM 2958 C CA . HIS B 1 24 ? 12.891 -20.281 -6.555 1 98.88 24 HIS B CA 1
ATOM 2959 C C . HIS B 1 24 ? 13.297 -21.609 -5.926 1 98.88 24 HIS B C 1
ATOM 2961 O O . HIS B 1 24 ? 13.656 -22.547 -6.633 1 98.88 24 HIS B O 1
ATOM 2967 N N . TYR B 1 25 ? 13.25 -21.656 -4.633 1 98.69 25 TYR B N 1
ATOM 296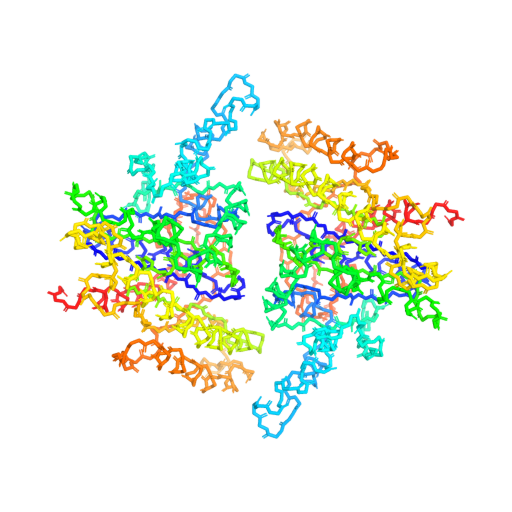8 C CA . TYR B 1 25 ? 13.562 -22.891 -3.924 1 98.69 25 TYR B CA 1
ATOM 2969 C C . TYR B 1 25 ? 12.656 -24.031 -4.383 1 98.69 25 TYR B C 1
ATOM 2971 O O . TYR B 1 25 ? 13.117 -25.141 -4.617 1 98.69 25 TYR B O 1
ATOM 2979 N N . PHE B 1 26 ? 11.375 -23.781 -4.523 1 98.81 26 PHE B N 1
ATOM 2980 C CA . PHE B 1 26 ? 10.43 -24.781 -4.98 1 98.81 26 PHE B CA 1
ATOM 2981 C C . PHE B 1 26 ? 10.789 -25.266 -6.379 1 98.81 26 PHE B C 1
ATOM 2983 O O . PHE B 1 26 ? 10.711 -26.469 -6.668 1 98.81 26 PHE B O 1
ATOM 2990 N N . ALA B 1 27 ? 11.172 -24.312 -7.23 1 98.75 27 ALA B N 1
ATOM 2991 C CA . ALA B 1 27 ? 11.602 -24.688 -8.578 1 98.75 27 ALA B CA 1
ATOM 2992 C C . ALA B 1 27 ? 12.812 -25.609 -8.547 1 98.75 27 ALA B C 1
ATOM 2994 O O . ALA B 1 27 ? 12.891 -26.562 -9.32 1 98.75 27 ALA B O 1
ATOM 2995 N N . LEU B 1 28 ? 13.75 -25.328 -7.664 1 98.12 28 LEU B N 1
ATOM 2996 C CA . LEU B 1 28 ? 14.938 -26.156 -7.52 1 98.12 28 LEU B CA 1
ATOM 2997 C C . LEU B 1 28 ? 14.562 -27.562 -7.047 1 98.12 28 LEU B C 1
ATOM 2999 O O . LEU B 1 28 ? 15.297 -28.516 -7.305 1 98.12 28 LEU B O 1
ATOM 3003 N N . GLN B 1 29 ? 13.469 -27.656 -6.332 1 97.81 29 GLN B N 1
ATOM 3004 C CA . GLN B 1 29 ? 12.992 -28.969 -5.867 1 97.81 29 GLN B CA 1
ATOM 3005 C C . GLN B 1 29 ? 12.234 -29.703 -6.965 1 97.81 29 GLN B C 1
ATOM 3007 O O . GLN B 1 29 ? 11.641 -30.75 -6.723 1 97.81 29 GLN B O 1
ATOM 3012 N N . GLY B 1 30 ? 12.07 -29.078 -8.141 1 97.81 30 GLY B N 1
ATOM 3013 C CA . GLY B 1 30 ? 11.477 -29.75 -9.297 1 97.81 30 GLY B CA 1
ATOM 3014 C C . GLY B 1 30 ? 10.023 -29.375 -9.508 1 97.81 30 GLY B C 1
ATOM 3015 O O . GLY B 1 30 ? 9.352 -29.953 -10.367 1 97.81 30 GLY B O 1
ATOM 3016 N N . LYS B 1 31 ? 9.547 -28.438 -8.812 1 98.62 31 LYS B N 1
ATOM 3017 C CA . LYS B 1 31 ? 8.148 -28.031 -8.969 1 98.62 31 LYS B CA 1
ATOM 3018 C C . LYS B 1 31 ? 7.988 -27.062 -10.141 1 98.62 31 LYS B C 1
ATOM 3020 O O . LYS B 1 31 ? 8.844 -26.203 -10.359 1 98.62 31 LYS B O 1
ATOM 3025 N N . ARG B 1 32 ? 6.926 -27.297 -10.906 1 98.69 32 ARG B N 1
ATOM 3026 C CA . ARG B 1 32 ? 6.504 -26.297 -11.883 1 98.69 32 ARG B CA 1
ATOM 3027 C C . ARG B 1 32 ? 5.738 -25.172 -11.203 1 98.69 32 ARG B C 1
ATOM 3029 O O . ARG B 1 32 ? 4.613 -25.359 -10.734 1 98.69 32 ARG B O 1
ATOM 3036 N N . VAL B 1 33 ? 6.363 -23.953 -11.172 1 98.88 33 VAL B N 1
ATOM 3037 C CA . VAL B 1 33 ? 5.859 -22.859 -10.344 1 98.88 33 VAL B CA 1
ATOM 3038 C C . VAL B 1 33 ? 5.324 -21.734 -11.234 1 98.88 33 VAL B C 1
ATOM 3040 O O . VAL B 1 33 ? 6.004 -21.297 -12.164 1 98.88 33 VAL B O 1
ATOM 3043 N N . LEU B 1 34 ? 4.094 -21.312 -10.984 1 98.88 34 LEU B N 1
ATOM 3044 C CA . LEU B 1 34 ? 3.549 -20.062 -11.516 1 98.88 34 LEU B CA 1
ATOM 3045 C C . LEU B 1 34 ? 3.545 -18.969 -10.445 1 98.88 34 LEU B C 1
ATOM 3047 O O . LEU B 1 34 ? 3.004 -19.172 -9.352 1 98.88 34 LEU B O 1
ATOM 3051 N N . TYR B 1 35 ? 4.234 -17.891 -10.672 1 98.94 35 TYR B N 1
ATOM 3052 C CA . TYR B 1 35 ? 4.25 -16.75 -9.773 1 98.94 35 TYR B CA 1
ATOM 3053 C C . TYR B 1 35 ? 3.365 -15.625 -10.305 1 98.94 35 TYR B C 1
ATOM 3055 O O . TYR B 1 35 ? 3.646 -15.047 -11.359 1 98.94 35 TYR B O 1
ATOM 3063 N N . VAL B 1 36 ? 2.316 -15.312 -9.586 1 98.88 36 VAL B N 1
ATOM 3064 C CA . VAL B 1 36 ? 1.332 -14.32 -10.008 1 98.88 36 VAL B CA 1
ATOM 3065 C C . VAL B 1 36 ? 1.516 -13.031 -9.211 1 98.88 36 VAL B C 1
ATOM 3067 O O . VAL B 1 36 ? 1.307 -13.008 -8 1 98.88 36 VAL B O 1
ATOM 3070 N N . ASP B 1 37 ? 1.859 -11.945 -9.898 1 98.62 37 ASP B N 1
ATOM 3071 C CA . ASP B 1 37 ? 2.059 -10.641 -9.266 1 98.62 37 ASP B CA 1
ATOM 3072 C C . ASP B 1 37 ? 0.748 -9.867 -9.188 1 98.62 37 ASP B C 1
ATOM 3074 O O . ASP B 1 37 ? 0.371 -9.172 -10.133 1 98.62 37 ASP B O 1
ATOM 3078 N N . CYS B 1 38 ? 0.134 -9.922 -7.969 1 97.88 38 CYS B N 1
ATOM 3079 C CA . CYS B 1 38 ? -1.16 -9.281 -7.77 1 97.88 38 CYS B CA 1
ATOM 3080 C C . CYS B 1 38 ? -1 -7.934 -7.078 1 97.88 38 CYS B C 1
ATOM 3082 O O . CYS B 1 38 ? -1.986 -7.32 -6.668 1 97.88 38 CYS B O 1
ATOM 3084 N N . ASP B 1 39 ? 0.189 -7.48 -6.902 1 96.69 39 ASP B N 1
ATOM 3085 C CA . ASP B 1 39 ? 0.459 -6.184 -6.293 1 96.69 39 ASP B CA 1
ATOM 3086 C C . ASP B 1 39 ? 0.551 -5.086 -7.352 1 96.69 39 ASP B C 1
ATOM 3088 O O . ASP B 1 39 ? 1.436 -5.121 -8.211 1 96.69 39 ASP B O 1
ATOM 3092 N N . PRO B 1 40 ? -0.275 -4.047 -7.219 1 94.94 40 PRO B N 1
ATOM 3093 C CA . PRO B 1 40 ? -0.221 -2.961 -8.203 1 94.94 40 PRO B CA 1
ATOM 3094 C C . PRO B 1 40 ? 1.151 -2.293 -8.266 1 94.94 40 PRO B C 1
ATOM 3096 O O . PRO B 1 40 ? 1.454 -1.591 -9.234 1 94.94 40 PRO B O 1
ATOM 3099 N N . GLN B 1 41 ? 1.997 -2.512 -7.27 1 94.62 41 GLN B N 1
ATOM 3100 C CA . GLN B 1 41 ? 3.342 -1.946 -7.273 1 94.62 41 GLN B CA 1
ATOM 3101 C C . GLN B 1 41 ? 4.262 -2.725 -8.211 1 94.62 41 GLN B C 1
ATOM 3103 O O . GLN B 1 41 ? 5.305 -2.217 -8.633 1 94.62 41 GLN B O 1
ATOM 3108 N N . CYS B 1 42 ? 3.99 -3.943 -8.562 1 96.62 42 CYS B N 1
ATOM 3109 C CA . CYS B 1 42 ? 4.672 -4.793 -9.531 1 96.62 42 CYS B CA 1
ATOM 3110 C C . CYS B 1 42 ? 6.117 -5.043 -9.117 1 96.62 42 CYS B C 1
ATOM 3112 O O . CYS B 1 42 ? 7.008 -5.109 -9.969 1 96.62 42 CYS B O 1
ATOM 3114 N N . ASN B 1 43 ? 6.371 -5.137 -7.82 1 95.69 43 ASN B N 1
ATOM 3115 C CA . ASN B 1 43 ? 7.742 -5.336 -7.363 1 95.69 43 ASN B CA 1
ATOM 3116 C C . ASN B 1 43 ? 8.281 -6.695 -7.797 1 95.69 43 ASN B C 1
ATOM 3118 O O . ASN B 1 43 ? 9.438 -6.805 -8.219 1 95.69 43 ASN B O 1
ATOM 3122 N N . ALA B 1 44 ? 7.453 -7.707 -7.719 1 98.25 44 ALA B N 1
ATOM 3123 C CA . ALA B 1 44 ? 7.895 -9.039 -8.117 1 98.25 44 ALA B CA 1
ATOM 3124 C C . ALA B 1 44 ? 8.195 -9.094 -9.609 1 98.25 44 ALA B C 1
ATOM 3126 O O . ALA B 1 44 ? 9.195 -9.695 -10.023 1 98.25 44 ALA B O 1
ATOM 3127 N N . THR B 1 45 ? 7.328 -8.469 -10.383 1 98.06 45 THR B N 1
ATOM 3128 C CA . THR B 1 45 ? 7.535 -8.391 -11.828 1 98.06 45 THR B CA 1
ATOM 3129 C C . THR B 1 45 ? 8.875 -7.738 -12.141 1 98.06 45 THR B C 1
ATOM 3131 O O . THR B 1 45 ? 9.656 -8.266 -12.938 1 98.06 45 THR B O 1
ATOM 3134 N N . GLN B 1 46 ? 9.156 -6.652 -11.461 1 95.19 46 GLN B N 1
ATOM 3135 C CA . GLN B 1 46 ? 10.383 -5.902 -11.688 1 95.19 46 GLN B CA 1
ATOM 3136 C C . GLN B 1 46 ? 11.602 -6.707 -11.25 1 95.19 46 GLN B C 1
ATOM 3138 O O . GLN B 1 46 ? 12.68 -6.582 -11.836 1 95.19 46 GLN B O 1
ATOM 3143 N N . LEU B 1 47 ? 11.43 -7.484 -10.258 1 97.19 47 LEU B N 1
ATOM 3144 C CA . LEU B 1 47 ? 12.523 -8.289 -9.727 1 97.19 47 LEU B CA 1
ATOM 3145 C C . LEU B 1 47 ? 12.805 -9.492 -10.625 1 97.19 47 LEU B C 1
ATOM 3147 O O . LEU B 1 47 ? 13.961 -9.828 -10.875 1 97.19 47 LEU B O 1
ATOM 3151 N N . MET B 1 48 ? 11.781 -10.102 -11.18 1 98.56 48 MET B N 1
ATOM 3152 C CA . MET B 1 48 ? 11.93 -11.422 -11.781 1 98.56 48 MET B CA 1
ATOM 3153 C C . MET B 1 48 ? 12.109 -11.32 -13.289 1 98.56 48 MET B C 1
ATOM 3155 O O . MET B 1 48 ? 12.633 -12.242 -13.922 1 98.56 48 MET B O 1
ATOM 3159 N N . LEU B 1 49 ? 11.609 -10.266 -13.898 1 97.88 49 LEU B N 1
ATOM 3160 C CA . LEU B 1 49 ? 11.656 -10.164 -15.352 1 97.88 49 LEU B CA 1
ATOM 3161 C C . LEU B 1 49 ? 12.75 -9.188 -15.789 1 97.88 49 LEU B C 1
ATOM 3163 O O . LEU B 1 49 ? 12.953 -8.148 -15.164 1 97.88 49 LEU B O 1
ATOM 3167 N N . THR B 1 50 ? 13.383 -9.492 -16.906 1 95.94 50 THR B N 1
ATOM 3168 C CA . THR B 1 50 ? 14.43 -8.641 -17.453 1 95.94 50 THR B CA 1
ATOM 3169 C C . THR B 1 50 ? 13.836 -7.363 -18.062 1 95.94 50 THR B C 1
ATOM 3171 O O . THR B 1 50 ? 12.617 -7.277 -18.25 1 95.94 50 THR B O 1
ATOM 3174 N N . GLU B 1 51 ? 14.711 -6.465 -18.297 1 89.69 51 GLU B N 1
ATOM 3175 C CA . GLU B 1 51 ? 14.281 -5.215 -18.906 1 89.69 51 GLU B CA 1
ATOM 3176 C C . GLU B 1 51 ? 13.664 -5.465 -20.281 1 89.69 51 GLU B C 1
ATOM 3178 O O . GLU B 1 51 ? 12.68 -4.828 -20.656 1 89.69 51 GLU B O 1
ATOM 3183 N N . GLU B 1 52 ? 14.242 -6.34 -21 1 92.56 52 GLU B N 1
ATOM 3184 C CA . GLU B 1 52 ? 13.734 -6.68 -22.328 1 92.56 52 GLU B CA 1
ATOM 3185 C C . GLU B 1 52 ? 12.336 -7.277 -22.25 1 92.56 52 GLU B C 1
ATOM 3187 O O . GLU B 1 52 ? 11.453 -6.922 -23.031 1 92.56 52 GLU B O 1
ATOM 3192 N N . GLN B 1 53 ? 12.195 -8.172 -21.328 1 95.5 53 GLN B N 1
ATOM 3193 C CA . GLN B 1 53 ? 10.883 -8.781 -21.141 1 95.5 53 GLN B CA 1
ATOM 3194 C C . GLN B 1 53 ? 9.844 -7.734 -20.734 1 95.5 53 GLN B C 1
ATOM 3196 O O . GLN B 1 53 ? 8.727 -7.723 -21.25 1 95.5 53 GLN B O 1
ATOM 3201 N N . THR B 1 54 ? 10.242 -6.914 -19.828 1 93.44 54 THR B N 1
ATOM 3202 C CA . THR B 1 54 ? 9.336 -5.875 -19.344 1 93.44 54 THR B CA 1
ATOM 3203 C C . THR B 1 54 ? 8.945 -4.938 -20.484 1 93.44 54 THR B C 1
ATOM 3205 O O . THR B 1 54 ? 7.773 -4.566 -20.625 1 93.44 54 THR B O 1
ATOM 3208 N N . GLU B 1 55 ? 9.844 -4.582 -21.297 1 89.69 55 GLU B N 1
ATOM 3209 C CA . GLU B 1 55 ? 9.555 -3.715 -22.438 1 89.69 55 GLU B CA 1
ATOM 3210 C C . GLU B 1 55 ? 8.602 -4.387 -23.422 1 89.69 55 GLU B C 1
ATOM 3212 O O . GLU B 1 55 ? 7.715 -3.736 -23.969 1 89.69 55 GLU B O 1
ATOM 3217 N N . SER B 1 56 ? 8.781 -5.621 -23.594 1 93.5 56 SER B N 1
ATOM 3218 C CA . SER B 1 56 ? 7.934 -6.359 -24.516 1 93.5 56 SER B CA 1
ATOM 3219 C C . SER B 1 56 ? 6.496 -6.441 -24.031 1 93.5 56 SER B C 1
ATOM 3221 O O . SER B 1 56 ? 5.566 -6.586 -24.812 1 93.5 56 SER B O 1
ATOM 3223 N N . ILE B 1 57 ? 6.348 -6.34 -22.766 1 94.31 57 ILE B N 1
ATOM 3224 C CA . ILE B 1 57 ? 5.02 -6.418 -22.156 1 94.31 57 ILE B CA 1
ATOM 3225 C C . ILE B 1 57 ? 4.383 -5.031 -22.141 1 94.31 57 ILE B C 1
ATOM 3227 O O . ILE B 1 57 ? 3.244 -4.855 -22.578 1 94.31 57 ILE B O 1
ATOM 3231 N N . TYR B 1 58 ? 5.137 -4.035 -21.766 1 91.62 58 TYR B N 1
ATOM 3232 C CA . TYR B 1 58 ? 4.52 -2.779 -21.359 1 91.62 58 TYR B CA 1
ATOM 3233 C C . TYR B 1 58 ? 4.668 -1.719 -22.453 1 91.62 58 TYR B C 1
ATOM 3235 O O . TYR B 1 58 ? 3.984 -0.693 -22.422 1 91.62 58 TYR B O 1
ATOM 3243 N N . LEU B 1 59 ? 5.535 -1.9 -23.406 1 87.44 59 LEU B N 1
ATOM 3244 C CA . LEU B 1 59 ? 5.77 -0.893 -24.438 1 87.44 59 LEU B CA 1
ATOM 3245 C C . LEU B 1 59 ? 5.406 -1.429 -25.812 1 87.44 59 LEU B C 1
ATOM 3247 O O . LEU B 1 59 ? 5.77 -0.834 -26.828 1 87.44 59 LEU B O 1
ATOM 3251 N N . ASP B 1 60 ? 4.73 -2.477 -25.766 1 85.94 60 ASP B N 1
ATOM 3252 C CA . ASP B 1 60 ? 4.367 -3.098 -27.047 1 85.94 60 ASP B CA 1
ATOM 3253 C C . ASP B 1 60 ? 3.207 -2.355 -27.703 1 85.94 60 ASP B C 1
ATOM 3255 O O . ASP B 1 60 ? 2.047 -2.557 -27.344 1 85.94 60 ASP B O 1
ATOM 3259 N N . GLY B 1 61 ? 3.467 -1.554 -28.656 1 81.75 61 GLY B N 1
ATOM 3260 C CA . GLY B 1 61 ? 2.414 -0.856 -29.375 1 81.75 61 GLY B CA 1
ATOM 3261 C C . GLY B 1 61 ? 2.92 0.345 -30.156 1 81.75 61 GLY B C 1
ATOM 3262 O O . GLY B 1 61 ? 3.986 0.883 -29.844 1 81.75 61 GLY B O 1
ATOM 3263 N N . LEU B 1 62 ? 2.115 0.808 -31.109 1 78.06 62 LEU B N 1
ATOM 3264 C CA . LEU B 1 62 ? 2.459 1.896 -32.031 1 78.06 62 LEU B CA 1
ATOM 3265 C C . LEU B 1 62 ? 2.357 3.244 -31.312 1 78.06 62 LEU B C 1
ATOM 3267 O O . LEU B 1 62 ? 2.963 4.227 -31.75 1 78.06 62 LEU B O 1
ATOM 3271 N N . ASN B 1 63 ? 1.545 3.266 -30.375 1 80.25 63 ASN B N 1
ATOM 3272 C CA . ASN B 1 63 ? 1.392 4.445 -29.531 1 80.25 63 ASN B CA 1
ATOM 3273 C C . ASN B 1 63 ? 1.07 4.062 -28.078 1 80.25 63 ASN B C 1
ATOM 3275 O O . ASN B 1 63 ? 0.92 2.881 -27.766 1 80.25 63 ASN B O 1
ATOM 3279 N N . ASP B 1 64 ? 0.996 5 -27.219 1 77.69 64 ASP B N 1
ATOM 3280 C CA . ASP B 1 64 ? 0.873 4.762 -25.797 1 77.69 64 ASP B CA 1
ATOM 3281 C C . ASP B 1 64 ? -0.46 4.094 -25.453 1 77.69 64 ASP B C 1
ATOM 3283 O O . ASP B 1 64 ? -0.528 3.244 -24.562 1 77.69 64 ASP B O 1
ATOM 3287 N N . GLU B 1 65 ? -1.436 4.434 -26.188 1 82.38 65 GLU B N 1
ATOM 3288 C CA . GLU B 1 65 ? -2.756 3.871 -25.922 1 82.38 65 GLU B CA 1
ATOM 3289 C C . GLU B 1 65 ? -2.805 2.387 -26.266 1 82.38 65 GLU B C 1
ATOM 3291 O O . GLU B 1 65 ? -3.314 1.577 -25.484 1 82.38 65 GLU B O 1
ATOM 3296 N N . VAL B 1 66 ? -2.279 2.078 -27.406 1 87.25 66 VAL B N 1
ATOM 3297 C CA . VAL B 1 66 ? -2.244 0.687 -27.844 1 87.25 66 VAL B CA 1
ATOM 3298 C C . VAL B 1 66 ? -1.324 -0.122 -26.938 1 87.25 66 VAL B C 1
ATOM 3300 O O . VAL B 1 66 ? -1.642 -1.257 -26.578 1 87.25 66 VAL B O 1
ATOM 3303 N N . ALA B 1 67 ? -0.231 0.489 -26.578 1 85.69 67 ALA B N 1
ATOM 3304 C CA . ALA B 1 67 ? 0.709 -0.178 -25.672 1 85.69 67 ALA B CA 1
ATOM 3305 C C . ALA B 1 67 ? 0.058 -0.49 -24.328 1 85.69 67 ALA B C 1
ATOM 3307 O O . ALA B 1 67 ? 0.283 -1.559 -23.766 1 85.69 67 ALA B O 1
ATOM 3308 N N . GLU B 1 68 ? -0.721 0.383 -23.875 1 86.38 68 GLU B N 1
ATOM 3309 C CA . GLU B 1 68 ? -1.42 0.176 -22.609 1 86.38 68 GLU B CA 1
ATOM 3310 C C . GLU B 1 68 ? -2.402 -0.988 -22.719 1 86.38 68 GLU B C 1
ATOM 3312 O O . GLU B 1 68 ? -2.428 -1.857 -21.844 1 86.38 68 GLU B O 1
ATOM 3317 N N . ARG B 1 69 ? -3.131 -1.006 -23.75 1 89.19 69 ARG B N 1
ATOM 3318 C CA . ARG B 1 69 ? -4.102 -2.078 -23.938 1 89.19 69 ARG B CA 1
ATOM 3319 C C . ARG B 1 69 ? -3.404 -3.43 -24.078 1 89.19 69 ARG B C 1
ATOM 3321 O O . ARG B 1 69 ? -3.848 -4.422 -23.5 1 89.19 69 ARG B O 1
ATOM 3328 N N . ASN B 1 70 ? -2.381 -3.416 -24.828 1 92 70 ASN B N 1
ATOM 3329 C CA . ASN B 1 70 ? -1.614 -4.645 -25.016 1 92 70 ASN B CA 1
ATOM 3330 C C . ASN B 1 70 ? -1.013 -5.133 -23.688 1 92 70 ASN B C 1
ATOM 3332 O O . ASN B 1 70 ? -0.967 -6.336 -23.438 1 92 70 ASN B O 1
ATOM 3336 N N . SER B 1 71 ? -0.55 -4.188 -22.906 1 92.81 71 SER B N 1
ATOM 3337 C CA . SER B 1 71 ? 0.055 -4.562 -21.625 1 92.81 71 SER B CA 1
ATOM 3338 C C . SER B 1 71 ? -0.973 -5.184 -20.688 1 92.81 71 SER B C 1
ATOM 3340 O O . SER B 1 71 ? -0.659 -6.121 -19.953 1 92.81 71 SER B O 1
ATOM 3342 N N . LEU B 1 72 ? -2.184 -4.715 -20.734 1 93.31 72 LEU B N 1
ATOM 3343 C CA . LEU B 1 72 ? -3.246 -5.289 -19.922 1 93.31 72 LEU B CA 1
ATOM 3344 C C . LEU B 1 72 ? -3.52 -6.734 -20.328 1 93.31 72 LEU B C 1
ATOM 3346 O O . LEU B 1 72 ? -3.736 -7.59 -19.469 1 93.31 72 LEU B O 1
ATOM 3350 N N . ALA B 1 73 ? -3.381 -7.023 -21.578 1 93.69 73 ALA B N 1
ATOM 3351 C CA . ALA B 1 73 ? -3.67 -8.352 -22.109 1 93.69 73 ALA B CA 1
ATOM 3352 C C . ALA B 1 73 ? -2.543 -9.328 -21.797 1 93.69 73 ALA B C 1
ATOM 3354 O O . ALA B 1 73 ? -2.744 -10.547 -21.797 1 93.69 73 ALA B O 1
ATOM 3355 N N . LYS B 1 74 ? -1.405 -8.812 -21.469 1 95.5 74 LYS B N 1
ATOM 3356 C CA . LYS B 1 74 ? -0.232 -9.664 -21.281 1 95.5 74 LYS B CA 1
ATOM 3357 C C . LYS B 1 74 ? 0.084 -9.844 -19.797 1 95.5 74 LYS B C 1
ATOM 3359 O O . LYS B 1 74 ? 1.077 -10.484 -19.453 1 95.5 74 LYS B O 1
ATOM 3364 N N . THR B 1 75 ? -0.748 -9.297 -18.938 1 97.31 75 THR B N 1
ATOM 3365 C CA . THR B 1 75 ? -0.482 -9.32 -17.5 1 97.31 75 THR B CA 1
ATOM 3366 C C . THR B 1 75 ? -1.638 -9.977 -16.75 1 97.31 75 THR B C 1
ATOM 3368 O O . THR B 1 75 ? -2.594 -10.453 -17.359 1 97.31 75 THR B O 1
ATOM 3371 N N . VAL B 1 76 ? -1.505 -10.023 -15.438 1 97.56 76 VAL B N 1
ATOM 3372 C CA . VAL B 1 76 ? -2.521 -10.617 -14.578 1 97.56 76 VAL B CA 1
ATOM 3373 C C . VAL B 1 76 ? -3.855 -9.906 -14.781 1 97.56 76 VAL B C 1
ATOM 3375 O O . VAL B 1 76 ? -4.918 -10.508 -14.602 1 97.56 76 VAL B O 1
ATOM 3378 N N . TYR B 1 77 ? -3.764 -8.711 -15.266 1 96.69 77 TYR B N 1
ATOM 3379 C CA . TYR B 1 77 ? -4.984 -7.938 -15.461 1 96.69 77 TYR B CA 1
ATOM 3380 C C . TYR B 1 77 ? -5.918 -8.633 -16.438 1 96.69 77 TYR B C 1
ATOM 3382 O O . TYR B 1 77 ? -7.141 -8.516 -16.344 1 96.69 77 TYR B O 1
ATOM 3390 N N . ALA B 1 78 ? -5.406 -9.359 -17.375 1 96.31 78 ALA B N 1
ATOM 3391 C CA . ALA B 1 78 ? -6.176 -10.023 -18.422 1 96.31 78 ALA B CA 1
ATOM 3392 C C . ALA B 1 78 ? -7.211 -10.977 -17.812 1 96.31 78 ALA B C 1
ATOM 3394 O O . ALA B 1 78 ? -8.297 -11.148 -18.375 1 96.31 78 ALA B O 1
ATOM 3395 N N . ILE B 1 79 ? -6.895 -11.508 -16.656 1 96.69 79 ILE B N 1
ATOM 3396 C CA . ILE B 1 79 ? -7.77 -12.461 -15.984 1 96.69 79 ILE B CA 1
ATOM 3397 C C . ILE B 1 79 ? -9.07 -11.773 -15.586 1 96.69 79 ILE B C 1
ATOM 3399 O O . ILE B 1 79 ? -10.125 -12.414 -15.531 1 96.69 79 ILE B O 1
ATOM 3403 N N . PHE B 1 80 ? -9.023 -10.469 -15.422 1 96.75 80 PHE B N 1
ATOM 3404 C CA . PHE B 1 80 ? -10.148 -9.758 -14.828 1 96.75 80 PHE B CA 1
ATOM 3405 C C . PHE B 1 80 ? -10.977 -9.07 -15.906 1 96.75 80 PHE B C 1
ATOM 3407 O O . PHE B 1 80 ? -12.062 -8.555 -15.625 1 96.75 80 PHE B O 1
ATOM 3414 N N . VAL B 1 81 ? -10.523 -9.086 -17.125 1 94.94 81 VAL B N 1
ATOM 3415 C CA . VAL B 1 81 ? -11.195 -8.359 -18.203 1 94.94 81 VAL B CA 1
ATOM 3416 C C . VAL B 1 81 ? -12.633 -8.859 -18.344 1 94.94 81 VAL B C 1
ATOM 3418 O O . VAL B 1 81 ? -13.578 -8.07 -18.328 1 94.94 81 VAL B O 1
ATOM 3421 N N . PRO B 1 82 ? -12.891 -10.156 -18.391 1 95.81 82 PRO B N 1
ATOM 3422 C CA . PRO B 1 82 ? -14.281 -10.617 -18.469 1 95.81 82 PRO B CA 1
ATOM 3423 C C . PRO B 1 82 ? -15.094 -10.227 -17.25 1 95.81 82 PRO B C 1
ATOM 3425 O O . PRO B 1 82 ? -16.297 -9.953 -17.359 1 95.81 82 PRO B O 1
ATOM 3428 N N . LEU B 1 83 ? -14.484 -10.211 -16.078 1 95.38 83 LEU B N 1
ATOM 3429 C CA . LEU B 1 83 ? -15.195 -9.844 -14.859 1 95.38 83 LEU B CA 1
ATOM 3430 C C . LEU B 1 83 ? -15.648 -8.383 -14.906 1 95.38 83 LEU B C 1
ATOM 3432 O O . LEU B 1 83 ? -16.734 -8.047 -14.453 1 95.38 83 LEU B O 1
ATOM 3436 N N . ARG B 1 84 ? -14.773 -7.586 -15.461 1 91.5 84 ARG B N 1
ATOM 3437 C CA . ARG B 1 84 ? -15.094 -6.172 -15.594 1 91.5 84 ARG B CA 1
ATOM 3438 C C . ARG B 1 84 ? -16.234 -5.965 -16.594 1 91.5 84 ARG B C 1
ATOM 3440 O O . ARG B 1 84 ? -16.953 -4.965 -16.516 1 91.5 84 ARG B O 1
ATOM 3447 N N . GLU B 1 85 ? -16.406 -6.906 -17.484 1 92.56 85 GLU B N 1
ATOM 3448 C CA . GLU B 1 85 ? -17.469 -6.84 -18.5 1 92.56 85 GLU B CA 1
ATOM 3449 C C . GLU B 1 85 ? -18.75 -7.465 -18 1 92.56 85 GLU B C 1
ATOM 3451 O O . GLU B 1 85 ? -19.719 -7.602 -18.75 1 92.56 85 GLU B O 1
ATOM 3456 N N . GLY B 1 86 ? -18.734 -7.902 -16.766 1 91.62 86 GLY B N 1
ATOM 3457 C CA . GLY B 1 86 ? -19.953 -8.391 -16.141 1 91.62 86 GLY B CA 1
ATOM 3458 C C . GLY B 1 86 ? -20.016 -9.906 -16.094 1 91.62 86 GLY B C 1
ATOM 3459 O O . GLY B 1 86 ? -20.984 -10.469 -15.555 1 91.62 86 GLY B O 1
ATOM 3460 N N . GLU B 1 87 ? -18.969 -10.547 -16.625 1 93.75 87 GLU B N 1
ATOM 3461 C CA . GLU B 1 87 ? -18.938 -12.008 -16.578 1 93.75 87 GLU B CA 1
ATOM 3462 C C . GLU B 1 87 ? -18.578 -12.5 -15.172 1 93.75 87 GLU B C 1
ATOM 3464 O O . GLU B 1 87 ? -18.094 -11.734 -14.344 1 93.75 87 GLU B O 1
ATOM 3469 N N . SER B 1 88 ? -18.906 -13.773 -14.93 1 93.88 88 SER B N 1
ATOM 3470 C CA . SER B 1 88 ? -18.625 -14.352 -13.617 1 93.88 88 SER B CA 1
ATOM 3471 C C . SER B 1 88 ? -17.438 -15.305 -13.688 1 93.88 88 SER B C 1
ATOM 3473 O O . SER B 1 88 ? -17.047 -15.891 -12.672 1 93.88 88 SER B O 1
ATOM 3475 N N . GLN B 1 89 ? -16.875 -15.445 -14.891 1 94.25 89 GLN B N 1
ATOM 3476 C CA . GLN B 1 89 ? -15.711 -16.297 -15.102 1 94.25 89 GLN B CA 1
ATOM 3477 C C . GLN B 1 89 ? -14.516 -15.5 -15.602 1 94.25 89 GLN B C 1
ATOM 3479 O O . GLN B 1 89 ? -14.68 -14.562 -16.391 1 94.25 89 GLN B O 1
ATOM 3484 N N . ILE B 1 90 ? -13.344 -15.953 -15.172 1 96.56 90 ILE B N 1
ATOM 3485 C CA . ILE B 1 90 ? -12.125 -15.25 -15.562 1 96.56 90 ILE B CA 1
ATOM 3486 C C . ILE B 1 90 ? -11.688 -15.719 -16.953 1 96.56 90 ILE B C 1
ATOM 3488 O O . ILE B 1 90 ? -12.188 -16.719 -17.453 1 96.56 90 ILE B O 1
ATOM 3492 N N . ALA B 1 91 ? -10.805 -14.93 -17.578 1 94.44 91 ALA B N 1
ATOM 3493 C CA . ALA B 1 91 ? -10.031 -15.422 -18.719 1 94.44 91 ALA B CA 1
ATOM 3494 C C . ALA B 1 91 ? -8.883 -16.312 -18.25 1 94.44 91 ALA B C 1
ATOM 3496 O O . ALA B 1 91 ? -7.82 -15.828 -17.875 1 94.44 91 ALA B O 1
ATOM 3497 N N . ALA B 1 92 ? -9.039 -17.609 -18.375 1 91.69 92 ALA B N 1
ATOM 3498 C CA . ALA B 1 92 ? -8.086 -18.547 -17.781 1 91.69 92 ALA B CA 1
ATOM 3499 C C . ALA B 1 92 ? -6.918 -18.812 -18.734 1 91.69 92 ALA B C 1
ATOM 3501 O O . ALA B 1 92 ? -5.91 -19.406 -18.328 1 91.69 92 ALA B O 1
ATOM 3502 N N . GLU B 1 93 ? -7.016 -18.391 -19.938 1 94 93 GLU B N 1
ATOM 3503 C CA . GLU B 1 93 ? -5.895 -18.516 -20.875 1 94 93 GLU B CA 1
ATOM 3504 C C . GLU B 1 93 ? -4.844 -17.438 -20.609 1 94 93 GLU B C 1
ATOM 3506 O O . GLU B 1 93 ? -4.98 -16.312 -21.078 1 94 93 GLU B O 1
ATOM 3511 N N . ILE B 1 94 ? -3.793 -17.875 -19.922 1 95.38 94 ILE B N 1
ATOM 3512 C CA . ILE B 1 94 ? -2.766 -16.906 -19.547 1 95.38 94 ILE B CA 1
ATOM 3513 C C . ILE B 1 94 ? -1.494 -17.172 -20.344 1 95.38 94 ILE B C 1
ATOM 3515 O O . ILE B 1 94 ? -1.273 -18.281 -20.828 1 95.38 94 ILE B O 1
ATOM 3519 N N . THR B 1 95 ? -0.667 -16.125 -20.531 1 94.25 95 THR B N 1
ATOM 3520 C CA . THR B 1 95 ? 0.624 -16.203 -21.203 1 94.25 95 THR B CA 1
ATOM 3521 C C . THR B 1 95 ? 1.739 -15.688 -20.297 1 94.25 95 THR B C 1
ATOM 3523 O O . THR B 1 95 ? 2.271 -14.594 -20.5 1 94.25 95 THR B O 1
ATOM 3526 N N . PRO B 1 96 ? 2.188 -16.547 -19.328 1 97.56 96 PRO B N 1
ATOM 3527 C CA . PRO B 1 96 ? 3.248 -16.125 -18.406 1 97.56 96 PRO B CA 1
ATOM 3528 C C . PRO B 1 96 ? 4.609 -16 -19.094 1 97.56 96 PRO B C 1
ATOM 3530 O O . PRO B 1 96 ? 4.797 -16.516 -20.203 1 97.56 96 PRO B O 1
ATOM 3533 N N . MET B 1 97 ? 5.477 -15.289 -18.5 1 97.69 97 MET B N 1
ATOM 3534 C CA . MET B 1 97 ? 6.855 -15.148 -18.953 1 97.69 97 MET B CA 1
ATOM 3535 C C . MET B 1 97 ? 7.801 -15.953 -18.062 1 97.69 97 MET B C 1
ATOM 3537 O O . MET B 1 97 ? 7.641 -15.984 -16.844 1 97.69 97 MET B O 1
ATOM 3541 N N . ARG B 1 98 ? 8.766 -16.516 -18.719 1 98.44 98 ARG B N 1
ATOM 3542 C CA . ARG B 1 98 ? 9.734 -17.328 -17.984 1 98.44 98 ARG B CA 1
ATOM 3543 C C . ARG B 1 98 ? 10.805 -16.453 -17.344 1 98.44 98 ARG B C 1
ATOM 3545 O O . ARG B 1 98 ? 11.438 -15.633 -18.031 1 98.44 98 ARG B O 1
ATOM 3552 N N . SER B 1 99 ? 10.898 -16.5 -16.016 1 98.62 99 SER B N 1
ATOM 3553 C CA . SER B 1 99 ? 12.07 -15.961 -15.336 1 98.62 99 SER B CA 1
ATOM 3554 C C . SER B 1 99 ? 13.195 -16.984 -15.281 1 98.62 99 SER B C 1
ATOM 3556 O O . SER B 1 99 ? 13.156 -17.922 -14.461 1 98.62 99 SER B O 1
ATOM 3558 N N . GLU B 1 100 ? 14.203 -16.781 -16.047 1 97.19 100 GLU B N 1
ATOM 3559 C CA . GLU B 1 100 ? 15.227 -17.797 -16.234 1 97.19 100 GLU B CA 1
ATOM 3560 C C . GLU B 1 100 ? 16.016 -18.031 -14.938 1 97.19 100 GLU B C 1
ATOM 3562 O O . GLU B 1 100 ? 16.203 -19.172 -14.516 1 97.19 100 GLU B O 1
ATOM 3567 N N . ARG B 1 101 ? 16.391 -17.016 -14.305 1 97.69 101 ARG B N 1
ATOM 3568 C CA . ARG B 1 101 ? 17.266 -17.188 -13.156 1 97.69 101 ARG B CA 1
A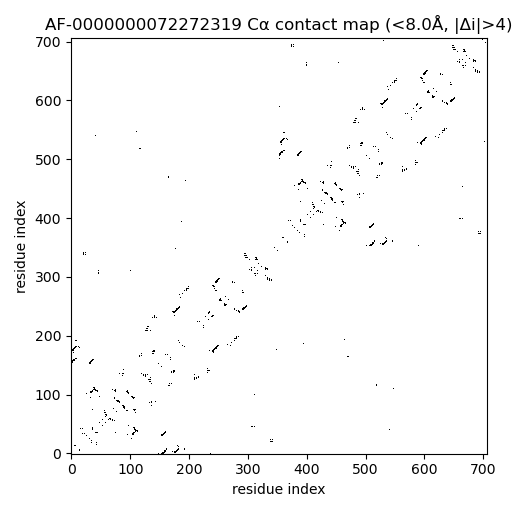TOM 3569 C C . ARG B 1 101 ? 16.484 -17.688 -11.945 1 97.69 101 ARG B C 1
ATOM 3571 O O . ARG B 1 101 ? 17.047 -18.359 -11.078 1 97.69 101 ARG B O 1
ATOM 3578 N N . PHE B 1 102 ? 15.227 -17.391 -11.883 1 98.69 102 PHE B N 1
ATOM 3579 C CA . PHE B 1 102 ? 14.406 -17.891 -10.781 1 98.69 102 PHE B CA 1
ATOM 3580 C C . PHE B 1 102 ? 13.883 -19.281 -11.078 1 98.69 102 PHE B C 1
ATOM 3582 O O . PHE B 1 102 ? 13.461 -20 -10.164 1 98.69 102 PHE B O 1
ATOM 3589 N N . GLY B 1 103 ? 13.805 -19.656 -12.32 1 98.56 103 GLY B N 1
ATOM 3590 C CA . GLY B 1 103 ? 13.281 -20.953 -12.727 1 98.56 103 GLY B CA 1
ATOM 3591 C C . GLY B 1 103 ? 11.781 -21.062 -12.562 1 98.56 103 GLY B C 1
ATOM 3592 O O . GLY B 1 103 ? 11.266 -22.141 -12.25 1 98.56 103 GLY B O 1
ATOM 3593 N N . VAL B 1 104 ? 11.047 -19.922 -12.688 1 98.75 104 VAL B N 1
ATOM 3594 C CA . VAL B 1 104 ? 9.602 -19.922 -12.516 1 98.75 104 VAL B CA 1
ATOM 3595 C C . VAL B 1 104 ? 8.938 -19.172 -13.664 1 98.75 104 VAL B C 1
ATOM 3597 O O . VAL B 1 104 ? 9.594 -18.406 -14.367 1 98.75 104 VAL B O 1
ATOM 3600 N N . ASP B 1 105 ? 7.691 -19.5 -13.93 1 98.88 105 ASP B N 1
ATOM 3601 C CA . ASP B 1 105 ? 6.875 -18.688 -14.82 1 98.88 105 ASP B CA 1
ATOM 3602 C C . ASP B 1 105 ? 6.195 -17.547 -14.07 1 98.88 105 ASP B C 1
ATOM 3604 O O . ASP B 1 105 ? 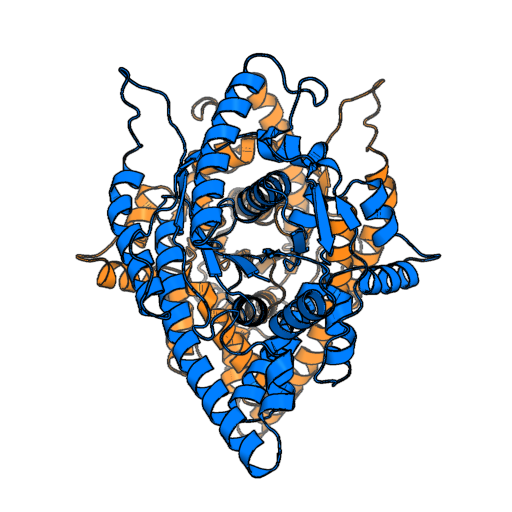5.691 -17.75 -12.961 1 98.88 105 ASP B O 1
ATOM 3608 N N . VAL B 1 106 ? 6.246 -16.375 -14.68 1 98.88 106 VAL B N 1
ATOM 3609 C CA . VAL B 1 106 ? 5.723 -15.188 -14.016 1 98.88 106 VAL B CA 1
ATOM 3610 C C . VAL B 1 106 ? 4.535 -14.641 -14.805 1 98.88 106 VAL B C 1
ATOM 3612 O O . VAL B 1 106 ? 4.625 -14.445 -16.016 1 98.88 106 VAL B O 1
ATOM 3615 N N . LEU B 1 107 ? 3.428 -14.586 -14.18 1 98.69 107 LEU B N 1
ATOM 3616 C CA . LEU B 1 107 ? 2.344 -13.742 -14.672 1 98.69 107 LEU B CA 1
ATOM 3617 C C . LEU B 1 107 ? 2.48 -12.312 -14.141 1 98.69 107 LEU B C 1
ATOM 3619 O O . LEU B 1 107 ? 2.152 -12.047 -12.977 1 98.69 107 LEU B O 1
ATOM 3623 N N . PRO B 1 108 ? 2.949 -11.367 -15.008 1 98.44 108 PRO B N 1
ATOM 3624 C CA . PRO B 1 108 ? 3.346 -10.039 -14.547 1 98.44 108 PRO B CA 1
ATOM 3625 C C . PRO B 1 108 ? 2.168 -9.219 -14.023 1 98.44 108 PRO B C 1
ATOM 3627 O O . PRO B 1 108 ? 1.028 -9.438 -14.438 1 98.44 108 PRO B O 1
ATOM 3630 N N . GLY B 1 109 ? 2.516 -8.352 -13.07 1 97.62 109 GLY B N 1
ATOM 3631 C CA . GLY B 1 109 ? 1.522 -7.418 -12.562 1 97.62 109 GLY B CA 1
ATOM 3632 C C . GLY B 1 109 ? 1.326 -6.207 -13.453 1 97.62 109 GLY B C 1
ATOM 3633 O O . GLY B 1 109 ? 1.981 -6.078 -14.492 1 97.62 109 GLY B O 1
ATOM 3634 N N . HIS B 1 110 ? 0.419 -5.422 -13.055 1 96.31 110 HIS B N 1
ATOM 3635 C CA . HIS B 1 110 ? 0.142 -4.16 -13.734 1 96.31 110 HIS B CA 1
ATOM 3636 C C . HIS B 1 110 ? -0.361 -3.109 -12.75 1 96.31 110 HIS B C 1
ATOM 3638 O O . HIS B 1 110 ? -1.18 -3.41 -11.875 1 96.31 110 HIS B O 1
ATOM 3644 N N . PRO B 1 111 ? 0.115 -1.849 -12.914 1 93.06 111 PRO B N 1
ATOM 3645 C CA . PRO B 1 111 ? -0.363 -0.797 -12.016 1 93.06 111 PRO B CA 1
ATOM 3646 C C . PRO B 1 111 ? -1.878 -0.612 -12.078 1 93.06 111 PRO B C 1
ATOM 3648 O O . PRO B 1 111 ? -2.492 -0.195 -11.086 1 93.06 111 PRO B O 1
ATOM 3651 N N . ALA B 1 112 ? -2.486 -1.004 -13.109 1 92.75 112 ALA B N 1
ATOM 3652 C CA . ALA B 1 112 ? -3.93 -0.859 -13.297 1 92.75 112 ALA B CA 1
ATOM 3653 C C . ALA B 1 112 ? -4.695 -1.8 -12.367 1 92.75 112 ALA B C 1
ATOM 3655 O O . ALA B 1 112 ? -5.914 -1.67 -12.211 1 92.75 112 ALA B O 1
ATOM 3656 N N . LEU B 1 113 ? -4.02 -2.695 -11.688 1 94.5 113 LEU B N 1
ATOM 3657 C CA . LEU B 1 113 ? -4.668 -3.59 -10.727 1 94.5 113 LEU B CA 1
ATOM 3658 C C . LEU B 1 113 ? -5.305 -2.801 -9.594 1 94.5 113 LEU B C 1
ATOM 3660 O O . LEU B 1 113 ? -6.176 -3.314 -8.891 1 94.5 113 LEU B O 1
ATOM 3664 N N . SER B 1 114 ? -4.852 -1.589 -9.406 1 88.88 114 SER B N 1
ATOM 3665 C CA . SER B 1 114 ? -5.445 -0.721 -8.398 1 88.88 114 SER B CA 1
ATOM 3666 C C . SER B 1 114 ? -6.934 -0.519 -8.641 1 88.88 114 SER B C 1
ATOM 3668 O O . SER B 1 114 ? -7.699 -0.291 -7.703 1 88.88 114 SER B O 1
ATOM 3670 N N . GLN B 1 115 ? -7.371 -0.663 -9.852 1 86 115 GLN B N 1
ATOM 3671 C CA . GLN B 1 115 ? -8.766 -0.462 -10.219 1 86 115 GLN B CA 1
ATOM 3672 C C . GLN B 1 115 ? -9.594 -1.717 -9.953 1 86 115 GLN B C 1
ATOM 3674 O O . GLN B 1 115 ? -10.828 -1.657 -9.906 1 86 115 GLN B O 1
ATOM 3679 N N . ILE B 1 116 ? -8.906 -2.809 -9.805 1 90.94 116 ILE B N 1
ATOM 3680 C CA . ILE B 1 116 ? -9.602 -4.066 -9.555 1 90.94 116 ILE B CA 1
ATOM 3681 C C . ILE B 1 116 ? -10.156 -4.066 -8.133 1 90.94 116 ILE B C 1
ATOM 3683 O O . ILE B 1 116 ? -11.102 -4.793 -7.828 1 90.94 116 ILE B O 1
ATOM 3687 N N . GLU B 1 117 ? -9.609 -3.199 -7.309 1 85.5 117 GLU B N 1
ATOM 3688 C CA . GLU B 1 117 ? -10.078 -3.051 -5.934 1 85.5 117 GLU B CA 1
ATOM 3689 C C . GLU B 1 117 ? -11.562 -2.686 -5.891 1 85.5 117 GLU B C 1
ATOM 3691 O O . GLU B 1 117 ? -12.32 -3.244 -5.098 1 85.5 117 GLU B O 1
ATOM 3696 N N . ASP B 1 118 ? -11.945 -1.796 -6.723 1 83.38 118 ASP B N 1
ATOM 3697 C CA . ASP B 1 118 ? -13.344 -1.378 -6.758 1 83.38 118 ASP B CA 1
ATOM 3698 C C . ASP B 1 118 ? -14.25 -2.52 -7.223 1 83.38 118 ASP B C 1
ATOM 3700 O O . ASP B 1 118 ? -15.336 -2.715 -6.68 1 83.38 118 ASP B O 1
ATOM 3704 N N . LEU B 1 119 ? -13.766 -3.209 -8.211 1 90.19 119 LEU B N 1
ATOM 3705 C CA . LEU B 1 119 ? -14.523 -4.34 -8.727 1 90.19 119 LEU B CA 1
ATOM 3706 C C . LEU B 1 119 ? -14.734 -5.398 -7.648 1 90.19 119 LEU B C 1
ATOM 3708 O O . LEU B 1 119 ? -15.844 -5.902 -7.469 1 90.19 119 LEU B O 1
ATOM 3712 N N . MET B 1 120 ? -13.719 -5.691 -6.895 1 93.31 120 MET B N 1
ATOM 3713 C CA . MET B 1 120 ? -13.797 -6.73 -5.871 1 93.31 120 MET B CA 1
ATOM 3714 C C . MET B 1 120 ? -14.617 -6.258 -4.676 1 93.31 120 MET B C 1
ATOM 3716 O O . MET B 1 120 ? -15.305 -7.055 -4.039 1 93.31 120 MET B O 1
ATOM 3720 N N . SER B 1 121 ? -14.477 -5 -4.402 1 88.56 121 SER B N 1
ATOM 3721 C CA . SER B 1 121 ? -15.305 -4.434 -3.34 1 88.56 121 SER B CA 1
ATOM 3722 C C . SER B 1 121 ? -16.781 -4.578 -3.652 1 88.56 121 SER B C 1
ATOM 3724 O O . SER B 1 121 ? -17.562 -5.051 -2.814 1 88.56 121 SER B O 1
ATOM 3726 N N . ASP B 1 122 ? -17.156 -4.262 -4.859 1 89 122 ASP B N 1
ATOM 3727 C CA . ASP B 1 122 ? -18.547 -4.371 -5.297 1 89 122 ASP B CA 1
ATOM 3728 C C . ASP B 1 122 ? -19 -5.828 -5.301 1 89 122 ASP B C 1
ATOM 3730 O O . ASP B 1 122 ? -20.109 -6.133 -4.859 1 89 122 ASP B O 1
ATOM 3734 N N . SER B 1 123 ? -18.172 -6.66 -5.789 1 94.56 123 SER B N 1
ATOM 3735 C CA . SER B 1 123 ? -18.516 -8.078 -5.867 1 94.56 123 SER B CA 1
ATOM 3736 C C . SER B 1 123 ? -18.672 -8.68 -4.477 1 94.56 123 SER B C 1
ATOM 3738 O O . SER B 1 123 ? -19.562 -9.516 -4.258 1 94.56 123 SER B O 1
ATOM 3740 N N . TRP B 1 124 ? -17.859 -8.25 -3.584 1 93.19 124 TRP B N 1
ATOM 3741 C CA . TRP B 1 124 ? -17.922 -8.742 -2.213 1 93.19 124 TRP B CA 1
ATOM 3742 C C . TRP B 1 124 ? -19.25 -8.359 -1.559 1 93.19 124 TRP B C 1
ATOM 3744 O O . TRP B 1 124 ? -19.906 -9.203 -0.949 1 93.19 124 TRP B O 1
ATOM 3754 N N . GLN B 1 125 ? -19.609 -7.137 -1.742 1 89.38 125 GLN B N 1
ATOM 3755 C CA . GLN B 1 125 ? -20.859 -6.656 -1.163 1 89.38 125 GLN B CA 1
ATOM 3756 C C . GLN B 1 125 ? -22.062 -7.352 -1.795 1 89.38 125 GLN B C 1
ATOM 3758 O O . GLN B 1 125 ? -23.016 -7.734 -1.096 1 89.38 125 GLN B O 1
ATOM 3763 N N . SER B 1 126 ? -22.016 -7.543 -3.07 1 93.88 126 SER B N 1
ATOM 3764 C CA . SER B 1 126 ? -23.109 -8.203 -3.779 1 93.88 126 SER B CA 1
ATOM 3765 C C . SER B 1 126 ? -23.203 -9.68 -3.395 1 93.88 126 SER B C 1
ATOM 3767 O O . SER B 1 126 ? -24.297 -10.234 -3.318 1 93.88 126 SER B O 1
ATOM 3769 N N . ALA B 1 127 ? -22.062 -10.227 -3.178 1 95.12 127 ALA B N 1
ATOM 3770 C CA . ALA B 1 127 ? -22.047 -11.617 -2.725 1 95.12 127 ALA B CA 1
ATOM 3771 C C . ALA B 1 127 ? -22.672 -11.742 -1.339 1 95.12 127 ALA B C 1
ATOM 3773 O O . ALA B 1 127 ? -23.344 -12.742 -1.04 1 95.12 127 ALA B O 1
ATOM 3774 N N . LEU B 1 128 ? -22.453 -10.781 -0.525 1 92.88 128 LEU B N 1
ATOM 3775 C CA . LEU B 1 128 ? -23.109 -10.742 0.78 1 92.88 128 LEU B CA 1
ATOM 3776 C C . LEU B 1 128 ? -24.625 -10.688 0.63 1 92.88 128 LEU B C 1
ATOM 3778 O O . LEU B 1 128 ? -25.359 -11.211 1.475 1 92.88 128 LEU B O 1
ATOM 3782 N N . GLY B 1 129 ? -25.062 -10.141 -0.479 1 93.5 129 GLY B N 1
ATOM 3783 C CA . GLY B 1 129 ? -26.484 -10.078 -0.81 1 93.5 129 GLY B CA 1
ATOM 3784 C C . GLY B 1 129 ? -26.984 -11.336 -1.49 1 93.5 129 GLY B C 1
ATOM 3785 O O . GLY B 1 129 ? -28.062 -11.328 -2.102 1 93.5 129 GLY B O 1
ATOM 3786 N N . ARG B 1 130 ? -26.203 -12.344 -1.564 1 94.38 130 ARG B N 1
ATOM 3787 C CA . ARG B 1 130 ? -26.562 -13.672 -2.057 1 94.38 130 ARG B CA 1
ATOM 3788 C C . ARG B 1 130 ? -26.734 -13.664 -3.57 1 94.38 130 ARG B C 1
ATOM 3790 O O . ARG B 1 130 ? -27.688 -14.266 -4.09 1 94.38 130 ARG B O 1
ATOM 3797 N N . GLN B 1 131 ? -25.891 -12.93 -4.195 1 94.81 131 GLN B N 1
ATOM 3798 C CA . GLN B 1 131 ? -25.828 -12.945 -5.652 1 94.81 131 GLN B CA 1
ATOM 3799 C C . GLN B 1 131 ? -24.734 -13.883 -6.148 1 94.81 131 GLN B C 1
ATOM 3801 O O . GLN B 1 131 ? -23.547 -13.586 -5.996 1 94.81 131 GLN B O 1
ATOM 3806 N N . THR B 1 132 ? -25.062 -14.914 -6.852 1 93.69 132 THR B N 1
ATOM 3807 C CA . THR B 1 132 ? -24.156 -16.016 -7.145 1 93.69 132 THR B CA 1
ATOM 3808 C C . THR B 1 132 ? -23.125 -15.594 -8.195 1 93.69 132 THR B C 1
ATOM 3810 O O . THR B 1 132 ? -22.031 -16.156 -8.266 1 93.69 132 THR B O 1
ATOM 3813 N N . GLY B 1 133 ? -23.469 -14.641 -9.102 1 94.25 133 GLY B N 1
ATOM 3814 C CA . GLY B 1 133 ? -22.5 -14.109 -10.055 1 94.25 133 GLY B CA 1
ATOM 3815 C C . GLY B 1 133 ? -21.297 -13.469 -9.391 1 94.25 133 GLY B C 1
ATOM 3816 O O . GLY B 1 133 ? -20.172 -13.93 -9.57 1 94.25 133 GLY B O 1
ATOM 3817 N N . PRO B 1 134 ? -21.625 -12.461 -8.555 1 96.19 134 PRO B N 1
ATOM 3818 C CA . PRO B 1 134 ? -20.562 -11.828 -7.777 1 96.19 134 PRO B CA 1
ATOM 3819 C C . PRO B 1 134 ? -19.828 -12.812 -6.875 1 96.19 134 PRO B C 1
ATOM 3821 O O . PRO B 1 134 ? -18.609 -12.68 -6.672 1 96.19 134 PRO B O 1
ATOM 3824 N N . PHE B 1 135 ? -20.516 -13.797 -6.422 1 96.56 135 PHE B N 1
ATOM 3825 C CA . PHE B 1 135 ? -19.891 -14.836 -5.613 1 96.56 135 PHE B CA 1
ATOM 3826 C C . PHE B 1 135 ? -18.828 -15.57 -6.41 1 96.56 135 PHE B C 1
ATOM 3828 O O . PHE B 1 135 ? -17.75 -15.875 -5.887 1 96.56 135 PHE B O 1
ATOM 3835 N N . ARG B 1 136 ? -19.094 -15.836 -7.645 1 96.12 136 ARG B N 1
ATOM 3836 C CA . ARG B 1 136 ? -18.125 -16.484 -8.516 1 96.12 136 ARG B CA 1
ATOM 3837 C C . ARG B 1 136 ? -16.969 -15.547 -8.836 1 96.12 136 ARG B C 1
ATOM 3839 O O . ARG B 1 136 ? -15.812 -15.984 -8.922 1 96.12 136 ARG B O 1
ATOM 3846 N N . ARG B 1 137 ? -17.25 -14.281 -8.914 1 97 137 ARG B N 1
ATOM 3847 C CA . ARG B 1 137 ? -16.219 -13.297 -9.25 1 97 137 ARG B CA 1
ATOM 3848 C C . ARG B 1 137 ? -15.164 -13.211 -8.148 1 97 137 ARG B C 1
ATOM 3850 O O . ARG B 1 137 ? -13.969 -13.125 -8.438 1 97 137 ARG B O 1
ATOM 3857 N N . ILE B 1 138 ? -15.609 -13.219 -6.891 1 96.81 138 ILE B N 1
ATOM 3858 C CA . ILE B 1 138 ? -14.656 -13.039 -5.801 1 96.81 138 ILE B CA 1
ATOM 3859 C C . ILE B 1 138 ? -13.797 -14.289 -5.648 1 96.81 138 ILE B C 1
ATOM 3861 O O . ILE B 1 138 ? -12.82 -14.297 -4.898 1 96.81 138 ILE B O 1
ATOM 3865 N N . HIS B 1 139 ? -14.102 -15.383 -6.379 1 97.44 139 HIS B N 1
ATOM 3866 C CA . HIS B 1 139 ? -13.32 -16.625 -6.336 1 97.44 139 HIS B CA 1
ATOM 3867 C C . HIS B 1 139 ? -12.453 -16.766 -7.578 1 97.44 139 HIS B C 1
ATOM 3869 O O . HIS B 1 139 ? -12.164 -17.875 -8.016 1 97.44 139 HIS B O 1
ATOM 3875 N N . TRP B 1 140 ? -12.023 -15.641 -8.133 1 97.75 140 TRP B N 1
ATOM 3876 C CA . TRP B 1 140 ? -11.234 -15.617 -9.359 1 97.75 140 TRP B CA 1
ATOM 3877 C C . TRP B 1 140 ? -9.938 -16.406 -9.188 1 97.75 140 TRP B C 1
ATOM 3879 O O . TRP B 1 140 ? -9.492 -17.094 -10.109 1 97.75 140 TRP B O 1
ATOM 3889 N N . ALA B 1 141 ? -9.258 -16.297 -8.047 1 97.88 141 ALA B N 1
ATOM 3890 C CA . ALA B 1 141 ? -7.992 -16.984 -7.824 1 97.88 141 ALA B CA 1
ATOM 3891 C C . ALA B 1 141 ? -8.18 -18.5 -7.816 1 97.88 141 ALA B C 1
ATOM 3893 O O . ALA B 1 141 ? -7.332 -19.25 -8.312 1 97.88 141 ALA B O 1
ATOM 3894 N N . GLY B 1 142 ? -9.281 -18.938 -7.203 1 97.19 142 GLY B N 1
ATOM 3895 C CA . GLY B 1 142 ? -9.633 -20.344 -7.273 1 97.19 142 GLY B CA 1
ATOM 3896 C C . GLY B 1 142 ? -9.875 -20.828 -8.695 1 97.19 142 GLY B C 1
ATOM 3897 O O . GLY B 1 142 ? -9.492 -21.938 -9.055 1 97.19 142 GLY B O 1
ATOM 3898 N N . GLN B 1 143 ? -10.531 -19.984 -9.469 1 97.44 143 GLN B N 1
ATOM 3899 C CA . GLN B 1 143 ? -10.773 -20.297 -10.867 1 97.44 143 GLN B CA 1
ATOM 3900 C C . GLN B 1 143 ? -9.461 -20.469 -11.625 1 97.44 143 GLN B C 1
ATOM 3902 O O . GLN B 1 143 ? -9.32 -21.391 -12.438 1 97.44 143 GLN B O 1
ATOM 3907 N N . LEU B 1 144 ? -8.516 -19.578 -11.367 1 98 144 LEU B N 1
ATOM 3908 C CA . LEU B 1 144 ? -7.215 -19.688 -12.023 1 98 144 LEU B CA 1
ATOM 3909 C C . LEU B 1 144 ? -6.512 -20.969 -11.633 1 98 144 LEU B C 1
ATOM 3911 O O . LEU B 1 144 ? -6 -21.688 -12.492 1 98 144 LEU B O 1
ATOM 3915 N N . ALA B 1 145 ? -6.508 -21.266 -10.344 1 97.44 145 ALA B N 1
ATOM 3916 C CA . ALA B 1 145 ? -5.859 -22.469 -9.852 1 97.44 145 ALA B CA 1
ATOM 3917 C C . ALA B 1 145 ? -6.48 -23.719 -10.469 1 97.44 145 ALA B C 1
ATOM 3919 O O . ALA B 1 145 ? -5.77 -24.625 -10.891 1 97.44 145 ALA B O 1
ATOM 3920 N N . HIS B 1 146 ? -7.758 -23.703 -10.539 1 96.38 146 HIS B N 1
ATOM 3921 C CA . HIS B 1 146 ? -8.477 -24.844 -11.117 1 96.38 146 HIS B CA 1
ATOM 3922 C C . HIS B 1 146 ? -8.109 -25.031 -12.586 1 96.38 146 HIS B C 1
ATOM 3924 O O . HIS B 1 146 ? -7.867 -26.156 -13.031 1 96.38 146 HIS B O 1
ATOM 3930 N N . ALA B 1 147 ? -8.094 -23.984 -13.297 1 96.81 147 ALA B N 1
ATOM 3931 C CA . ALA B 1 147 ? -7.762 -24.047 -14.711 1 96.81 147 ALA B CA 1
ATOM 3932 C C . ALA B 1 147 ? -6.352 -24.594 -14.922 1 96.81 147 ALA B C 1
ATOM 3934 O O . ALA B 1 147 ? -6.129 -25.422 -15.805 1 96.81 147 ALA B O 1
ATOM 3935 N N . MET B 1 148 ? -5.418 -24.078 -14.133 1 97.19 148 MET B N 1
ATOM 3936 C CA . MET B 1 148 ? -4.039 -24.547 -14.242 1 97.19 148 MET B CA 1
ATOM 3937 C C . MET B 1 148 ? -3.928 -26.016 -13.867 1 97.19 148 MET B C 1
ATOM 3939 O O . MET B 1 148 ? -3.143 -26.75 -14.461 1 97.19 148 MET B O 1
ATOM 3943 N N . GLU B 1 149 ? -4.648 -26.422 -12.859 1 95.25 149 GLU B N 1
ATOM 3944 C CA . GLU B 1 149 ? -4.656 -27.812 -12.414 1 95.25 149 GLU B CA 1
ATOM 3945 C C . GLU B 1 149 ? -5.254 -28.734 -13.469 1 95.25 149 GLU B C 1
ATOM 3947 O O . GLU B 1 149 ? -4.703 -29.797 -13.758 1 95.25 149 GLU B O 1
ATOM 3952 N N . ARG B 1 150 ? -6.348 -28.328 -14 1 94 150 ARG B N 1
ATOM 3953 C CA . ARG B 1 150 ? -7.035 -29.109 -15.023 1 94 150 ARG B CA 1
ATOM 3954 C C . ARG B 1 150 ? -6.125 -29.359 -16.219 1 94 150 ARG B C 1
ATOM 3956 O O . ARG B 1 150 ? -6.098 -30.469 -16.766 1 94 150 ARG B O 1
ATOM 3963 N N . ASP B 1 151 ? -5.41 -28.359 -16.562 1 95.94 151 ASP B N 1
ATOM 3964 C CA . ASP B 1 151 ? -4.527 -28.453 -17.719 1 95.94 151 ASP B CA 1
ATOM 3965 C C . ASP B 1 151 ? -3.17 -29.031 -17.328 1 95.94 151 ASP B C 1
ATOM 3967 O O . ASP B 1 151 ? -2.279 -29.172 -18.172 1 95.94 151 ASP B O 1
ATOM 3971 N N . ASP B 1 152 ? -2.982 -29.375 -16.094 1 97.25 152 ASP B N 1
ATOM 3972 C CA . ASP B 1 152 ? -1.744 -29.922 -15.562 1 97.25 152 ASP B CA 1
ATOM 3973 C C . ASP B 1 152 ? -0.543 -29.062 -15.945 1 97.25 152 ASP B C 1
ATOM 3975 O O . ASP B 1 152 ? 0.461 -29.578 -16.453 1 97.25 152 ASP B O 1
ATOM 3979 N N . ARG B 1 153 ? -0.635 -27.797 -15.727 1 97.38 153 ARG B N 1
ATOM 3980 C CA . ARG B 1 153 ? 0.385 -26.859 -16.188 1 97.38 153 ARG B CA 1
ATOM 3981 C C . ARG B 1 153 ? 1.398 -26.562 -15.078 1 97.38 153 ARG B C 1
ATOM 3983 O O . ARG B 1 153 ? 2.578 -26.344 -15.359 1 97.38 153 ARG B O 1
ATOM 3990 N N . TYR B 1 154 ? 0.944 -26.469 -13.875 1 98.31 154 TYR B N 1
ATOM 3991 C CA . TYR B 1 154 ? 1.792 -26.109 -12.742 1 98.31 154 TYR B CA 1
ATOM 3992 C C . TYR B 1 154 ? 1.502 -26.984 -11.531 1 98.31 154 TYR B C 1
ATOM 3994 O O . TYR B 1 154 ? 0.433 -27.594 -11.438 1 98.31 154 TYR B O 1
ATOM 4002 N N . ASP B 1 155 ? 2.461 -27.047 -10.594 1 98.06 155 ASP B N 1
ATOM 4003 C CA . ASP B 1 155 ? 2.307 -27.766 -9.328 1 98.06 155 ASP B CA 1
ATOM 4004 C C . ASP B 1 155 ? 1.943 -26.812 -8.195 1 98.06 155 ASP B C 1
ATOM 4006 O O . ASP B 1 155 ? 1.316 -27.219 -7.215 1 98.06 155 ASP B O 1
ATOM 4010 N N . VAL B 1 156 ? 2.389 -25.594 -8.359 1 98.56 156 VAL B N 1
ATOM 4011 C CA . VAL B 1 156 ? 2.156 -24.625 -7.297 1 98.56 156 VAL B CA 1
ATOM 4012 C C . VAL B 1 156 ? 2.016 -23.219 -7.895 1 98.56 156 VAL B C 1
ATOM 4014 O O . VAL B 1 156 ? 2.705 -22.875 -8.859 1 98.56 156 VAL B O 1
ATOM 4017 N N . ILE B 1 157 ? 1.087 -22.422 -7.305 1 98.75 157 ILE B N 1
ATOM 4018 C CA . ILE B 1 157 ? 0.92 -21.016 -7.656 1 98.75 157 ILE B CA 1
ATOM 4019 C C . ILE B 1 157 ? 1.244 -20.141 -6.449 1 98.75 157 ILE B C 1
ATOM 4021 O O . ILE B 1 157 ? 0.75 -20.391 -5.348 1 98.75 157 ILE B O 1
ATOM 4025 N N . PHE B 1 158 ? 2.18 -19.203 -6.629 1 98.94 158 PHE B N 1
ATOM 4026 C CA . PHE B 1 158 ? 2.432 -18.141 -5.66 1 98.94 158 PHE B CA 1
ATOM 4027 C C . PHE B 1 158 ? 1.675 -16.875 -6.039 1 98.94 158 PHE B C 1
ATOM 4029 O O . PHE B 1 158 ? 1.801 -16.375 -7.164 1 98.94 158 PHE B O 1
ATOM 4036 N N . PHE B 1 159 ? 0.863 -16.359 -5.148 1 98.81 159 PHE B N 1
ATOM 4037 C CA . PHE B 1 159 ? 0.218 -15.07 -5.336 1 98.81 159 PHE B CA 1
ATOM 4038 C C . PHE B 1 159 ? 0.906 -13.992 -4.5 1 98.81 159 PHE B C 1
ATOM 4040 O O . PHE B 1 159 ? 0.904 -14.062 -3.271 1 98.81 159 PHE B O 1
ATOM 4047 N N . ASP B 1 160 ? 1.489 -13.008 -5.152 1 98.38 160 ASP B N 1
ATOM 4048 C CA . ASP B 1 160 ? 2.094 -11.875 -4.453 1 98.38 160 ASP B CA 1
ATOM 4049 C C . ASP B 1 160 ? 1.092 -10.742 -4.281 1 98.38 160 ASP B C 1
ATOM 4051 O O . ASP B 1 160 ? 0.468 -10.305 -5.25 1 98.38 160 ASP B O 1
ATOM 4055 N N . VAL B 1 161 ? 0.96 -10.266 -3.072 1 96.94 161 VAL B N 1
ATOM 4056 C CA . VAL B 1 161 ? -0.023 -9.227 -2.785 1 96.94 161 VAL B CA 1
ATOM 4057 C C . VAL B 1 161 ? 0.633 -8.094 -1.989 1 96.94 161 VAL B C 1
ATOM 4059 O O . VAL B 1 161 ? 1.661 -8.305 -1.341 1 96.94 161 VAL B O 1
ATOM 4062 N N . GLY B 1 162 ? 0.059 -6.898 -2.084 1 94.38 162 GLY B N 1
ATOM 4063 C CA . GLY B 1 162 ? 0.526 -5.77 -1.296 1 94.38 162 GLY B CA 1
ATOM 4064 C C . GLY B 1 162 ? 0.047 -5.809 0.143 1 94.38 162 GLY B C 1
ATOM 4065 O O . GLY B 1 162 ? -0.527 -6.805 0.585 1 94.38 162 GLY B O 1
ATOM 4066 N N . PRO B 1 163 ? 0.284 -4.773 0.865 1 93.25 163 PRO B N 1
ATOM 4067 C CA . PRO B 1 163 ? -0.029 -4.742 2.295 1 93.25 163 PRO B CA 1
ATOM 4068 C C . PRO B 1 163 ? -1.477 -4.348 2.576 1 93.25 163 PRO B C 1
ATOM 4070 O O . PRO B 1 163 ? -1.891 -4.289 3.736 1 93.25 163 PRO B O 1
ATOM 4073 N N . SER B 1 164 ? -2.227 -4.184 1.616 1 90.06 164 SER B N 1
ATOM 4074 C CA . SER B 1 164 ? -3.594 -3.705 1.791 1 90.06 164 SER B CA 1
ATOM 4075 C C . SER B 1 164 ? -4.477 -4.777 2.418 1 90.06 164 SER B C 1
ATOM 4077 O O . SER B 1 164 ? -4.289 -5.969 2.17 1 90.06 164 SER B O 1
ATOM 4079 N N . LEU B 1 165 ? -5.445 -4.328 3.244 1 90.69 165 LEU B N 1
ATOM 4080 C CA . LEU B 1 165 ? -6.453 -5.234 3.781 1 90.69 165 LEU B CA 1
ATOM 4081 C C . LEU B 1 165 ? -7.773 -5.086 3.033 1 90.69 165 LEU B C 1
ATOM 4083 O O . LEU B 1 165 ? -8.836 -5.422 3.564 1 90.69 165 LEU B O 1
ATOM 4087 N N . GLY B 1 166 ? -7.668 -4.555 1.855 1 86.31 166 GLY B N 1
ATOM 4088 C CA . GLY B 1 166 ? -8.844 -4.312 1.037 1 86.31 166 GLY B CA 1
ATOM 4089 C C . GLY B 1 166 ? -9.414 -5.578 0.422 1 86.31 166 GLY B C 1
ATOM 4090 O O . GLY B 1 166 ? -8.859 -6.664 0.597 1 86.31 166 GLY B O 1
ATOM 4091 N N . PRO B 1 167 ? -10.477 -5.441 -0.266 1 88.56 167 PRO B N 1
ATOM 4092 C CA . PRO B 1 167 ? -11.195 -6.602 -0.788 1 88.56 167 PRO B CA 1
ATOM 4093 C C . PRO B 1 167 ? -10.375 -7.398 -1.801 1 88.56 167 PRO B C 1
ATOM 4095 O O . PRO B 1 167 ? -10.484 -8.625 -1.859 1 88.56 167 PRO B O 1
ATOM 4098 N N . PHE B 1 168 ? -9.609 -6.734 -2.576 1 93.12 168 PHE B N 1
ATOM 4099 C CA . PHE B 1 168 ? -8.844 -7.441 -3.594 1 93.12 168 PHE B CA 1
ATOM 4100 C C . PHE B 1 168 ? -7.953 -8.508 -2.961 1 93.12 168 PHE B C 1
ATOM 4102 O O . PHE B 1 168 ? -7.988 -9.672 -3.359 1 93.12 168 PHE B O 1
ATOM 4109 N N . ASN B 1 169 ? -7.191 -8.117 -1.958 1 94.19 169 ASN B N 1
ATOM 4110 C CA . ASN B 1 169 ? -6.309 -9.07 -1.288 1 94.19 169 ASN B CA 1
ATOM 4111 C C . ASN B 1 169 ? -7.098 -10.188 -0.608 1 94.19 169 ASN B C 1
ATOM 4113 O O . ASN B 1 169 ? -6.652 -11.336 -0.572 1 94.19 169 ASN B O 1
ATOM 4117 N N . ARG B 1 170 ? -8.234 -9.875 -0.138 1 93.12 170 ARG B N 1
ATOM 4118 C CA . ARG B 1 170 ? -9.109 -10.891 0.45 1 93.12 170 ARG B CA 1
ATOM 4119 C C . ARG B 1 170 ? -9.438 -11.977 -0.562 1 93.12 170 ARG B C 1
ATOM 4121 O O . ARG B 1 170 ? -9.406 -13.164 -0.236 1 93.12 170 ARG B O 1
ATOM 4128 N N . THR B 1 171 ? -9.711 -11.531 -1.728 1 96.19 171 THR B N 1
ATOM 4129 C CA . THR B 1 171 ? -10.148 -12.484 -2.748 1 96.19 171 THR B CA 1
ATOM 4130 C C . THR B 1 171 ? -8.977 -13.328 -3.238 1 96.19 171 THR B C 1
ATOM 4132 O O . THR B 1 171 ? -9.164 -14.469 -3.67 1 96.19 171 THR B O 1
ATOM 4135 N N . VAL B 1 172 ? -7.766 -12.812 -3.17 1 97.19 172 VAL B N 1
ATOM 4136 C CA . VAL B 1 172 ? -6.586 -13.617 -3.471 1 97.19 172 VAL B CA 1
ATOM 4137 C C . VAL B 1 172 ? -6.453 -14.742 -2.443 1 97.19 172 VAL B C 1
ATOM 4139 O O . VAL B 1 172 ? -6.297 -15.906 -2.807 1 97.19 172 VAL B O 1
ATOM 4142 N N . LEU B 1 173 ? -6.602 -14.367 -1.215 1 95.38 173 LEU B N 1
ATOM 4143 C CA . LEU B 1 173 ? -6.41 -15.32 -0.128 1 95.38 173 LEU B CA 1
ATOM 4144 C C . LEU B 1 173 ? -7.496 -16.391 -0.15 1 95.38 173 LEU B C 1
ATOM 4146 O O . LEU B 1 173 ? -7.254 -17.531 0.255 1 95.38 173 LEU B O 1
ATOM 4150 N N . LEU B 1 174 ? -8.656 -16.047 -0.662 1 94.75 174 LEU B N 1
ATOM 4151 C CA . LEU B 1 174 ? -9.734 -17.016 -0.793 1 94.75 174 LEU B CA 1
ATOM 4152 C C . LEU B 1 174 ? -9.32 -18.172 -1.707 1 94.75 174 LEU B C 1
ATOM 4154 O O . LEU B 1 174 ? -9.82 -19.281 -1.566 1 94.75 174 LEU B O 1
ATOM 4158 N N . GLY B 1 175 ? -8.453 -17.859 -2.648 1 95.44 175 GLY B N 1
ATOM 4159 C CA . GLY B 1 175 ? -8.023 -18.875 -3.604 1 95.44 175 GLY B CA 1
ATOM 4160 C C . GLY B 1 175 ? -6.746 -19.578 -3.189 1 95.44 175 GLY B C 1
ATOM 4161 O O . GLY B 1 175 ? -6.227 -20.406 -3.928 1 95.44 175 GLY B O 1
ATOM 4162 N N . CYS B 1 176 ? -6.25 -19.266 -2.016 1 96.5 176 CYS B N 1
ATOM 4163 C CA . CYS B 1 176 ? -5.004 -19.859 -1.547 1 96.5 176 CYS B CA 1
ATOM 4164 C C . CYS B 1 176 ? -5.277 -21.047 -0.625 1 96.5 176 CYS B C 1
ATOM 4166 O O . CYS B 1 176 ? -6.242 -21.031 0.142 1 96.5 176 CYS B O 1
ATOM 4168 N N . ASP B 1 177 ? -4.406 -22.016 -0.725 1 95.94 177 ASP B N 1
ATOM 4169 C CA . ASP B 1 177 ? -4.434 -23.141 0.209 1 95.94 177 ASP B CA 1
ATOM 4170 C C . ASP B 1 177 ? -3.758 -22.781 1.528 1 95.94 177 ASP B C 1
ATOM 4172 O O . ASP B 1 177 ? -4.125 -23.297 2.584 1 95.94 177 ASP B O 1
ATOM 4176 N N . ALA B 1 178 ? -2.752 -21.938 1.427 1 94.94 178 ALA B N 1
ATOM 4177 C CA . ALA B 1 178 ? -1.993 -21.562 2.617 1 94.94 178 ALA B CA 1
ATOM 4178 C C . ALA B 1 178 ? -1.416 -20.156 2.477 1 94.94 178 ALA B C 1
ATOM 4180 O O . ALA B 1 178 ? -1.349 -19.625 1.371 1 94.94 178 ALA B O 1
ATOM 4181 N N . PHE B 1 179 ? -1.048 -19.578 3.664 1 95.75 179 PHE B N 1
ATOM 4182 C CA . PHE B 1 179 ? -0.301 -18.328 3.607 1 95.75 179 PHE B CA 1
ATOM 4183 C C . PHE B 1 179 ? 0.68 -18.234 4.77 1 95.75 179 PHE B C 1
ATOM 4185 O O . PHE B 1 179 ? 0.556 -18.969 5.758 1 95.75 179 PHE B O 1
ATOM 4192 N N . VAL B 1 180 ? 1.715 -17.422 4.566 1 96.5 180 VAL B N 1
ATOM 4193 C CA . VAL B 1 180 ? 2.775 -17.125 5.523 1 96.5 180 VAL B CA 1
ATOM 4194 C C . VAL B 1 180 ? 2.807 -15.625 5.809 1 96.5 180 VAL B C 1
ATOM 4196 O O . VAL B 1 180 ? 2.52 -14.812 4.926 1 96.5 180 VAL B O 1
ATOM 4199 N N . THR B 1 181 ? 3.168 -15.289 7.043 1 96.38 181 THR B N 1
ATOM 4200 C CA . THR B 1 181 ? 3.234 -13.875 7.379 1 96.38 181 THR B CA 1
ATOM 4201 C C . THR B 1 181 ? 4.668 -13.461 7.703 1 96.38 181 THR B C 1
ATOM 4203 O O . THR B 1 181 ? 5.129 -13.633 8.836 1 96.38 181 THR B O 1
ATOM 4206 N N . PRO B 1 182 ? 5.34 -12.867 6.758 1 96.12 182 PRO B N 1
ATOM 4207 C CA . PRO B 1 182 ? 6.613 -12.234 7.098 1 96.12 182 PRO B CA 1
ATOM 4208 C C . PRO B 1 182 ? 6.438 -10.969 7.934 1 96.12 182 PRO B C 1
ATOM 4210 O O . PRO B 1 182 ? 5.574 -10.141 7.633 1 96.12 182 PRO B O 1
ATOM 4213 N N . THR B 1 183 ? 7.266 -10.82 9.023 1 93.12 183 THR B N 1
ATOM 4214 C CA . THR B 1 183 ? 7.121 -9.641 9.875 1 93.12 183 THR B CA 1
ATOM 4215 C C . THR B 1 183 ? 8.484 -9.164 10.375 1 93.12 183 THR B C 1
ATOM 4217 O O . THR B 1 183 ? 9.422 -9.953 10.477 1 93.12 183 THR B O 1
ATOM 4220 N N . ALA B 1 184 ? 8.516 -7.863 10.586 1 89.69 184 ALA B N 1
ATOM 4221 C CA . ALA B 1 184 ? 9.625 -7.34 11.383 1 89.69 184 ALA B CA 1
ATOM 4222 C C . ALA B 1 184 ? 9.336 -7.469 12.875 1 89.69 184 ALA B C 1
ATOM 4224 O O . ALA B 1 184 ? 8.297 -8.016 13.266 1 89.69 184 ALA B O 1
ATOM 4225 N N . THR B 1 185 ? 10.273 -7.133 13.711 1 83.5 185 THR B N 1
ATOM 4226 C CA . THR B 1 185 ? 10.102 -7.363 15.141 1 83.5 185 THR B CA 1
ATOM 4227 C C . THR B 1 185 ? 10.047 -6.039 15.898 1 83.5 185 THR B C 1
ATOM 4229 O O . THR B 1 185 ? 10.477 -5.965 17.047 1 83.5 185 THR B O 1
ATOM 4232 N N . ASP B 1 186 ? 9.539 -5.055 15.219 1 82.88 186 ASP B N 1
ATOM 4233 C CA . ASP B 1 186 ? 9.398 -3.754 15.859 1 82.88 186 ASP B CA 1
ATOM 4234 C C . ASP B 1 186 ? 7.961 -3.51 16.297 1 82.88 186 ASP B C 1
ATOM 4236 O O . ASP B 1 186 ? 7.074 -4.316 16.016 1 82.88 186 ASP B O 1
ATOM 4240 N N . LEU B 1 187 ? 7.789 -2.436 17.016 1 82.88 187 LEU B N 1
ATOM 4241 C CA . LEU B 1 187 ? 6.512 -2.088 17.625 1 82.88 187 LEU B CA 1
ATOM 4242 C C . LEU B 1 187 ? 5.418 -1.958 16.562 1 82.88 187 LEU B C 1
ATOM 4244 O O . LEU B 1 187 ? 4.305 -2.447 16.766 1 82.88 187 LEU B O 1
ATOM 4248 N N . PHE B 1 188 ? 5.664 -1.306 15.477 1 86.5 188 PHE B N 1
ATOM 4249 C CA . PHE B 1 188 ? 4.668 -1.082 14.43 1 86.5 188 PHE B CA 1
ATOM 4250 C C . PHE B 1 188 ? 4.309 -2.389 13.742 1 86.5 188 PHE B C 1
ATOM 4252 O O . PHE B 1 188 ? 3.15 -2.602 13.367 1 86.5 188 PHE B O 1
ATOM 4259 N N . SER B 1 189 ? 5.305 -3.221 13.562 1 90.06 189 SER B N 1
ATOM 4260 C CA . SER B 1 189 ? 5.031 -4.551 13.016 1 90.06 189 SER B CA 1
ATOM 4261 C C . SER B 1 189 ? 4.148 -5.359 13.961 1 90.06 189 SER B C 1
ATOM 4263 O O . SER B 1 189 ? 3.285 -6.117 13.508 1 90.06 189 SER B O 1
ATOM 4265 N N . PHE B 1 190 ? 4.383 -5.168 15.25 1 87.69 190 PHE B N 1
ATOM 4266 C CA . PHE B 1 190 ? 3.537 -5.852 16.219 1 87.69 190 PHE B CA 1
ATOM 4267 C C . PHE B 1 190 ? 2.092 -5.383 16.109 1 87.69 190 PHE B C 1
ATOM 4269 O O . PHE B 1 190 ? 1.168 -6.199 16.078 1 87.69 190 PHE B O 1
ATOM 4276 N N . HIS B 1 191 ? 1.858 -4.105 16 1 88.44 191 HIS B N 1
ATOM 4277 C CA . HIS B 1 191 ? 0.509 -3.568 15.867 1 88.44 191 HIS B CA 1
ATOM 4278 C C . HIS B 1 191 ? -0.125 -4 14.547 1 88.44 191 HIS B C 1
ATOM 4280 O O . HIS B 1 191 ? -1.319 -4.305 14.5 1 88.44 191 HIS B O 1
ATOM 4286 N N . ALA B 1 192 ? 0.677 -4.023 13.555 1 91.88 192 ALA B N 1
ATOM 4287 C CA . ALA B 1 192 ? 0.183 -4.492 12.258 1 91.88 192 ALA B CA 1
ATOM 4288 C C . ALA B 1 192 ? -0.249 -5.953 12.336 1 91.88 192 ALA B C 1
ATOM 4290 O O . ALA B 1 192 ? -1.256 -6.34 11.742 1 91.88 192 ALA B O 1
ATOM 4291 N N . PHE B 1 193 ? 0.527 -6.684 13.062 1 92.19 193 PHE B N 1
ATOM 4292 C CA . PHE B 1 193 ? 0.21 -8.102 13.242 1 92.19 193 PHE B CA 1
ATOM 4293 C C . PHE B 1 193 ? -1.105 -8.266 13.992 1 92.19 193 PHE B C 1
ATOM 4295 O O . PHE B 1 193 ? -1.924 -9.117 13.633 1 92.19 193 PHE B O 1
ATOM 4302 N N . GLY B 1 194 ? -1.264 -7.523 15.031 1 90.12 194 GLY B N 1
ATOM 4303 C CA . GLY B 1 194 ? -2.529 -7.539 15.75 1 90.12 194 GLY B CA 1
ATOM 4304 C C . GLY B 1 194 ? -3.711 -7.145 14.883 1 90.12 194 GLY B C 1
ATOM 4305 O O . GLY B 1 194 ? -4.777 -7.758 14.961 1 90.12 194 GLY B O 1
ATOM 4306 N N . ASN B 1 195 ? -3.488 -6.164 14.102 1 91 195 ASN B N 1
ATOM 4307 C CA . ASN B 1 195 ? -4.512 -5.727 13.164 1 91 195 ASN B CA 1
ATOM 4308 C C . ASN B 1 195 ? -4.879 -6.84 12.18 1 91 195 ASN B C 1
ATOM 4310 O O . ASN B 1 195 ? -6.055 -7.02 11.852 1 91 195 ASN B O 1
ATOM 4314 N N . LEU B 1 196 ? -3.916 -7.488 11.727 1 93.88 196 LEU B N 1
ATOM 4315 C CA . LEU B 1 196 ? -4.121 -8.602 10.812 1 93.88 196 LEU B CA 1
ATOM 4316 C C . LEU B 1 196 ? -4.977 -9.688 11.453 1 93.88 196 LEU B C 1
ATOM 4318 O O . LEU B 1 196 ? -5.898 -10.219 10.828 1 93.88 196 LEU B O 1
ATOM 4322 N N . ALA B 1 197 ? -4.688 -10 12.672 1 92.31 197 ALA B N 1
ATOM 4323 C CA . ALA B 1 197 ? -5.445 -11.016 13.398 1 92.31 197 ALA B CA 1
ATOM 4324 C C . ALA B 1 197 ? -6.914 -10.625 13.523 1 92.31 197 ALA B C 1
ATOM 4326 O O . ALA B 1 197 ? -7.805 -11.445 13.281 1 92.31 197 ALA B O 1
ATOM 4327 N N . ARG B 1 198 ? -7.133 -9.414 13.852 1 90.06 198 ARG B N 1
ATOM 4328 C CA . ARG B 1 198 ? -8.5 -8.922 13.969 1 90.06 198 ARG B CA 1
ATOM 4329 C C . ARG B 1 198 ? -9.203 -8.938 12.617 1 90.06 198 ARG B C 1
ATOM 4331 O O . ARG B 1 198 ? -10.398 -9.25 12.531 1 90.06 198 ARG B O 1
ATOM 4338 N N . TRP B 1 199 ? -8.469 -8.594 11.656 1 91.69 199 TRP B N 1
ATOM 4339 C CA . TRP B 1 199 ? -8.992 -8.578 10.289 1 91.69 199 TRP B CA 1
ATOM 4340 C C . TRP B 1 199 ? -9.438 -9.977 9.867 1 91.69 199 TRP B C 1
ATOM 4342 O O . TRP B 1 199 ? -10.516 -10.141 9.297 1 91.69 199 TRP B O 1
ATOM 4352 N N . PHE B 1 200 ? -8.664 -10.961 10.156 1 93.06 200 PHE B N 1
ATOM 4353 C CA . PHE B 1 200 ? -9.008 -12.328 9.781 1 93.06 200 PHE B CA 1
ATOM 4354 C C . PHE B 1 200 ? -10.25 -12.797 10.539 1 93.06 200 PHE B C 1
ATOM 4356 O O . PHE B 1 200 ? -11.078 -13.523 9.984 1 93.06 200 PHE B O 1
ATOM 4363 N N . ASP B 1 201 ? -10.391 -12.367 11.773 1 91.5 201 ASP B N 1
ATOM 4364 C CA . ASP B 1 201 ? -11.578 -12.719 12.547 1 91.5 201 ASP B CA 1
ATOM 4365 C C . ASP B 1 201 ? -12.852 -12.227 11.867 1 91.5 201 ASP B C 1
ATOM 4367 O O . ASP B 1 201 ? -13.797 -12.984 11.68 1 91.5 201 ASP B O 1
ATOM 4371 N N . ALA B 1 202 ? -12.773 -11.047 11.477 1 89.62 202 ALA B N 1
ATOM 4372 C CA . ALA B 1 202 ? -13.93 -10.438 10.828 1 89.62 202 ALA B CA 1
ATOM 4373 C C . ALA B 1 202 ? -14.172 -11.047 9.453 1 89.62 202 ALA B C 1
ATOM 4375 O O . ALA B 1 202 ? -15.312 -11.312 9.078 1 89.62 202 ALA B O 1
ATOM 4376 N N . TRP B 1 203 ? -13.141 -11.273 8.781 1 89.94 203 TRP B N 1
ATOM 4377 C CA . TRP B 1 203 ? -13.211 -11.789 7.418 1 89.94 203 TRP B CA 1
ATOM 4378 C C . TRP B 1 203 ? -13.797 -13.195 7.395 1 89.94 203 TRP B C 1
ATOM 4380 O O . TRP B 1 203 ? -14.641 -13.508 6.547 1 89.94 203 TRP B O 1
ATOM 4390 N N . VAL B 1 204 ? -13.367 -14.039 8.281 1 90.94 204 VAL B N 1
ATOM 4391 C CA . VAL B 1 204 ? -13.82 -15.422 8.32 1 90.94 204 VAL B CA 1
ATOM 4392 C C . VAL B 1 204 ? -15.32 -15.461 8.609 1 90.94 204 VAL B C 1
ATOM 4394 O O . VAL B 1 204 ? -16.062 -16.219 7.969 1 90.94 204 VAL B O 1
ATOM 4397 N N . THR B 1 205 ? -15.758 -14.617 9.469 1 92.19 205 THR B N 1
ATOM 4398 C CA . THR B 1 205 ? -17.172 -14.547 9.812 1 92.19 205 THR B CA 1
ATOM 4399 C C . THR B 1 205 ? -18 -14.062 8.625 1 92.19 205 THR B C 1
ATOM 4401 O O . THR B 1 205 ? -19.016 -14.672 8.281 1 92.19 205 THR B O 1
ATOM 4404 N N . GLN B 1 206 ? -17.516 -13.078 8.031 1 92.44 206 GLN B N 1
ATOM 4405 C CA . GLN B 1 206 ? -18.234 -12.516 6.898 1 92.44 206 GLN B CA 1
ATOM 4406 C C . GLN B 1 206 ? -18.281 -13.492 5.73 1 92.44 206 GLN B C 1
ATOM 4408 O O . GLN B 1 206 ? -19.312 -13.648 5.086 1 92.44 206 GLN B O 1
ATOM 4413 N N . TYR B 1 207 ? -17.172 -14.125 5.48 1 94.06 207 TYR B N 1
ATOM 4414 C CA . TYR B 1 207 ? -17.125 -15.062 4.359 1 94.06 207 TYR B CA 1
ATOM 4415 C C . TYR B 1 207 ? -18.031 -16.266 4.613 1 94.06 207 TYR B C 1
ATOM 4417 O O . TYR B 1 207 ? -18.641 -16.781 3.686 1 94.06 207 TYR B O 1
ATOM 4425 N N . ALA B 1 208 ? -18.094 -16.703 5.832 1 93.56 208 ALA B N 1
ATOM 4426 C CA . ALA B 1 208 ? -19 -17.797 6.16 1 93.56 208 ALA B CA 1
ATOM 4427 C C . ALA B 1 208 ? -20.438 -17.453 5.777 1 93.56 208 ALA B C 1
ATOM 4429 O O . ALA B 1 208 ? -21.156 -18.281 5.215 1 93.56 208 ALA B O 1
ATOM 4430 N N . GLU B 1 209 ? -20.766 -16.25 6.027 1 95.44 209 GLU B N 1
ATOM 4431 C CA . GLU B 1 209 ? -22.109 -15.781 5.664 1 95.44 209 GLU B CA 1
ATOM 4432 C C . GLU B 1 209 ? -22.281 -15.75 4.152 1 95.44 209 GLU B C 1
ATOM 4434 O O . GLU B 1 209 ? -23.328 -16.172 3.635 1 95.44 209 GLU B O 1
ATOM 4439 N N . ILE B 1 210 ? -21.312 -15.266 3.492 1 96.06 210 ILE B N 1
ATOM 4440 C CA . ILE B 1 210 ? -21.344 -15.188 2.035 1 96.06 210 ILE B CA 1
ATOM 4441 C C . ILE B 1 210 ? -21.484 -16.594 1.442 1 96.06 210 ILE B C 1
ATOM 4443 O O . ILE B 1 210 ? -22.344 -16.828 0.591 1 96.06 210 ILE B O 1
ATOM 4447 N N . HIS B 1 211 ? -20.656 -17.453 1.909 1 94.94 211 HIS B N 1
ATOM 4448 C CA . HIS B 1 211 ? -20.625 -18.828 1.404 1 94.94 211 HIS B CA 1
ATOM 4449 C C . HIS B 1 211 ? -21.969 -19.516 1.635 1 94.94 211 HIS B C 1
ATOM 4451 O O . HIS B 1 211 ? -22.562 -20.062 0.7 1 94.94 211 HIS B O 1
ATOM 4457 N N . GLU B 1 212 ? -22.453 -19.453 2.842 1 95.38 212 GLU B N 1
ATOM 4458 C CA . GLU B 1 212 ? -23.703 -20.109 3.193 1 95.38 212 GLU B CA 1
ATOM 4459 C C . GLU B 1 212 ? -24.875 -19.531 2.398 1 95.38 212 GLU B C 1
ATOM 4461 O O . GLU B 1 212 ? -25.703 -20.281 1.863 1 95.38 212 GLU B O 1
ATOM 4466 N N . GLY B 1 213 ? -24.875 -18.281 2.297 1 95.94 213 GLY B N 1
ATOM 4467 C CA . GLY B 1 213 ? -25.953 -17.625 1.59 1 95.94 213 GLY B CA 1
ATOM 4468 C C . GLY B 1 213 ? -26 -17.953 0.109 1 95.94 213 GLY B C 1
ATOM 4469 O O . GLY B 1 213 ? -27.047 -18.25 -0.439 1 95.94 213 GLY B O 1
ATOM 4470 N N . ASN B 1 214 ? -24.891 -17.906 -0.511 1 95.12 214 ASN B N 1
ATOM 4471 C CA . ASN B 1 214 ? -24.844 -18.141 -1.951 1 95.12 214 ASN B CA 1
ATOM 4472 C C . ASN B 1 214 ? -25.047 -19.609 -2.293 1 95.12 214 ASN B C 1
ATOM 4474 O O . ASN B 1 214 ? -25.672 -19.938 -3.301 1 95.12 214 ASN B O 1
ATOM 4478 N N . MET B 1 215 ? -24.578 -20.469 -1.453 1 94.25 215 MET B N 1
ATOM 4479 C CA . MET B 1 215 ? -24.828 -21.891 -1.656 1 94.25 215 MET B CA 1
ATOM 4480 C C . MET B 1 215 ? -26.312 -22.203 -1.545 1 94.25 215 MET B C 1
ATOM 4482 O O . MET B 1 215 ? -26.859 -22.984 -2.334 1 94.25 215 MET B O 1
ATOM 4486 N N . ALA B 1 216 ? -26.906 -21.594 -0.581 1 94.31 216 ALA B N 1
ATOM 4487 C CA . ALA B 1 216 ? -28.344 -21.781 -0.409 1 94.31 216 ALA B CA 1
ATOM 4488 C C . ALA B 1 216 ? -29.125 -21.266 -1.624 1 94.31 216 ALA B C 1
ATOM 4490 O O . ALA B 1 216 ? -30.062 -21.906 -2.08 1 94.31 216 ALA B O 1
ATOM 4491 N N . GLU B 1 217 ? -28.672 -20.172 -2.049 1 92.69 217 GLU B N 1
ATOM 4492 C CA . GLU B 1 217 ? -29.312 -19.578 -3.223 1 92.69 217 GLU B CA 1
ATOM 4493 C C . GLU B 1 217 ? -29.141 -20.484 -4.445 1 92.69 217 GLU B C 1
ATOM 4495 O O . GLU B 1 217 ? -30.094 -20.688 -5.203 1 92.69 217 GLU B O 1
ATOM 4500 N N . TRP B 1 218 ? -27.953 -20.969 -4.656 1 91.12 218 TRP B N 1
ATOM 4501 C CA . TRP B 1 218 ? -27.656 -21.844 -5.789 1 91.12 218 TRP B CA 1
ATOM 4502 C C . TRP B 1 218 ? -28.516 -23.109 -5.746 1 91.12 218 TRP B C 1
ATOM 4504 O O . TRP B 1 218 ? -28.984 -23.578 -6.781 1 91.12 218 TRP B O 1
ATOM 4514 N N . LYS B 1 219 ? -28.75 -23.594 -4.621 1 90.75 219 LYS B N 1
ATOM 4515 C CA . LYS B 1 219 ? -29.484 -24.844 -4.449 1 90.75 219 LYS B CA 1
ATOM 4516 C C . LYS B 1 219 ? -30.953 -24.688 -4.816 1 90.75 219 LYS B C 1
ATOM 4518 O O . LYS B 1 219 ? -31.625 -25.656 -5.156 1 90.75 219 LYS B O 1
ATOM 4523 N N . LYS B 1 220 ? -31.359 -23.5 -4.762 1 91.44 220 LYS B N 1
ATOM 4524 C CA . LYS B 1 220 ? -32.781 -23.234 -5.07 1 91.44 220 LYS B CA 1
ATOM 4525 C C . LYS B 1 220 ? -33.062 -23.469 -6.551 1 91.44 220 LYS B C 1
ATOM 4527 O O . LYS B 1 220 ? -34.188 -23.797 -6.922 1 91.44 220 LYS B O 1
ATOM 4532 N N . TYR B 1 221 ? -32.062 -23.25 -7.383 1 87.31 221 TYR B N 1
ATOM 4533 C CA . TYR B 1 221 ? -32.438 -23.219 -8.797 1 87.31 221 TYR B CA 1
ATOM 4534 C C . TYR B 1 221 ? -31.531 -24.125 -9.609 1 87.31 221 TYR B C 1
ATOM 4536 O O . TYR B 1 221 ? -31.812 -24.406 -10.781 1 87.31 221 TYR B O 1
ATOM 4544 N N . SER B 1 222 ? -30.406 -24.484 -9.039 1 86.25 222 SER B N 1
ATOM 4545 C CA . SER B 1 222 ? -29.469 -25.281 -9.82 1 86.25 222 SER B CA 1
ATOM 4546 C C . SER B 1 222 ? -29.594 -26.766 -9.492 1 86.25 222 SER B C 1
ATOM 4548 O O . SER B 1 222 ? -29.641 -27.141 -8.328 1 86.25 222 SER B O 1
ATOM 4550 N N . ALA B 1 223 ? -29.672 -27.547 -10.516 1 86.62 223 ALA B N 1
ATOM 4551 C CA . ALA B 1 223 ? -29.766 -28.984 -10.359 1 86.62 223 ALA B CA 1
ATOM 4552 C C . ALA B 1 223 ? -28.406 -29.594 -10.023 1 86.62 223 ALA B C 1
ATOM 4554 O O . ALA B 1 223 ? -28.328 -30.672 -9.445 1 86.62 223 ALA B O 1
ATOM 4555 N N . ASP B 1 224 ? -27.359 -28.906 -10.414 1 89.5 224 ASP B N 1
ATOM 4556 C CA . ASP B 1 224 ? -26 -29.406 -10.18 1 89.5 224 ASP B CA 1
ATOM 4557 C C . ASP B 1 224 ? -25.094 -28.328 -9.594 1 89.5 224 ASP B C 1
ATOM 4559 O O . ASP B 1 224 ? -24.266 -27.766 -10.305 1 89.5 224 ASP B O 1
ATOM 4563 N N . VAL B 1 225 ? -25.156 -28.172 -8.375 1 87.56 225 VAL B N 1
ATOM 4564 C CA . VAL B 1 225 ? -24.422 -27.141 -7.652 1 87.56 225 VAL B CA 1
ATOM 4565 C C . VAL B 1 225 ? -22.922 -27.484 -7.664 1 87.56 225 VAL B C 1
ATOM 4567 O O . VAL B 1 225 ? -22.078 -26.578 -7.77 1 87.56 225 VAL B O 1
ATOM 4570 N N . GLU B 1 226 ? -22.641 -28.719 -7.703 1 85.75 226 GLU B N 1
ATOM 4571 C CA . GLU B 1 226 ? -21.25 -29.156 -7.688 1 85.75 226 GLU B CA 1
ATOM 4572 C C . GLU B 1 226 ? -20.531 -28.766 -8.969 1 85.75 226 GLU B C 1
ATOM 4574 O O . GLU B 1 226 ? -19.375 -28.344 -8.938 1 85.75 226 GLU B O 1
ATOM 4579 N N . ALA B 1 227 ? -21.188 -28.953 -10.023 1 86.56 227 ALA B N 1
ATOM 4580 C CA . ALA B 1 227 ? -20.594 -28.578 -11.305 1 86.56 227 ALA B CA 1
ATOM 4581 C C . ALA B 1 227 ? -20.281 -27.094 -11.367 1 86.56 227 ALA B C 1
ATOM 4583 O O . ALA B 1 227 ? -19.312 -26.672 -11.984 1 86.56 227 ALA B O 1
ATOM 4584 N N . LYS B 1 228 ? -21.047 -26.328 -10.641 1 85.06 228 LYS B N 1
ATOM 4585 C CA . LYS B 1 228 ? -20.891 -24.875 -10.648 1 85.06 228 LYS B CA 1
ATOM 4586 C C . LYS B 1 228 ? -19.797 -24.422 -9.68 1 85.06 228 LYS B C 1
ATOM 4588 O O . LYS B 1 228 ? -19.109 -23.422 -9.914 1 85.06 228 LYS B O 1
ATOM 4593 N N . THR B 1 229 ? -19.594 -25.203 -8.656 1 90 229 THR B N 1
ATOM 4594 C CA . THR B 1 229 ? -18.688 -24.766 -7.602 1 90 229 THR B CA 1
ATOM 4595 C C . THR B 1 229 ? -17.297 -25.344 -7.805 1 90 229 THR B C 1
ATOM 4597 O O . THR B 1 229 ? -16.312 -24.812 -7.258 1 90 229 THR B O 1
ATOM 4600 N N . ARG B 1 230 ? -17.172 -26.344 -8.594 1 88.94 230 ARG B N 1
ATOM 4601 C CA . ARG B 1 230 ? -15.898 -27.016 -8.797 1 88.94 230 ARG B CA 1
ATOM 4602 C C . ARG B 1 230 ? -14.836 -26.047 -9.289 1 88.94 230 ARG B C 1
ATOM 4604 O O . ARG B 1 230 ? -13.719 -26.031 -8.758 1 88.94 230 ARG B O 1
ATOM 4611 N N . PRO B 1 231 ? -15.188 -25.188 -10.219 1 91.56 231 PRO B N 1
ATOM 4612 C CA . PRO B 1 231 ? -14.156 -24.266 -10.727 1 91.56 231 PRO B CA 1
ATOM 4613 C C . PRO B 1 231 ? -13.727 -23.234 -9.703 1 91.56 231 PRO B C 1
ATOM 4615 O O . PRO B 1 231 ? -12.695 -22.578 -9.875 1 91.56 231 PRO B O 1
ATOM 4618 N N . LEU B 1 232 ? -14.477 -23.094 -8.648 1 93.81 232 LEU B N 1
ATOM 4619 C CA . LEU B 1 232 ? -14.211 -22.047 -7.66 1 93.81 232 LEU B CA 1
ATOM 4620 C C . LEU B 1 232 ? -13.219 -22.547 -6.605 1 93.81 232 LEU B C 1
ATOM 4622 O O . LEU B 1 232 ? -12.664 -21.75 -5.852 1 93.81 232 LEU B O 1
ATOM 4626 N N . ARG B 1 233 ? -13.094 -23.859 -6.531 1 91.75 233 ARG B N 1
ATOM 4627 C CA . ARG B 1 233 ? -12.164 -24.469 -5.594 1 91.75 233 ARG B CA 1
ATOM 4628 C C . ARG B 1 233 ? -12.469 -24.047 -4.16 1 91.75 233 ARG B C 1
ATOM 4630 O O . ARG B 1 233 ? -11.578 -23.609 -3.436 1 91.75 233 ARG B O 1
ATOM 4637 N N . LEU B 1 234 ? -13.75 -24.172 -3.932 1 90.62 234 LEU B N 1
ATOM 4638 C CA . LEU B 1 234 ? -14.188 -23.797 -2.59 1 90.62 234 LEU B CA 1
ATOM 4639 C C . LEU B 1 234 ? -13.516 -24.688 -1.538 1 90.62 234 LEU B C 1
ATOM 4641 O O . LEU B 1 234 ? -13.477 -25.906 -1.68 1 90.62 234 LEU B O 1
ATOM 4645 N N . GLY B 1 235 ? -12.867 -24.219 -0.629 1 84.19 235 GLY B N 1
ATOM 4646 C CA . GLY B 1 235 ? -12.211 -24.969 0.432 1 84.19 235 GLY B CA 1
ATOM 4647 C C . GLY B 1 235 ? -10.773 -25.328 0.108 1 84.19 235 GLY B C 1
ATOM 4648 O O . GLY B 1 235 ? -10.094 -25.969 0.914 1 84.19 235 GLY B O 1
ATOM 4649 N N . GLY B 1 236 ? -10.367 -25.062 -1.085 1 86.12 236 GLY B N 1
ATOM 4650 C CA . GLY B 1 236 ? -8.977 -25.281 -1.457 1 86.12 236 GLY B CA 1
ATOM 4651 C C . GLY B 1 236 ? -8.695 -26.719 -1.877 1 86.12 236 GLY B C 1
ATOM 4652 O O . GLY B 1 236 ? -9.586 -27.406 -2.361 1 86.12 236 GLY B O 1
ATOM 4653 N N . PHE B 1 237 ? -7.418 -27.109 -1.681 1 83.44 237 PHE B N 1
ATOM 4654 C CA . PHE B 1 237 ? -6.941 -28.375 -2.227 1 83.44 237 PHE B CA 1
ATOM 4655 C C . PHE B 1 237 ? -7.48 -29.547 -1.419 1 83.44 237 PHE B C 1
ATOM 4657 O O . PHE B 1 237 ? -7.711 -30.625 -1.965 1 83.44 237 PHE B O 1
ATOM 4664 N N . ASP B 1 238 ? -7.797 -29.297 -0.138 1 80.69 238 ASP B N 1
ATOM 4665 C CA . ASP B 1 238 ? -8.195 -30.438 0.689 1 80.69 238 ASP B CA 1
ATOM 4666 C C . ASP B 1 238 ? -9.562 -30.203 1.323 1 80.69 238 ASP B C 1
ATOM 4668 O O . ASP B 1 238 ? -9.961 -30.922 2.24 1 80.69 238 ASP B O 1
ATOM 4672 N N . GLY B 1 239 ? -10.164 -29.188 0.88 1 83.19 239 GLY B N 1
ATOM 4673 C CA . GLY B 1 239 ? -11.508 -28.906 1.375 1 83.19 239 GLY B CA 1
ATOM 4674 C C . GLY B 1 239 ? -11.516 -28.219 2.725 1 83.19 239 GLY B C 1
ATOM 4675 O O . GLY B 1 239 ? -12.578 -27.938 3.281 1 83.19 239 GLY B O 1
ATOM 4676 N N . GLU B 1 240 ? -10.344 -27.875 3.27 1 82.69 240 GLU B N 1
ATOM 4677 C CA . GLU B 1 240 ? -10.266 -27.297 4.609 1 82.69 240 GLU B CA 1
ATOM 4678 C C . GLU B 1 240 ? -10.102 -25.781 4.551 1 82.69 240 GLU B C 1
ATOM 4680 O O . GLU B 1 240 ? -10.18 -25.109 5.578 1 82.69 240 GLU B O 1
ATOM 4685 N N . GLY B 1 241 ? -9.93 -25.312 3.369 1 87.25 241 GLY B N 1
ATOM 4686 C CA . GLY B 1 241 ? -9.836 -23.875 3.234 1 87.25 241 GLY B CA 1
ATOM 4687 C C . GLY B 1 241 ? -8.438 -23.344 3.467 1 87.25 241 GLY B C 1
ATOM 4688 O O . GLY B 1 241 ? -7.457 -24.078 3.369 1 87.25 241 GLY B O 1
ATOM 4689 N N . LEU B 1 242 ? -8.305 -22.094 3.75 1 92.12 242 LEU B N 1
ATOM 4690 C CA . LEU B 1 242 ? -7.039 -21.391 3.889 1 92.12 242 LEU B CA 1
ATOM 4691 C C . LEU B 1 242 ? -6.344 -21.781 5.191 1 92.12 242 LEU B C 1
ATOM 4693 O O . LEU B 1 242 ? -6.934 -21.672 6.27 1 92.12 242 LEU B O 1
ATOM 4697 N N . ARG B 1 243 ? -5.121 -22.188 5.031 1 91.88 243 ARG B N 1
ATOM 4698 C CA . ARG B 1 243 ? -4.32 -22.562 6.195 1 91.88 243 ARG B CA 1
ATOM 4699 C C . ARG B 1 243 ? -3.246 -21.516 6.48 1 91.88 243 ARG B C 1
ATOM 4701 O O . ARG B 1 243 ? -2.59 -21.016 5.559 1 91.88 243 ARG B O 1
ATOM 4708 N N . TYR B 1 244 ? -3.178 -21.234 7.777 1 94.31 244 TYR B N 1
ATOM 4709 C CA . TYR B 1 244 ? -2.072 -20.391 8.203 1 94.31 244 TYR B CA 1
ATOM 4710 C C . TYR B 1 244 ? -0.841 -21.219 8.539 1 94.31 244 TYR B C 1
ATOM 4712 O O . TYR B 1 244 ? -0.864 -22.016 9.477 1 94.31 244 TYR B O 1
ATOM 4720 N N . LEU B 1 245 ? 0.287 -21.031 7.812 1 93.88 245 LEU B N 1
ATOM 4721 C CA . LEU B 1 245 ? 1.472 -21.844 8.031 1 93.88 245 LEU B CA 1
ATOM 4722 C C . LEU B 1 245 ? 2.328 -21.281 9.156 1 93.88 245 LEU B C 1
ATOM 4724 O O . LEU B 1 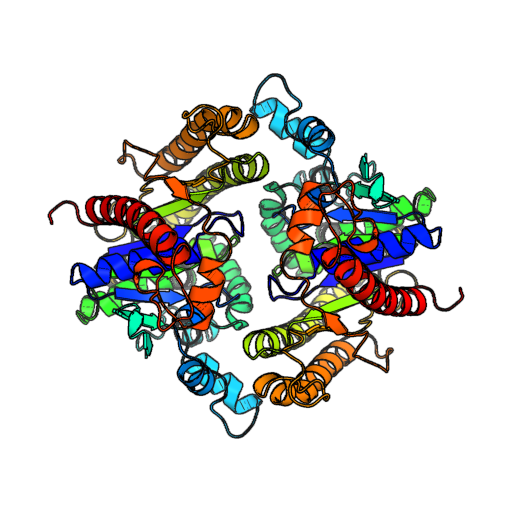245 ? 3.119 -22 9.766 1 93.88 245 LEU B O 1
ATOM 4728 N N . GLY B 1 246 ? 2.217 -19.984 9.375 1 94.25 246 GLY B N 1
ATOM 4729 C CA . GLY B 1 246 ? 3.02 -19.344 10.398 1 94.25 246 GLY B CA 1
ATOM 4730 C C . GLY B 1 246 ? 3.66 -18.047 9.922 1 94.25 246 GLY B C 1
ATOM 4731 O O . GLY B 1 246 ? 3.234 -17.469 8.922 1 94.25 246 GLY B O 1
ATOM 4732 N N . TYR B 1 247 ? 4.652 -17.547 10.773 1 94.69 247 TYR B N 1
ATOM 4733 C CA . TYR B 1 247 ? 5.273 -16.266 10.453 1 94.69 247 TYR B CA 1
ATOM 4734 C C . TYR B 1 247 ? 6.793 -16.375 10.445 1 94.69 247 TYR B C 1
ATOM 4736 O O . TYR B 1 247 ? 7.352 -17.344 10.969 1 94.69 247 TYR B O 1
ATOM 4744 N N . THR B 1 248 ? 7.398 -15.539 9.695 1 94.88 248 THR B N 1
ATOM 4745 C CA . THR B 1 248 ? 8.844 -15.352 9.719 1 94.88 248 THR B CA 1
ATOM 4746 C C . THR B 1 248 ? 9.211 -13.984 10.289 1 94.88 248 THR B C 1
ATOM 4748 O O . THR B 1 248 ? 8.391 -13.07 10.297 1 94.88 248 THR B O 1
ATOM 4751 N N . THR B 1 249 ? 10.422 -13.875 10.82 1 90.94 249 THR B N 1
ATOM 4752 C CA . THR B 1 249 ? 10.867 -12.586 11.336 1 90.94 249 THR B CA 1
ATOM 4753 C C . THR B 1 249 ? 12.07 -12.07 10.547 1 90.94 249 THR B C 1
ATOM 4755 O O . THR B 1 249 ? 12.938 -12.852 10.156 1 90.94 249 THR B O 1
ATOM 4758 N N . LEU B 1 250 ? 11.898 -10.828 10.242 1 87.19 250 LEU B N 1
ATOM 4759 C CA . LEU B 1 250 ? 13.047 -10.133 9.664 1 87.19 250 LEU B CA 1
ATOM 4760 C C . LEU B 1 250 ? 13.938 -9.562 10.758 1 87.19 250 LEU B C 1
ATOM 4762 O O . LEU B 1 250 ? 13.5 -8.711 11.539 1 87.19 250 LEU B O 1
ATOM 4766 N N . GLU B 1 251 ? 15.133 -10.055 10.93 1 76 251 GLU B N 1
ATOM 4767 C CA . GLU B 1 251 ? 15.969 -9.688 12.062 1 76 251 GLU B CA 1
ATOM 4768 C C . GLU B 1 251 ? 17.172 -8.844 11.617 1 76 251 GLU B C 1
ATOM 4770 O O . GLU B 1 251 ? 17.75 -9.094 10.555 1 76 251 GLU B O 1
ATOM 4775 N N . TYR B 1 252 ? 17.266 -7.664 12.359 1 62.25 252 TYR B N 1
ATOM 4776 C CA . TYR B 1 252 ? 18.516 -6.918 12.195 1 62.25 252 TYR B CA 1
ATOM 4777 C C . TYR B 1 252 ? 19.625 -7.531 13.031 1 62.25 252 TYR B C 1
ATOM 4779 O O . TYR B 1 252 ? 19.453 -7.801 14.219 1 62.25 252 TYR B O 1
ATOM 4787 N N . VAL B 1 253 ? 20.422 -8.344 12.469 1 50.12 253 VAL B N 1
ATOM 4788 C CA . VAL B 1 253 ? 21.516 -8.93 13.242 1 50.12 253 VAL B CA 1
ATOM 4789 C C . VAL B 1 253 ? 22.469 -7.828 13.695 1 50.12 253 VAL B C 1
ATOM 4791 O O . VAL B 1 253 ? 23.078 -7.137 12.875 1 50.12 253 VAL B O 1
ATOM 4794 N N . LYS B 1 254 ? 22.219 -7.07 14.828 1 49.75 254 LYS B N 1
ATOM 4795 C CA . LYS B 1 254 ? 23.25 -6.176 15.336 1 49.75 254 LYS B CA 1
ATOM 4796 C C . LYS B 1 254 ? 24.531 -6.945 15.68 1 49.75 254 LYS B C 1
ATOM 4798 O O . LYS B 1 254 ? 24.469 -8.141 15.961 1 49.75 254 LYS B O 1
ATOM 4803 N N . ARG B 1 255 ? 25.609 -6.121 15.727 1 46.38 255 ARG B N 1
ATOM 4804 C CA . ARG B 1 255 ? 26.984 -6.52 15.961 1 46.38 255 ARG B CA 1
ATOM 4805 C C . ARG B 1 255 ? 27.094 -7.445 17.172 1 46.38 255 ARG B C 1
ATOM 4807 O O . ARG B 1 255 ? 26.375 -7.27 18.156 1 46.38 255 ARG B O 1
ATOM 4814 N N . ARG B 1 256 ? 27.766 -8.477 16.922 1 39.47 256 ARG B N 1
ATOM 4815 C CA . ARG B 1 256 ? 28.25 -9.398 17.938 1 39.47 256 ARG B CA 1
ATOM 4816 C C . ARG B 1 256 ? 28.984 -8.656 19.047 1 39.47 256 ARG B C 1
ATOM 4818 O O . ARG B 1 256 ? 29.938 -7.93 18.797 1 39.47 256 ARG B O 1
ATOM 4825 N N . ALA B 1 257 ? 28.234 -8.086 20 1 37.38 257 ALA B N 1
ATOM 4826 C CA . ALA B 1 257 ? 29.094 -7.707 21.125 1 37.38 257 ALA B CA 1
ATOM 4827 C C . ALA B 1 257 ? 29.344 -8.898 22.047 1 37.38 257 ALA B C 1
ATOM 4829 O O . ALA B 1 257 ? 28.406 -9.57 22.484 1 37.38 257 ALA B O 1
ATOM 4830 N N . ASN B 1 258 ? 30.531 -9.266 22.594 1 42.75 258 ASN B N 1
ATOM 4831 C CA . ASN B 1 258 ? 31.219 -10.281 23.375 1 42.75 258 ASN B CA 1
ATOM 4832 C C . ASN B 1 258 ? 30.859 -11.688 22.906 1 42.75 258 ASN B C 1
ATOM 4834 O O . ASN B 1 258 ? 30.703 -12.602 23.719 1 42.75 258 ASN B O 1
ATOM 4838 N N . GLY B 1 259 ? 30.562 -11.969 21.75 1 40.09 259 GLY B N 1
ATOM 4839 C CA . GLY B 1 259 ? 30.375 -13.305 21.203 1 40.09 259 GLY B CA 1
ATOM 4840 C C . GLY B 1 259 ? 28.906 -13.688 21.047 1 40.09 259 GLY B C 1
ATOM 4841 O O . GLY B 1 259 ? 28.594 -14.734 20.469 1 40.09 259 GLY B O 1
ATOM 4842 N N . GLN B 1 260 ? 28.016 -13.18 21.984 1 38 260 GLN B N 1
ATOM 4843 C CA . GLN B 1 260 ? 26.625 -13.602 21.969 1 38 260 GLN B CA 1
ATOM 4844 C C . GLN B 1 260 ? 25.766 -12.648 21.156 1 38 260 GLN B C 1
ATOM 4846 O O . GLN B 1 260 ? 25.953 -11.43 21.219 1 38 260 GLN B O 1
ATOM 4851 N N . GLU B 1 261 ? 25.188 -13.078 20.125 1 40.41 261 GLU B N 1
ATOM 4852 C CA . GLU B 1 261 ? 24.203 -12.375 19.312 1 40.41 261 GLU B CA 1
ATOM 4853 C C . GLU B 1 261 ? 23.141 -11.688 20.188 1 40.41 261 GLU B C 1
ATOM 4855 O O . GLU B 1 261 ? 22.516 -12.336 21.016 1 40.41 261 GLU B O 1
ATOM 4860 N N . GLN B 1 262 ? 23.391 -10.523 20.766 1 39.41 262 GLN B N 1
ATOM 4861 C CA . GLN B 1 262 ? 22.359 -9.898 21.578 1 39.41 262 GLN B CA 1
ATOM 4862 C C . GLN B 1 262 ? 21.281 -9.281 20.719 1 39.41 262 GLN B C 1
ATOM 4864 O O . GLN B 1 262 ? 21.578 -8.516 19.781 1 39.41 262 GLN B O 1
ATOM 4869 N N . LEU B 1 263 ? 20.219 -9.898 20.516 1 42.97 263 LEU B N 1
ATOM 4870 C CA . LEU B 1 263 ? 19 -9.305 19.953 1 42.97 263 LEU B CA 1
ATOM 4871 C C . LEU B 1 263 ? 18.734 -7.938 20.578 1 42.97 263 LEU B C 1
ATOM 4873 O O . LEU B 1 263 ? 18.891 -7.75 21.781 1 42.97 263 LEU B O 1
ATOM 4877 N N . VAL B 1 264 ? 18.875 -6.93 20.078 1 45.62 264 VAL B N 1
ATOM 4878 C CA . VAL B 1 264 ? 18.625 -5.621 20.656 1 45.62 264 VAL B CA 1
ATOM 4879 C C . VAL B 1 264 ? 17.234 -5.605 21.328 1 45.62 264 VAL B C 1
ATOM 4881 O O . VAL B 1 264 ? 16.359 -6.395 20.969 1 45.62 264 VAL B O 1
ATOM 4884 N N . GLY B 1 265 ? 17 -4.828 22.453 1 44.25 265 GLY B N 1
ATOM 4885 C CA . GLY B 1 265 ? 16.031 -4.633 23.516 1 44.25 265 GLY B CA 1
ATOM 4886 C C . GLY B 1 265 ? 14.602 -4.688 23.031 1 44.25 265 GLY B C 1
ATOM 4887 O O . GLY B 1 265 ? 13.766 -5.355 23.641 1 44.25 265 GLY B O 1
ATOM 4888 N N . ALA B 1 266 ? 14.211 -3.928 22.109 1 50.53 266 ALA B N 1
ATOM 4889 C CA . ALA B 1 266 ? 12.781 -3.822 21.828 1 50.53 266 ALA B CA 1
ATOM 4890 C C . ALA B 1 266 ? 12.25 -5.121 21.234 1 50.53 266 ALA B C 1
ATOM 4892 O O . ALA B 1 266 ? 11.117 -5.523 21.516 1 50.53 266 ALA B O 1
ATOM 4893 N N . PHE B 1 267 ? 13.109 -5.863 20.547 1 53.75 267 PHE B N 1
ATOM 4894 C CA . PHE B 1 267 ? 12.695 -7.105 19.906 1 53.75 267 PHE B CA 1
ATOM 4895 C C . PHE B 1 267 ? 12.336 -8.156 20.953 1 53.75 267 PHE B C 1
ATOM 4897 O O . PHE B 1 267 ? 11.32 -8.852 20.812 1 53.75 267 PHE B O 1
ATOM 4904 N N . GLU B 1 268 ? 13.102 -8.164 21.922 1 59.25 268 GLU B N 1
ATOM 4905 C CA . GLU B 1 268 ? 12.852 -9.211 22.906 1 59.25 268 GLU B CA 1
ATOM 4906 C C . GLU B 1 268 ? 11.516 -9 23.609 1 59.25 268 GLU B C 1
ATOM 4908 O O . GLU B 1 268 ? 10.828 -9.969 23.953 1 59.25 268 GLU B O 1
ATOM 4913 N N . ARG B 1 269 ? 11.234 -7.754 23.578 1 65.06 269 ARG B N 1
ATOM 4914 C CA . ARG B 1 269 ? 9.984 -7.398 24.25 1 65.06 269 ARG B CA 1
ATOM 4915 C C . ARG B 1 269 ? 8.773 -7.871 23.453 1 65.06 269 ARG B C 1
ATOM 4917 O O . ARG B 1 269 ? 7.73 -8.18 24.031 1 65.06 269 ARG B O 1
ATOM 4924 N N . PHE B 1 270 ? 9.016 -8.023 22.172 1 74.31 270 PHE B N 1
ATOM 4925 C CA . PHE B 1 270 ? 7.82 -8.258 21.359 1 74.31 270 PHE B CA 1
ATOM 4926 C C . PHE B 1 270 ? 7.785 -9.695 20.844 1 74.31 270 PHE B C 1
ATOM 4928 O O . PHE B 1 270 ? 6.781 -10.133 20.281 1 74.31 270 PHE B O 1
ATOM 4935 N N . ARG B 1 271 ? 8.836 -10.406 21.156 1 71.62 271 ARG B N 1
ATOM 4936 C CA . ARG B 1 271 ? 8.914 -11.75 20.594 1 71.62 271 ARG B CA 1
ATOM 4937 C C . ARG B 1 271 ? 7.715 -12.594 21.031 1 71.62 271 ARG B C 1
ATOM 4939 O O . ARG B 1 271 ? 7.051 -13.219 20.203 1 71.62 271 ARG B O 1
ATOM 4946 N N . GLY B 1 272 ? 7.469 -12.656 22.312 1 76.56 272 GLY B N 1
ATOM 4947 C CA . GLY B 1 272 ? 6.34 -13.422 22.828 1 76.56 272 GLY B CA 1
ATOM 4948 C C . GLY B 1 272 ? 5 -12.906 22.328 1 76.56 272 GLY B C 1
ATOM 4949 O O . GLY B 1 272 ? 4.074 -13.688 22.109 1 76.56 272 GLY B O 1
ATOM 4950 N N . ARG B 1 273 ? 4.98 -11.742 22.031 1 82.44 273 ARG B N 1
ATOM 4951 C CA . ARG B 1 273 ? 3.736 -11.102 21.609 1 82.44 273 ARG B CA 1
ATOM 4952 C C . ARG B 1 273 ? 3.377 -11.477 20.188 1 82.44 273 ARG B C 1
ATOM 4954 O O . ARG B 1 273 ? 2.205 -11.68 19.859 1 82.44 273 ARG B O 1
ATOM 4961 N N . PHE B 1 274 ? 4.34 -11.656 19.359 1 87.75 274 PHE B N 1
ATOM 4962 C CA . PHE B 1 274 ? 4.098 -12.055 17.969 1 87.75 274 PHE B CA 1
ATOM 4963 C C . PHE B 1 274 ? 3.508 -13.461 17.906 1 87.75 274 PHE B C 1
ATOM 4965 O O . PHE B 1 274 ? 2.6 -13.719 17.125 1 87.75 274 PHE B O 1
ATOM 4972 N N . ALA B 1 275 ? 3.99 -14.352 18.75 1 88.06 275 ALA B N 1
ATOM 4973 C CA . ALA B 1 275 ? 3.473 -15.719 18.797 1 88.06 275 ALA B CA 1
ATOM 4974 C C . ALA B 1 275 ? 1.994 -15.734 19.172 1 88.06 275 ALA B C 1
ATOM 4976 O O . ALA B 1 275 ? 1.216 -16.516 18.625 1 88.06 275 ALA B O 1
ATOM 4977 N N . ALA B 1 276 ? 1.651 -14.875 20.047 1 88 276 ALA B N 1
ATOM 4978 C CA . ALA B 1 276 ? 0.259 -14.805 20.484 1 88 276 ALA B CA 1
ATOM 4979 C C . ALA B 1 276 ? -0.648 -14.352 19.344 1 88 276 ALA B C 1
ATOM 4981 O O . ALA B 1 276 ? -1.745 -14.883 19.172 1 88 276 ALA B O 1
ATOM 4982 N N . GLU B 1 277 ? -0.193 -13.367 18.625 1 90 277 GLU B N 1
ATOM 4983 C CA . GLU B 1 277 ? -0.984 -12.883 17.5 1 90 277 GLU B CA 1
ATOM 4984 C C . GLU B 1 277 ? -1.081 -13.938 16.406 1 90 277 GLU B C 1
ATOM 4986 O O . GLU B 1 277 ? -2.125 -14.078 15.766 1 90 277 GLU B O 1
ATOM 4991 N N . ALA B 1 278 ? 0.012 -14.617 16.203 1 91.81 278 ALA B N 1
ATOM 4992 C CA . ALA B 1 278 ? 0.004 -15.711 15.227 1 91.81 278 ALA B CA 1
ATOM 4993 C C . ALA B 1 278 ? -1.007 -16.781 15.617 1 91.81 278 ALA B C 1
ATOM 4995 O O . ALA B 1 278 ? -1.714 -17.328 14.758 1 91.81 278 ALA B O 1
ATOM 4996 N N . GLU B 1 279 ? -1.093 -17.078 16.828 1 90.81 279 GLU B N 1
ATOM 4997 C CA . GLU B 1 279 ? -2.047 -18.078 17.328 1 90.81 279 GLU B CA 1
ATOM 4998 C C . GLU B 1 279 ? -3.484 -17.609 17.125 1 90.81 279 GLU B C 1
ATOM 5000 O O . GLU B 1 279 ? -4.367 -18.406 16.828 1 90.81 279 GLU B O 1
ATOM 5005 N N . ARG B 1 280 ? -3.684 -16.359 17.281 1 90.25 280 ARG B N 1
ATOM 5006 C CA . ARG B 1 280 ? -5.016 -15.797 17.062 1 90.25 280 ARG B CA 1
ATOM 5007 C C . ARG B 1 280 ? -5.449 -15.977 15.609 1 90.25 280 ARG B C 1
ATOM 5009 O O . ARG B 1 280 ? -6.602 -16.328 15.336 1 90.25 280 ARG B O 1
ATOM 5016 N N . ILE B 1 281 ? -4.52 -15.727 14.75 1 92.62 281 ILE B N 1
ATOM 5017 C CA . ILE B 1 281 ? -4.816 -15.898 13.328 1 92.62 281 ILE B CA 1
ATOM 5018 C C . ILE B 1 281 ? -5.129 -17.375 13.047 1 92.62 281 ILE B C 1
ATOM 5020 O O . ILE B 1 281 ? -6.117 -17.688 12.383 1 92.62 281 ILE B O 1
ATOM 5024 N N . SER B 1 282 ? -4.301 -18.203 13.562 1 91.31 282 SER B N 1
ATOM 5025 C CA . SER B 1 282 ? -4.492 -19.641 13.375 1 91.31 282 SER B CA 1
ATOM 5026 C C . SER B 1 282 ? -5.852 -20.094 13.898 1 91.31 282 SER B C 1
ATOM 5028 O O . SER B 1 282 ? -6.531 -20.906 13.258 1 91.31 282 SER B O 1
ATOM 5030 N N . ASN B 1 283 ? -6.246 -19.562 14.984 1 88.69 283 ASN B N 1
ATOM 5031 C CA . ASN B 1 283 ? -7.504 -19.938 15.617 1 88.69 283 ASN B CA 1
ATOM 5032 C C . ASN B 1 283 ? -8.703 -19.453 14.812 1 88.69 283 ASN B C 1
ATOM 5034 O O . ASN B 1 283 ? -9.773 -20.078 14.844 1 88.69 283 ASN B O 1
ATOM 5038 N N . SER B 1 284 ? -8.484 -18.344 14.188 1 87.75 284 SER B N 1
ATOM 5039 C CA . SER B 1 284 ? -9.578 -17.812 13.375 1 87.75 284 SER B CA 1
ATOM 5040 C C . SER B 1 284 ? -9.797 -18.641 12.117 1 87.75 284 SER B C 1
ATOM 5042 O O . SER B 1 284 ? -10.891 -18.641 11.555 1 87.75 284 SER B O 1
ATOM 5044 N N . LEU B 1 285 ? -8.688 -19.234 11.797 1 86.12 285 LEU B N 1
ATOM 5045 C CA . LEU B 1 285 ? -8.758 -20.031 10.586 1 86.12 285 LEU B CA 1
ATOM 5046 C C . LEU B 1 285 ? -8.859 -21.516 10.93 1 86.12 285 LEU B C 1
ATOM 5048 O O . LEU B 1 285 ? -8.969 -21.891 12.102 1 86.12 285 LEU B O 1
ATOM 5052 N N . SER B 1 286 ? -9.039 -22.406 10.008 1 65 286 SER B N 1
ATOM 5053 C CA . SER B 1 286 ? -9.195 -23.844 10.258 1 65 286 SER B CA 1
ATOM 5054 C C . SER B 1 286 ? -7.945 -24.422 10.922 1 65 286 SER B C 1
ATOM 5056 O O . SER B 1 286 ? -6.832 -23.953 10.672 1 65 286 SER B O 1
ATOM 5058 N N . LYS B 1 287 ? -8.016 -25.031 12.367 1 58.62 287 LYS B N 1
ATOM 5059 C CA . LYS B 1 287 ? -7.281 -25.391 13.578 1 58.62 287 LYS B CA 1
ATOM 5060 C C . LYS B 1 287 ? -5.961 -26.078 13.234 1 58.62 287 LYS B C 1
ATOM 5062 O O . LYS B 1 287 ? -5.262 -26.578 14.125 1 58.62 287 LYS B O 1
ATOM 5067 N N . HIS B 1 288 ? -5.336 -26.141 12.133 1 54.56 288 HIS B N 1
ATOM 5068 C CA . HIS B 1 288 ? -4.34 -27.203 12.219 1 54.56 288 HIS B CA 1
ATOM 5069 C C . HIS B 1 288 ? -3.115 -26.734 13.008 1 54.56 288 HIS B C 1
ATOM 5071 O O . HIS B 1 288 ? -2.396 -27.562 13.578 1 54.56 288 HIS B O 1
ATOM 5077 N N . SER B 1 289 ? -2.289 -25.75 12.508 1 54.19 289 SER B N 1
ATOM 5078 C CA . SER B 1 289 ? -0.841 -25.922 12.531 1 54.19 289 SER B CA 1
ATOM 5079 C C . SER B 1 289 ? -0.241 -25.422 13.844 1 54.19 289 SER B C 1
ATOM 5081 O O . SER B 1 289 ? -0.738 -24.469 14.438 1 54.19 289 SER B O 1
ATOM 5083 N N . ASN B 1 290 ? 0.449 -26.312 14.547 1 53.56 290 ASN B N 1
ATOM 5084 C CA . ASN B 1 290 ? 1.191 -26.156 15.797 1 53.56 290 ASN B CA 1
ATOM 5085 C C . ASN B 1 290 ? 2.092 -24.922 15.766 1 53.56 290 ASN B C 1
ATOM 5087 O O . ASN B 1 290 ? 2.074 -24.109 16.688 1 53.56 290 ASN B O 1
ATOM 5091 N N . SER B 1 291 ? 3.43 -25.156 15.102 1 58.22 291 SER B N 1
ATOM 5092 C CA . SER B 1 291 ? 4.516 -24.219 15.336 1 58.22 291 SER B CA 1
ATOM 5093 C C . SER B 1 291 ? 4.391 -23 14.438 1 58.22 291 SER B C 1
ATOM 5095 O O . SER B 1 291 ? 4.309 -23.125 13.211 1 58.22 291 SER B O 1
ATOM 5097 N N . THR B 1 292 ? 4.297 -21.656 15.047 1 77.38 292 THR B N 1
ATOM 5098 C CA . THR B 1 292 ? 3.865 -20.453 14.344 1 77.38 292 THR B CA 1
ATOM 5099 C C . THR B 1 292 ? 5.059 -19.719 13.742 1 77.38 292 THR B C 1
ATOM 5101 O O . THR B 1 292 ? 4.914 -18.969 12.773 1 77.38 292 THR B O 1
ATOM 5104 N N . LEU B 1 293 ? 6.359 -20.109 14.281 1 88.44 293 LEU B N 1
ATOM 5105 C CA . LEU B 1 293 ? 7.504 -19.406 13.711 1 88.44 293 LEU B CA 1
ATOM 5106 C C . LEU B 1 293 ? 8.227 -20.281 12.688 1 88.44 293 LEU B C 1
ATOM 5108 O O . LEU B 1 293 ? 8.789 -21.312 13.039 1 88.44 293 LEU B O 1
ATOM 5112 N N . LEU B 1 294 ? 8.328 -19.938 11.477 1 93.5 294 LEU B N 1
ATOM 5113 C CA . LEU B 1 294 ? 8.883 -20.703 10.367 1 93.5 294 LEU B CA 1
ATOM 5114 C C . LEU B 1 294 ? 10.391 -20.484 10.25 1 93.5 294 LEU B C 1
ATOM 5116 O O . LEU B 1 294 ? 11.094 -21.297 9.648 1 93.5 294 LEU B O 1
ATOM 5120 N N . GLY B 1 295 ? 10.883 -19.359 10.758 1 91.5 295 GLY B N 1
ATOM 5121 C CA . GLY B 1 295 ? 12.305 -19.062 10.727 1 91.5 295 GLY B CA 1
ATOM 5122 C C . GLY B 1 295 ? 12.617 -17.578 10.758 1 91.5 295 GLY B C 1
ATOM 5123 O O . GLY B 1 295 ? 11.711 -16.75 10.758 1 91.5 295 GLY B O 1
ATOM 5124 N N . HIS B 1 296 ? 13.922 -17.312 10.891 1 90.44 296 HIS B N 1
ATOM 5125 C CA . HIS B 1 296 ? 14.43 -15.945 10.906 1 90.44 296 HIS B CA 1
ATOM 5126 C C . HIS B 1 296 ? 15.141 -15.609 9.602 1 90.44 296 HIS B C 1
ATOM 5128 O O . HIS B 1 296 ? 15.984 -16.375 9.133 1 90.44 296 HIS B O 1
ATOM 5134 N N . VAL B 1 297 ? 14.672 -14.523 9.039 1 91.25 297 VAL B N 1
ATOM 5135 C CA . VAL B 1 297 ? 15.32 -14.031 7.824 1 91.25 297 VAL B CA 1
ATOM 5136 C C . VAL B 1 297 ? 16.156 -12.797 8.148 1 91.25 297 VAL B C 1
ATOM 5138 O O . VAL B 1 297 ? 15.656 -11.844 8.75 1 91.25 297 VAL B O 1
ATOM 5141 N N . PRO B 1 298 ? 17.406 -12.844 7.82 1 86.62 298 PRO B N 1
ATOM 5142 C CA . PRO B 1 298 ? 18.25 -11.695 8.148 1 86.62 298 PRO B CA 1
ATOM 5143 C C . PRO B 1 298 ? 17.969 -10.492 7.25 1 86.62 298 PRO B C 1
ATOM 5145 O O . PRO B 1 298 ? 17.531 -10.648 6.109 1 86.62 298 PRO B O 1
ATOM 5148 N N . HIS B 1 299 ? 18.188 -9.367 7.832 1 85.69 299 HIS B N 1
ATOM 5149 C CA . HIS B 1 299 ? 18.234 -8.188 6.977 1 85.69 299 HIS B CA 1
ATOM 5150 C C . HIS B 1 299 ? 19.391 -8.281 5.98 1 85.69 299 HIS B C 1
ATOM 5152 O O . HIS B 1 299 ? 20.516 -8.602 6.359 1 85.69 299 HIS B O 1
ATOM 5158 N N . MET B 1 300 ? 19.141 -7.977 4.766 1 87.81 300 MET B N 1
ATOM 5159 C CA . MET B 1 300 ? 20.125 -8.281 3.727 1 87.81 300 MET B CA 1
ATOM 5160 C C . MET B 1 300 ? 20.719 -7.008 3.139 1 87.81 300 MET B C 1
ATOM 5162 O O . MET B 1 300 ? 21.312 -7.031 2.059 1 87.81 300 MET B O 1
ATOM 5166 N N . HIS B 1 301 ? 20.484 -5.941 3.768 1 80.5 301 HIS B N 1
ATOM 5167 C CA . HIS B 1 301 ? 21.047 -4.645 3.426 1 80.5 301 HIS B CA 1
ATOM 5168 C C . HIS B 1 301 ? 20.844 -4.316 1.951 1 80.5 301 HIS B C 1
ATOM 5170 O O . HIS B 1 301 ? 19.703 -4.262 1.482 1 80.5 301 HIS B O 1
ATOM 5176 N N . SER B 1 302 ? 21.984 -4.277 1.124 1 81.38 302 SER B N 1
ATOM 5177 C CA . SER B 1 302 ? 21.875 -3.812 -0.256 1 81.38 302 SER B CA 1
ATOM 5178 C C . SER B 1 302 ? 21.641 -4.977 -1.215 1 81.38 302 SER B C 1
ATOM 5180 O O . SER B 1 302 ? 21.422 -4.766 -2.41 1 81.38 302 SER B O 1
ATOM 5182 N N . MET B 1 303 ? 21.609 -6.102 -0.744 1 89.31 303 MET B N 1
ATOM 5183 C CA . MET B 1 303 ? 21.609 -7.277 -1.613 1 89.31 303 MET B CA 1
ATOM 5184 C C . MET B 1 303 ? 20.281 -7.391 -2.367 1 89.31 303 MET B C 1
ATOM 5186 O O . MET B 1 303 ? 20.266 -7.766 -3.541 1 89.31 303 MET B O 1
ATOM 5190 N N . PRO B 1 304 ? 19.141 -7.109 -1.697 1 90.81 304 PRO B N 1
ATOM 5191 C CA . PRO B 1 304 ? 17.891 -7.148 -2.459 1 90.81 304 PRO B CA 1
ATOM 5192 C C . PRO B 1 304 ? 17.891 -6.188 -3.648 1 90.81 304 PRO B C 1
ATOM 5194 O O . PRO B 1 304 ? 17.344 -6.508 -4.703 1 90.81 304 PRO B O 1
ATOM 5197 N N . ALA B 1 305 ? 18.5 -5.078 -3.461 1 85.56 305 ALA B N 1
ATOM 5198 C CA . ALA B 1 305 ? 18.609 -4.129 -4.566 1 85.56 305 ALA B CA 1
ATOM 5199 C C . ALA B 1 305 ? 19.469 -4.695 -5.691 1 85.56 305 ALA B C 1
ATOM 5201 O O . ALA B 1 305 ? 19.125 -4.562 -6.871 1 85.56 305 ALA B O 1
ATOM 5202 N N . THR B 1 306 ? 20.609 -5.293 -5.34 1 90.12 306 THR B N 1
ATOM 5203 C CA . THR B 1 306 ? 21.469 -5.941 -6.32 1 90.12 306 THR B CA 1
ATOM 5204 C C . THR B 1 306 ? 20.719 -7.055 -7.047 1 90.12 306 THR B C 1
ATOM 5206 O O . THR B 1 306 ? 20.828 -7.188 -8.266 1 90.12 306 THR B O 1
ATOM 5209 N N . ALA B 1 307 ? 19.984 -7.82 -6.281 1 95.38 307 ALA B N 1
ATOM 5210 C CA . ALA B 1 307 ? 19.188 -8.898 -6.859 1 95.38 307 ALA B CA 1
ATOM 5211 C C . ALA B 1 307 ? 18.203 -8.367 -7.887 1 95.38 307 ALA B C 1
ATOM 5213 O O . ALA B 1 307 ? 18 -8.969 -8.938 1 95.38 307 ALA B O 1
ATOM 5214 N N . GLN B 1 308 ? 17.562 -7.316 -7.582 1 92.12 308 GLN B N 1
ATOM 5215 C CA . GLN B 1 308 ? 16.594 -6.699 -8.492 1 92.12 308 GLN B CA 1
ATOM 5216 C C . GLN B 1 308 ? 17.281 -6.199 -9.758 1 92.12 308 GLN B C 1
ATOM 5218 O O . GLN B 1 308 ? 16.75 -6.344 -10.859 1 92.12 308 GLN B O 1
ATOM 5223 N N . ASP B 1 309 ? 18.469 -5.656 -9.641 1 89.44 309 ASP B N 1
ATOM 5224 C CA . ASP B 1 309 ? 19.203 -5.098 -10.773 1 89.44 309 ASP B CA 1
ATOM 5225 C C . ASP B 1 309 ? 19.547 -6.18 -11.797 1 89.44 309 ASP B C 1
ATOM 5227 O O . ASP B 1 309 ? 19.547 -5.918 -13.008 1 89.44 309 ASP B O 1
ATOM 5231 N N . VAL B 1 310 ? 19.797 -7.309 -11.273 1 94.75 310 VAL B N 1
ATOM 5232 C CA . VAL B 1 310 ? 20.266 -8.352 -12.188 1 94.75 310 VAL B CA 1
ATOM 5233 C C . VAL B 1 310 ? 19.188 -9.422 -12.344 1 94.75 310 VAL B C 1
ATOM 5235 O O . VAL B 1 310 ? 19.422 -10.453 -12.977 1 94.75 310 VAL B O 1
ATOM 5238 N N . HIS B 1 311 ? 18.016 -9.25 -11.758 1 96.94 311 HIS B N 1
ATOM 5239 C CA . HIS B 1 311 ? 16.844 -10.125 -11.875 1 96.94 311 HIS B CA 1
ATOM 5240 C C . HIS B 1 311 ? 17.188 -11.555 -11.469 1 96.94 311 HIS B C 1
ATOM 5242 O O . HIS B 1 311 ? 16.938 -12.492 -12.227 1 96.94 311 HIS B O 1
ATOM 5248 N N . ALA B 1 312 ? 17.719 -11.641 -10.195 1 97.81 312 ALA B N 1
ATOM 5249 C CA . ALA B 1 312 ? 18.156 -12.953 -9.711 1 97.81 312 ALA B CA 1
ATOM 5250 C C . ALA B 1 312 ? 17.75 -13.156 -8.25 1 97.81 312 ALA B C 1
ATOM 5252 O O . ALA B 1 312 ? 17.609 -12.188 -7.492 1 97.81 312 ALA B O 1
ATOM 5253 N N . PRO B 1 313 ? 17.422 -14.469 -7.898 1 98.19 313 PRO B N 1
ATOM 5254 C CA . PRO B 1 313 ? 17.297 -14.734 -6.461 1 98.19 313 PRO B CA 1
ATOM 5255 C C . PRO B 1 313 ? 18.609 -14.531 -5.707 1 98.19 313 PRO B C 1
ATOM 5257 O O . PRO B 1 313 ? 19.688 -14.594 -6.305 1 98.19 313 PRO B O 1
ATOM 5260 N N . ILE B 1 314 ? 18.5 -14.359 -4.438 1 97.19 314 ILE B N 1
ATOM 5261 C CA . ILE B 1 314 ? 19.641 -14.023 -3.594 1 97.19 314 ILE B CA 1
ATOM 5262 C C . ILE B 1 314 ? 20.719 -15.102 -3.727 1 97.19 314 ILE B C 1
ATOM 5264 O O . ILE B 1 314 ? 21.906 -14.789 -3.904 1 97.19 314 ILE B O 1
ATOM 5268 N N . MET B 1 315 ? 20.359 -16.344 -3.738 1 96.06 315 MET B N 1
ATOM 5269 C CA . MET B 1 315 ? 21.297 -17.453 -3.717 1 96.06 315 MET B CA 1
ATOM 5270 C C . MET B 1 315 ? 22.094 -17.531 -5.02 1 96.06 315 MET B C 1
ATOM 5272 O O . MET B 1 315 ? 23.188 -18.094 -5.051 1 96.06 315 MET B O 1
ATOM 5276 N N . GLU B 1 316 ? 21.562 -16.938 -6.078 1 96.38 316 GLU B N 1
ATOM 5277 C CA . GLU B 1 316 ? 22.203 -17.078 -7.387 1 96.38 316 GLU B CA 1
ATOM 5278 C C . GLU B 1 316 ? 23.125 -15.898 -7.676 1 96.38 316 GLU B C 1
ATOM 5280 O O . GLU B 1 316 ? 23.812 -15.883 -8.703 1 96.38 316 GLU B O 1
ATOM 5285 N N . LEU B 1 317 ? 23.125 -14.914 -6.77 1 95.75 317 LEU B N 1
ATOM 5286 C CA . LEU B 1 317 ? 24.031 -13.797 -6.969 1 95.75 317 LEU B CA 1
ATOM 5287 C C . LEU B 1 317 ? 25.484 -14.266 -6.949 1 95.75 317 LEU B C 1
ATOM 5289 O O . LEU B 1 317 ? 25.859 -15.109 -6.125 1 95.75 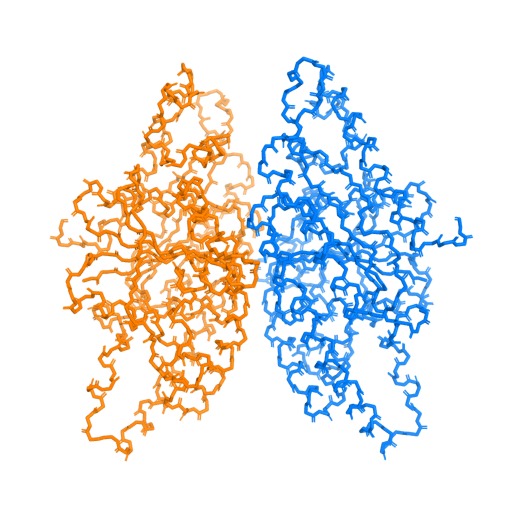317 LEU B O 1
ATOM 5293 N N . SER B 1 318 ? 26.266 -13.773 -7.91 1 93.75 318 SER B N 1
ATOM 5294 C CA . SER B 1 318 ? 27.641 -14.211 -8.062 1 93.75 318 SER B CA 1
ATOM 5295 C C . SER B 1 318 ? 28.562 -13.031 -8.359 1 93.75 318 SER B C 1
ATOM 5297 O O . SER B 1 318 ? 28.125 -11.883 -8.367 1 93.75 318 SER B O 1
ATOM 5299 N N . SER B 1 319 ? 29.828 -13.359 -8.594 1 91.88 319 SER B N 1
ATOM 5300 C CA . SER B 1 319 ? 30.828 -12.336 -8.891 1 91.88 319 SER B CA 1
ATOM 5301 C C . SER B 1 319 ? 30.516 -11.617 -10.195 1 91.88 319 SER B C 1
ATOM 5303 O O . SER B 1 319 ? 30.812 -10.43 -10.344 1 91.88 319 SER B O 1
ATOM 5305 N N . SER B 1 320 ? 29.859 -12.258 -11.039 1 91.19 320 SER B N 1
ATOM 5306 C CA . SER B 1 320 ? 29.484 -11.648 -12.312 1 91.19 320 SER B CA 1
ATOM 5307 C C . SER B 1 320 ? 28.422 -10.562 -12.102 1 91.19 320 SER B C 1
ATOM 5309 O O . SER B 1 320 ? 28.203 -9.727 -12.984 1 91.19 320 SER B O 1
ATOM 5311 N N . ASP B 1 321 ? 27.781 -10.617 -10.961 1 90.81 321 ASP B N 1
ATOM 5312 C CA . ASP B 1 321 ? 26.75 -9.641 -10.617 1 90.81 321 ASP B CA 1
ATOM 5313 C C . ASP B 1 321 ? 27.328 -8.523 -9.75 1 90.81 321 ASP B C 1
ATOM 5315 O O . ASP B 1 321 ? 26.578 -7.848 -9.031 1 90.81 321 ASP B O 1
ATOM 5319 N N . ARG B 1 322 ? 28.562 -8.352 -9.625 1 83.38 322 ARG B N 1
ATOM 5320 C CA . ARG B 1 322 ? 29.281 -7.32 -8.883 1 83.38 322 ARG B CA 1
ATOM 5321 C C . ARG B 1 322 ? 29.219 -7.582 -7.387 1 83.38 322 ARG B C 1
ATOM 5323 O O . ARG B 1 322 ? 29.266 -6.648 -6.582 1 83.38 322 ARG B O 1
ATOM 5330 N N . VAL B 1 323 ? 28.938 -8.82 -7.039 1 86.62 323 VAL B N 1
ATOM 5331 C CA . VAL B 1 323 ? 29.031 -9.25 -5.648 1 86.62 323 VAL B CA 1
ATOM 5332 C C . VAL B 1 323 ? 30.422 -9.828 -5.379 1 86.62 323 VAL B C 1
ATOM 5334 O O . VAL B 1 323 ? 30.812 -10.812 -6.008 1 86.62 323 VAL B O 1
ATOM 5337 N N . ARG B 1 324 ? 31.156 -9.117 -4.492 1 84.56 324 ARG B N 1
ATOM 5338 C CA . ARG B 1 324 ? 32.562 -9.516 -4.352 1 84.56 324 ARG B CA 1
ATOM 5339 C C . ARG B 1 324 ? 32.875 -9.883 -2.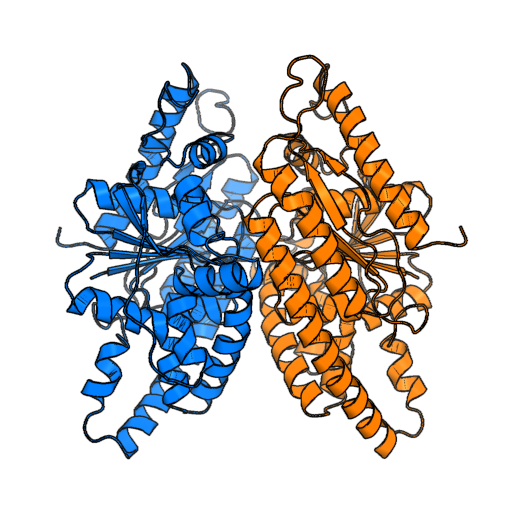906 1 84.56 324 ARG B C 1
ATOM 5341 O O . ARG B 1 324 ? 32.125 -9.539 -1.99 1 84.56 324 ARG B O 1
ATOM 5348 N N . GLY B 1 325 ? 34 -10.742 -2.76 1 82.44 325 GLY B N 1
ATOM 5349 C CA . GLY B 1 325 ? 34.656 -11.148 -1.527 1 82.44 325 GLY B CA 1
ATOM 5350 C C . GLY B 1 325 ? 33.688 -11.359 -0.378 1 82.44 325 GLY B C 1
ATOM 5351 O O . GLY B 1 325 ? 32.938 -12.344 -0.355 1 82.44 325 GLY B O 1
ATOM 5352 N N . ALA B 1 326 ? 33.688 -10.359 0.458 1 86.06 326 ALA B N 1
ATOM 5353 C CA . ALA B 1 326 ? 32.906 -10.398 1.703 1 86.06 326 ALA B CA 1
ATOM 5354 C C . ALA B 1 326 ? 31.422 -10.469 1.426 1 86.06 326 ALA B C 1
ATOM 5356 O O . ALA B 1 326 ? 30.672 -11.086 2.188 1 86.06 326 ALA B O 1
ATOM 5357 N N . GLN B 1 327 ? 31.047 -10.008 0.32 1 89.5 327 GLN B N 1
ATOM 5358 C CA . GLN B 1 327 ? 29.641 -10.008 -0.037 1 89.5 327 GLN B CA 1
ATOM 5359 C C . GLN B 1 327 ? 29.172 -11.406 -0.421 1 89.5 327 GLN B C 1
ATOM 5361 O O . GLN B 1 327 ? 28 -11.742 -0.241 1 89.5 327 GLN B O 1
ATOM 5366 N N . ILE B 1 328 ? 30.094 -12.188 -0.906 1 91.81 328 ILE B N 1
ATOM 5367 C CA . ILE B 1 328 ? 29.734 -13.547 -1.289 1 91.81 328 ILE B CA 1
ATOM 5368 C C . ILE B 1 328 ? 29.453 -14.383 -0.04 1 91.81 328 ILE B C 1
ATOM 5370 O O . ILE B 1 328 ? 28.531 -15.188 -0.014 1 91.81 328 ILE B O 1
ATOM 5374 N N . ASN B 1 329 ? 30.266 -14.188 0.954 1 91.62 329 ASN B N 1
ATOM 5375 C CA . ASN B 1 329 ? 30.047 -14.883 2.217 1 91.62 329 ASN B CA 1
ATOM 5376 C C . ASN B 1 329 ? 28.719 -14.477 2.852 1 91.62 329 ASN B C 1
ATOM 5378 O O . ASN B 1 329 ? 28 -15.312 3.393 1 91.62 329 ASN B O 1
ATOM 5382 N N . GLN B 1 330 ? 28.438 -13.25 2.77 1 91.56 330 GLN B N 1
ATOM 5383 C CA . GLN B 1 330 ? 27.156 -12.758 3.275 1 91.56 330 GLN B CA 1
ATOM 5384 C C . GLN B 1 330 ? 26 -13.359 2.498 1 91.56 330 GLN B C 1
ATOM 5386 O O . GLN B 1 330 ? 25.016 -13.805 3.092 1 91.56 330 GLN B O 1
ATOM 5391 N N . ARG B 1 331 ? 26.188 -13.336 1.238 1 93.56 331 ARG B N 1
ATOM 5392 C CA . ARG B 1 331 ? 25.172 -13.906 0.369 1 93.56 331 ARG B CA 1
ATOM 5393 C C . ARG B 1 331 ? 24.906 -15.367 0.726 1 93.56 331 ARG B C 1
ATOM 5395 O O . ARG B 1 331 ? 23.75 -15.797 0.797 1 93.56 331 ARG B O 1
ATOM 5402 N N . ASN B 1 332 ? 25.938 -16.172 0.94 1 94.56 332 ASN B N 1
ATOM 5403 C CA . ASN B 1 332 ? 25.797 -17.562 1.318 1 94.56 332 ASN B CA 1
ATOM 5404 C C . ASN B 1 332 ? 25.031 -17.719 2.629 1 94.56 332 ASN B C 1
ATOM 5406 O O . ASN B 1 332 ? 24.172 -18.594 2.758 1 94.56 332 ASN B O 1
ATOM 5410 N N . ALA B 1 333 ? 25.344 -16.875 3.529 1 92.94 333 ALA B N 1
ATOM 5411 C CA . ALA B 1 333 ? 24.656 -16.906 4.824 1 92.94 333 ALA B CA 1
ATOM 5412 C C . ALA B 1 333 ? 23.188 -16.562 4.68 1 92.94 333 ALA B C 1
ATOM 5414 O O . ALA B 1 333 ? 22.328 -17.234 5.277 1 92.94 333 ALA B O 1
ATOM 5415 N N . TYR B 1 334 ? 22.906 -15.547 3.885 1 94.19 334 TYR B N 1
ATOM 5416 C CA . TYR B 1 334 ? 21.531 -15.164 3.633 1 94.19 334 TYR B CA 1
ATOM 5417 C C . TYR B 1 334 ? 20.766 -16.297 2.955 1 94.19 334 TYR B C 1
ATOM 5419 O O . TYR B 1 334 ? 19.641 -16.625 3.355 1 94.19 334 TYR B O 1
ATOM 5427 N N . ALA B 1 335 ? 21.406 -16.875 1.966 1 95.69 335 ALA B N 1
ATOM 5428 C CA . ALA B 1 335 ? 20.781 -17.953 1.203 1 95.69 335 ALA B CA 1
ATOM 5429 C C . ALA B 1 335 ? 20.453 -19.156 2.1 1 95.69 335 ALA B C 1
ATOM 5431 O O . ALA B 1 335 ? 19.406 -19.781 1.95 1 95.69 335 ALA B O 1
ATOM 5432 N N . GLU B 1 336 ? 21.344 -19.406 2.988 1 96.25 336 GLU B N 1
ATOM 5433 C CA . GLU B 1 336 ? 21.125 -20.531 3.906 1 96.25 336 GLU B CA 1
ATOM 5434 C C . GLU B 1 336 ? 19.891 -20.297 4.77 1 96.25 336 GLU B C 1
ATOM 5436 O O . GLU B 1 336 ? 19.078 -21.219 4.957 1 96.25 336 GLU B O 1
ATOM 5441 N N . LYS B 1 337 ? 19.734 -19.172 5.285 1 95.12 337 LYS B N 1
ATOM 5442 C CA . LYS B 1 337 ? 18.578 -18.844 6.133 1 95.12 337 LYS B CA 1
ATOM 5443 C C . LYS B 1 337 ? 17.281 -18.859 5.332 1 95.12 337 LYS B C 1
ATOM 5445 O O . LYS B 1 337 ? 16.281 -19.406 5.781 1 95.12 337 LYS B O 1
ATOM 5450 N N . ILE B 1 338 ? 17.312 -18.312 4.168 1 96.69 338 ILE B N 1
ATOM 5451 C CA . ILE B 1 338 ? 16.141 -18.281 3.295 1 96.69 338 ILE B CA 1
ATOM 5452 C C . ILE B 1 338 ? 15.742 -19.703 2.924 1 96.69 338 ILE B C 1
ATOM 5454 O O . ILE B 1 338 ? 14.555 -20.047 2.959 1 96.69 338 ILE B O 1
ATOM 5458 N N . ASN B 1 339 ? 16.75 -20.5 2.609 1 97.44 339 ASN B N 1
ATOM 5459 C CA . ASN B 1 339 ? 16.469 -21.891 2.229 1 97.44 339 ASN B CA 1
ATOM 5460 C C . ASN B 1 339 ? 15.883 -22.672 3.389 1 97.44 339 ASN B C 1
ATOM 5462 O O . ASN B 1 339 ? 15.047 -23.562 3.178 1 97.44 339 ASN B O 1
ATOM 5466 N N . SER B 1 340 ? 16.359 -22.344 4.531 1 96.88 340 SER B N 1
ATOM 5467 C CA . SER B 1 340 ? 15.789 -23 5.703 1 96.88 340 SER B CA 1
ATOM 5468 C C . SER B 1 340 ? 14.305 -22.688 5.848 1 96.88 340 SER B C 1
ATOM 5470 O O . SER B 1 340 ? 13.492 -23.594 6.078 1 96.88 340 SER B O 1
ATOM 5472 N N . VAL B 1 341 ? 13.93 -21.484 5.707 1 96.62 341 VAL B N 1
ATOM 5473 C CA . VAL B 1 341 ? 12.531 -21.078 5.762 1 96.62 341 VAL B CA 1
ATOM 5474 C C . VAL B 1 341 ? 11.75 -21.719 4.617 1 96.62 341 VAL B C 1
ATOM 5476 O O . VAL B 1 341 ? 10.656 -22.25 4.824 1 96.62 341 VAL B O 1
ATOM 5479 N N . ALA B 1 342 ? 12.344 -21.703 3.441 1 98.19 342 ALA B N 1
ATOM 5480 C CA . ALA B 1 342 ? 11.703 -22.281 2.262 1 98.19 342 ALA B CA 1
ATOM 5481 C C . ALA B 1 342 ? 11.43 -23.766 2.457 1 98.19 342 ALA B C 1
ATOM 5483 O O . ALA B 1 342 ? 10.367 -24.266 2.064 1 98.19 342 ALA B O 1
ATOM 5484 N N . ALA B 1 343 ? 12.383 -24.438 3.043 1 97.62 343 ALA B N 1
ATOM 5485 C CA . ALA B 1 343 ? 12.227 -25.859 3.305 1 97.62 343 ALA B CA 1
ATOM 5486 C C . ALA B 1 343 ? 11.055 -26.125 4.25 1 97.62 343 ALA B C 1
ATOM 5488 O O . ALA B 1 343 ? 10.297 -27.078 4.059 1 97.62 343 ALA B O 1
ATOM 5489 N N . ASN B 1 344 ? 10.953 -25.297 5.262 1 96.12 344 ASN B N 1
ATOM 5490 C CA . ASN B 1 344 ? 9.844 -25.422 6.199 1 96.12 344 ASN B CA 1
ATOM 5491 C C . ASN B 1 344 ? 8.5 -25.188 5.516 1 96.12 344 ASN B C 1
ATOM 5493 O O . ASN B 1 344 ? 7.535 -25.906 5.758 1 96.12 344 ASN B O 1
ATOM 5497 N N . VAL B 1 345 ? 8.406 -24.203 4.656 1 96.88 345 VAL B N 1
ATOM 5498 C CA . VAL B 1 345 ? 7.184 -23.906 3.918 1 96.88 345 VAL B CA 1
ATOM 5499 C C . VAL B 1 345 ? 6.859 -25.047 2.963 1 96.88 345 VAL B C 1
ATOM 5501 O O . VAL B 1 345 ? 5.703 -25.469 2.855 1 96.88 345 VAL B O 1
ATOM 5504 N N . TYR B 1 346 ? 7.914 -25.562 2.318 1 97.44 346 TYR B N 1
ATOM 5505 C CA . TYR B 1 346 ? 7.758 -26.656 1.379 1 97.44 346 TYR B CA 1
ATOM 5506 C C . TYR B 1 346 ? 7.18 -27.891 2.072 1 97.44 346 TYR B C 1
ATOM 5508 O O . TYR B 1 346 ? 6.219 -28.484 1.587 1 97.44 346 TYR B O 1
ATOM 5516 N N . LYS B 1 347 ? 7.719 -28.234 3.193 1 95.12 347 LYS B N 1
ATOM 5517 C CA . LYS B 1 347 ? 7.273 -29.406 3.945 1 95.12 347 LYS B CA 1
ATOM 5518 C C . LYS B 1 347 ? 5.832 -29.234 4.418 1 95.12 347 LYS B C 1
ATOM 5520 O O . LYS B 1 347 ? 5.059 -30.188 4.43 1 95.12 347 LYS B O 1
ATOM 5525 N N . ALA B 1 348 ? 5.512 -28.031 4.773 1 92.06 348 ALA B N 1
ATOM 5526 C CA . ALA B 1 348 ? 4.16 -27.766 5.254 1 92.06 348 ALA B CA 1
ATOM 5527 C C . ALA B 1 348 ? 3.143 -27.859 4.117 1 92.06 348 ALA B C 1
ATOM 5529 O O . ALA B 1 348 ? 2.014 -28.312 4.32 1 92.06 348 ALA B O 1
ATOM 5530 N N . LEU B 1 349 ? 3.547 -27.406 2.922 1 93.12 349 LEU B N 1
ATOM 5531 C CA . LEU B 1 349 ? 2.639 -27.359 1.781 1 93.12 349 LEU B CA 1
ATOM 5532 C C . LEU B 1 349 ? 2.535 -28.734 1.127 1 93.12 349 LEU B C 1
ATOM 5534 O O . LEU B 1 349 ? 1.503 -29.078 0.542 1 93.12 349 LEU B O 1
ATOM 5538 N N . PHE B 1 350 ? 3.672 -29.484 1.224 1 93.5 350 PHE B N 1
ATOM 5539 C CA . PHE B 1 350 ? 3.736 -30.828 0.642 1 93.5 350 PHE B CA 1
ATOM 5540 C C . PHE B 1 350 ? 4.16 -31.844 1.687 1 93.5 350 PHE B C 1
ATOM 5542 O O . PHE B 1 350 ? 5.227 -32.469 1.574 1 93.5 350 PHE B O 1
ATOM 5549 N N . PRO B 1 351 ? 3.287 -32.188 2.555 1 86.94 351 PRO B N 1
ATOM 5550 C CA . PRO B 1 351 ? 3.656 -33.062 3.678 1 86.94 351 PRO B CA 1
ATOM 5551 C C . PRO B 1 351 ? 4.023 -34.469 3.236 1 86.94 351 PRO B C 1
ATOM 5553 O O . PRO B 1 351 ? 4.754 -35.156 3.941 1 86.94 351 PRO B O 1
ATOM 5556 N N . ASN B 1 352 ? 3.562 -35 2.129 1 85.25 352 ASN B N 1
ATOM 5557 C CA . ASN B 1 352 ? 3.799 -36.375 1.705 1 85.25 352 ASN B CA 1
ATOM 5558 C C . ASN B 1 352 ? 5.008 -36.469 0.779 1 85.25 352 ASN B C 1
ATOM 5560 O O . ASN B 1 352 ? 5.258 -37.531 0.189 1 85.25 352 ASN B O 1
ATOM 5564 N N . GLU B 1 353 ? 5.688 -35.5 0.606 1 83.5 353 GLU B N 1
ATOM 5565 C CA . GLU B 1 353 ? 6.867 -35.5 -0.25 1 83.5 353 GLU B CA 1
ATOM 5566 C C . GLU B 1 353 ? 8.141 -35.281 0.567 1 83.5 353 GLU B C 1
ATOM 5568 O O . GLU B 1 353 ? 8.117 -34.656 1.621 1 83.5 353 GLU B O 1
#

Organism: Corynebacterium diphtheriae (strain ATCC 700971 / NCTC 13129 / Biotype gravis) (NCBI:txid257309)

pLDDT: mean 89.78, std 12.13, range [37.38, 98.94]

Foldseek 3Di:
DAEEAAAFLDPPLCRLQLLLLLLLLVVVVVFAEEEAELALVQLNVLQQDDPVRVCCQQVPDPDNVRSNVSNCCQAPNQQCVVVVVVALGGDLDHDFDARVQSNYTYRTHHNCSVVVLVSQQVLLVVLLVQDLSSVSNLLSLLLNVLSCVVVVPGDYYYYYYHSDLGRNVVSNLQNHQEYEYRFEQAPVRLVSLLVVLVSLLVSLVSVVSSVVSNLVVCVVPPPCSPVVCVSSCGCHDVNQTYAYLAYEYEAAQPDDDPNDRDRDDRNVVCVVVSVVSQVSNRVSGGDDDDDHYLFYAYDLPCQSVLSSVVSHRLLPDDVVSVQDDVSNVSSVVRSVRSSSSSVSVVCVRPVPD/DAEEAAAFLDPPLCRLQLLLLLLLLVVVVVFAEEEAELALVQLNVLQQDDPVRVCCQQVPDPDNVRSNVSNCCQAPNQQCVVVVVVALGGDLDHDFDARVQSNYTYRTHHNCSVVVLVSQQVLLVVLLVQDLSSVSNLLSLLLNVLSCVVVVPGDYYYYYYHSDLGRNVVSNQQNHQEYEYRFEQAPVRLVSLLVVLVSLLVSLVSVVSSVVSNLVVCVVPPPCSPVVCVSSCGCHDVNQTYAYLAYEYEAAQPDPDPNDRDRDDRNVVCVVVSVVSQVSNRVSGRPDDDDRYLFYAYDLPCQSVLSSVVSHRLLPDDVVSVQDDVSNVSSVVRSVRSSSSSVSVVCVRPVPD

Radius of gyration: 24.95 Å; Cα contacts (8 Å, |Δi|>4): 1344; chains: 2; bounding box: 70×73×64 Å